Protein AF-0000000084972406 (afdb_homodimer)

Nearest PDB structures (foldseek):
  2qcx-assembly1_B  TM=9.788E-01  e=2.153E-16  Bacillus subtilis
  1to9-assembly1_A  TM=9.698E-01  e=6.486E-14  Bacillus subtilis
  2rd3-assembly1_A  TM=9.402E-01  e=2.494E-12  unclassified
  3ibx-assembly1_A-2  TM=9.305E-01  e=2.068E-12  Helicobacter pylori
  3mvu-assembly1_A  TM=9.200E-01  e=3.553E-10  Ruegeria sp. TM1040

Organism: NCBI:txid1224748

Radius of gyration: 23.1 Å; Cα contacts (8 Å, |Δi|>4): 556; chains: 2; bounding box: 61×64×55 Å

Structure (mmCIF, N/CA/C/O backbone):
data_AF-0000000084972406-model_v1
#
loop_
_entity.id
_entity.type
_entity.pdbx_description
1 polymer 'Aminopyrimidine aminohydrolase'
#
loop_
_atom_site.group_PDB
_atom_site.id
_atom_site.type_symbol
_atom_site.label_atom_id
_atom_site.label_alt_id
_atom_site.label_comp_id
_atom_site.label_asym_id
_atom_site.label_entity_id
_atom_site.label_seq_id
_atom_site.pdbx_PDB_ins_code
_atom_site.Cartn_x
_atom_site.Cartn_y
_atom_site.Cartn_z
_atom_site.occupancy
_atom_site.B_iso_or_equiv
_atom_site.auth_seq_id
_atom_site.auth_comp_id
_atom_site.auth_asym_id
_atom_site.auth_atom_id
_atom_site.pdbx_PDB_model_num
ATOM 1 N N . MET A 1 1 ? -1.334 26.547 -17.656 1 80.38 1 MET A N 1
ATOM 2 C CA . MET A 1 1 ? -1.746 25.938 -16.391 1 80.38 1 MET A CA 1
ATOM 3 C C . MET A 1 1 ? -0.605 25.125 -15.781 1 80.38 1 MET A C 1
ATOM 5 O O . MET A 1 1 ? 0.076 24.375 -16.484 1 80.38 1 MET A O 1
ATOM 9 N N . GLY A 1 2 ? -0.284 25.516 -14.562 1 92.69 2 GLY A N 1
ATOM 10 C CA . GLY A 1 2 ? 0.808 24.812 -13.906 1 92.69 2 GLY A CA 1
ATOM 11 C C . GLY A 1 2 ? 0.481 23.375 -13.57 1 92.69 2 GLY A C 1
ATOM 12 O O . GLY A 1 2 ? -0.675 22.953 -13.664 1 92.69 2 GLY A O 1
ATOM 13 N N . PHE A 1 3 ? 1.405 22.531 -13.43 1 98.12 3 PHE A N 1
ATOM 14 C CA . PHE A 1 3 ? 1.245 21.109 -13.125 1 98.12 3 PHE A CA 1
ATOM 15 C C . PHE A 1 3 ? 0.322 20.922 -11.93 1 98.12 3 PHE A C 1
ATOM 17 O O . PHE A 1 3 ? -0.568 20.062 -11.953 1 98.12 3 PHE A O 1
ATOM 24 N N . CYS A 1 4 ? 0.476 21.703 -10.914 1 98.31 4 CYS A N 1
ATOM 25 C CA . CYS A 1 4 ? -0.329 21.578 -9.703 1 98.31 4 CYS A CA 1
ATOM 26 C C . CYS A 1 4 ? -1.798 21.859 -10 1 98.31 4 CYS A C 1
ATOM 28 O O . CYS A 1 4 ? -2.68 21.172 -9.492 1 98.31 4 CYS A O 1
ATOM 30 N N . GLU A 1 5 ? -2.098 22.859 -10.766 1 97.88 5 GLU A N 1
ATOM 31 C CA . GLU A 1 5 ? -3.475 23.172 -11.141 1 97.88 5 GLU A CA 1
ATOM 32 C C . GLU A 1 5 ? -4.117 22.016 -11.891 1 97.88 5 GLU A C 1
ATOM 34 O O . GLU A 1 5 ? -5.281 21.688 -11.664 1 97.88 5 GLU A O 1
ATOM 39 N N . LYS A 1 6 ? -3.365 21.469 -12.758 1 97.94 6 LYS A N 1
ATOM 40 C CA . LYS A 1 6 ? -3.859 20.359 -13.57 1 97.94 6 LYS A CA 1
ATOM 41 C C . LYS A 1 6 ? -4.195 19.156 -12.703 1 97.94 6 LYS A C 1
ATOM 43 O O . LYS A 1 6 ? -5.293 18.594 -12.797 1 97.94 6 LYS A O 1
ATOM 48 N N . VAL A 1 7 ? -3.246 18.719 -11.891 1 98.44 7 VAL A N 1
ATOM 49 C CA . VAL A 1 7 ? -3.463 17.5 -11.109 1 98.44 7 VAL A CA 1
ATOM 50 C C . VAL A 1 7 ? -4.559 17.734 -10.078 1 98.44 7 VAL A C 1
ATOM 52 O O . VAL A 1 7 ? -5.32 16.828 -9.75 1 98.44 7 VAL A O 1
ATOM 55 N N . ARG A 1 8 ? -4.656 18.984 -9.578 1 98.31 8 ARG A N 1
ATOM 56 C CA . ARG A 1 8 ? -5.738 19.328 -8.656 1 98.31 8 ARG A CA 1
ATOM 57 C C . ARG A 1 8 ? -7.098 19.156 -9.328 1 98.31 8 ARG A C 1
ATOM 59 O O . ARG A 1 8 ? -8.031 18.609 -8.727 1 98.31 8 ARG A O 1
ATOM 66 N N . LYS A 1 9 ? -7.246 19.578 -10.469 1 97.81 9 LYS A N 1
ATOM 67 C CA . LYS A 1 9 ? -8.484 19.453 -11.227 1 97.81 9 LYS A CA 1
ATOM 68 C C . LYS A 1 9 ? -8.789 18 -11.555 1 97.81 9 LYS A C 1
ATOM 70 O O . LYS A 1 9 ? -9.93 17.547 -11.414 1 97.81 9 LYS A O 1
ATOM 75 N N . GLU A 1 10 ? -7.785 17.312 -11.938 1 97.31 10 GLU A N 1
ATOM 76 C CA . GLU A 1 10 ? -7.938 15.922 -12.359 1 97.31 10 GLU A CA 1
ATOM 77 C C . GLU A 1 10 ? -8.312 15.031 -11.18 1 97.31 10 GLU A C 1
ATOM 79 O O . GLU A 1 10 ? -8.914 13.969 -11.367 1 97.31 10 GLU A O 1
ATOM 84 N N . THR A 1 11 ? -7.949 15.414 -9.992 1 98.06 11 THR A N 1
ATOM 85 C CA . THR A 1 11 ? -8.18 14.578 -8.82 1 98.06 11 THR A CA 1
ATOM 86 C C . THR A 1 11 ? -9.273 15.18 -7.934 1 98.06 11 THR A C 1
ATOM 88 O O . THR A 1 11 ? -9.422 14.781 -6.773 1 98.06 11 THR A O 1
ATOM 91 N N . ASP A 1 12 ? -10.039 16.094 -8.438 1 97.5 12 ASP A N 1
ATOM 92 C CA . ASP A 1 12 ? -11.062 16.797 -7.68 1 97.5 12 ASP A CA 1
ATOM 93 C C . ASP A 1 12 ? -12.047 15.828 -7.039 1 97.5 12 ASP A C 1
ATOM 95 O O . ASP A 1 12 ? -12.562 16.078 -5.949 1 97.5 12 ASP A O 1
ATOM 99 N N . PHE A 1 13 ? -12.25 14.812 -7.707 1 96.06 13 PHE A N 1
ATOM 100 C CA . PHE A 1 13 ? -13.18 13.797 -7.234 1 96.06 13 PHE A CA 1
ATOM 101 C C . PHE A 1 13 ? -12.773 13.289 -5.855 1 96.06 13 PHE A C 1
ATOM 103 O O . PHE A 1 13 ? -13.617 13.18 -4.957 1 96.06 13 PHE A O 1
ATOM 110 N N . TYR A 1 14 ? -11.531 13.023 -5.629 1 97.81 14 TYR A N 1
ATOM 111 C CA . TYR A 1 14 ? -11.039 12.531 -4.344 1 97.81 14 TYR A CA 1
ATOM 112 C C . TYR A 1 14 ? -11.125 13.617 -3.277 1 97.81 14 TYR A C 1
ATOM 114 O O . TYR A 1 14 ? -11.391 13.328 -2.109 1 97.81 14 TYR A O 1
ATOM 122 N N . TRP A 1 15 ? -10.844 14.867 -3.674 1 97.75 15 TRP A N 1
ATOM 123 C CA . TRP A 1 15 ? -10.883 15.992 -2.746 1 97.75 15 TRP A CA 1
ATOM 124 C C . TRP A 1 15 ? -12.297 16.219 -2.23 1 97.75 15 TRP A C 1
ATOM 126 O O . TRP A 1 15 ? -12.516 16.328 -1.021 1 97.75 15 TRP A O 1
ATOM 136 N N . GLU A 1 16 ? -13.258 16.203 -3.152 1 97.31 16 GLU A N 1
ATOM 137 C CA . GLU A 1 16 ? -14.656 16.375 -2.771 1 97.31 16 GLU A CA 1
ATOM 138 C C . GLU A 1 16 ? -15.125 15.227 -1.881 1 97.31 16 GLU A C 1
ATOM 140 O O . GLU A 1 16 ? -15.844 15.438 -0.905 1 97.31 16 GLU A O 1
ATOM 145 N N . ALA A 1 17 ? -14.695 14.062 -2.24 1 97.38 17 ALA A N 1
ATOM 146 C CA . ALA A 1 17 ? -15.031 12.898 -1.422 1 97.38 17 ALA A CA 1
ATOM 147 C C . ALA A 1 17 ? -14.477 13.047 -0.008 1 97.38 17 ALA A C 1
ATOM 149 O O . ALA A 1 17 ? -15.094 12.594 0.958 1 97.38 17 ALA A O 1
ATOM 150 N N . SER A 1 18 ? -13.328 13.672 0.097 1 97.94 18 SER A N 1
ATOM 151 C CA . SER A 1 18 ? -12.727 13.906 1.405 1 97.94 18 SER A CA 1
ATOM 152 C C . SER A 1 18 ? -13.461 15 2.17 1 97.94 18 SER A C 1
ATOM 154 O O . SER A 1 18 ? -13.773 14.836 3.35 1 97.94 18 SER A O 1
ATOM 156 N N . PHE A 1 19 ? -13.797 16.109 1.448 1 97.56 19 PHE A N 1
ATOM 157 C CA . PHE A 1 19 ? -14.453 17.25 2.08 1 97.56 19 PHE A CA 1
ATOM 158 C C . PHE A 1 19 ? -15.781 16.828 2.697 1 97.56 19 PHE A C 1
ATOM 160 O O . PHE A 1 19 ? -16.141 17.281 3.783 1 97.56 19 PHE A O 1
ATOM 167 N N . TYR A 1 20 ? -16.438 15.93 2.051 1 96.62 20 TYR A N 1
ATOM 168 C CA . TYR A 1 20 ? -17.812 15.609 2.453 1 96.62 20 TYR A CA 1
ATOM 169 C C . TYR A 1 20 ? -17.875 14.258 3.146 1 96.62 20 TYR A C 1
ATOM 171 O O . TYR A 1 20 ? -18.953 13.734 3.412 1 96.62 20 TYR A O 1
ATOM 179 N N . HIS A 1 21 ? -16.719 13.688 3.354 1 97.56 21 HIS A N 1
ATOM 180 C CA . HIS A 1 21 ? -16.703 12.43 4.094 1 97.56 21 HIS A CA 1
ATOM 181 C C . HIS A 1 21 ? -17.312 12.602 5.484 1 97.56 21 HIS A C 1
ATOM 183 O O . HIS A 1 21 ? -17.047 13.602 6.156 1 97.56 21 HIS A O 1
ATOM 189 N N . PRO A 1 22 ? -18.094 11.664 5.957 1 97.25 22 PRO A N 1
ATOM 190 C CA . PRO A 1 22 ? -18.75 11.805 7.258 1 97.25 22 PRO A CA 1
ATOM 191 C C . PRO A 1 22 ? -17.766 11.984 8.406 1 97.25 22 PRO A C 1
ATOM 193 O O . PRO A 1 22 ? -18.062 12.656 9.391 1 97.25 22 PRO A O 1
ATOM 196 N N . PHE A 1 23 ? -16.609 11.414 8.32 1 98.19 23 PHE A N 1
ATOM 197 C CA . PHE A 1 23 ? -15.586 11.617 9.336 1 98.19 23 PHE A CA 1
ATOM 198 C C . PHE A 1 23 ? -15.203 13.086 9.438 1 98.19 23 PHE A C 1
ATOM 200 O O . PHE A 1 23 ? -15.164 13.648 10.531 1 98.19 23 PHE A O 1
ATOM 207 N N . VAL A 1 24 ? -14.898 13.727 8.297 1 98.19 24 VAL A N 1
ATOM 208 C CA . VAL A 1 24 ? -14.492 15.133 8.234 1 98.19 24 VAL A CA 1
ATOM 209 C C . VAL A 1 24 ? -15.656 16.031 8.656 1 98.19 24 VAL A C 1
ATOM 211 O O . VAL A 1 24 ? -15.484 16.953 9.445 1 98.19 24 VAL A O 1
ATOM 214 N N . GLN A 1 25 ? -16.828 15.695 8.141 1 97.5 25 GLN A N 1
ATOM 215 C CA . GLN A 1 25 ? -18.016 16.453 8.516 1 97.5 25 GLN A CA 1
ATOM 216 C C . GLN A 1 25 ? -18.312 16.328 10.008 1 97.5 25 GLN A C 1
ATOM 218 O O . GLN A 1 25 ? -18.797 17.266 10.633 1 97.5 25 GLN A O 1
ATOM 223 N N . GLY A 1 26 ? -18.078 15.133 10.547 1 97.94 26 GLY A N 1
ATOM 224 C CA . GLY A 1 26 ? -18.266 14.906 11.969 1 97.94 26 GLY A CA 1
ATOM 225 C C . GLY A 1 26 ? -17.328 15.734 12.828 1 97.94 26 GLY A C 1
ATOM 226 O O . GLY A 1 26 ? -17.688 16.141 13.938 1 97.94 26 GLY A O 1
ATOM 227 N N . ILE A 1 27 ? -16.109 15.961 12.391 1 97.88 27 ILE A N 1
ATOM 228 C CA . ILE A 1 27 ? -15.203 16.875 13.086 1 97.88 27 ILE A CA 1
ATOM 229 C C . ILE A 1 27 ? -15.797 18.281 13.094 1 97.88 27 ILE A C 1
ATOM 231 O O . ILE A 1 27 ? -15.789 18.953 14.125 1 97.88 27 ILE A O 1
ATOM 235 N N . ALA A 1 28 ? -16.312 18.688 11.969 1 97 28 ALA A N 1
ATOM 236 C CA . ALA A 1 28 ? -16.812 20.047 11.758 1 97 28 ALA A CA 1
ATOM 237 C C . ALA A 1 28 ? -18 20.328 12.68 1 97 28 ALA A C 1
ATOM 239 O O . ALA A 1 28 ? -18.125 21.438 13.211 1 97 28 ALA A O 1
ATOM 240 N N . ASP A 1 29 ? -18.875 19.375 12.852 1 97.12 29 ASP A N 1
ATOM 241 C CA . ASP A 1 29 ? -20.094 19.656 13.602 1 97.12 29 ASP A CA 1
ATOM 242 C C . ASP A 1 29 ? -20.031 19.031 14.992 1 97.12 29 ASP A C 1
ATOM 244 O O . ASP A 1 29 ? -20.984 19.156 15.773 1 97.12 29 ASP A O 1
ATOM 248 N N . GLY A 1 30 ? -18.969 18.312 15.273 1 97.75 30 GLY A N 1
ATOM 249 C CA . GLY A 1 30 ? -18.75 17.781 16.609 1 97.75 30 GLY A CA 1
ATOM 250 C C . GLY A 1 30 ? -19.422 16.453 16.844 1 97.75 30 GLY A C 1
ATOM 251 O O . GLY A 1 30 ? -19.391 15.914 17.953 1 97.75 30 GLY A O 1
ATOM 252 N N . SER A 1 31 ? -19.953 15.844 15.812 1 98.06 31 SER A N 1
ATOM 253 C CA . SER A 1 31 ? -20.719 14.617 15.977 1 98.06 31 SER A CA 1
ATOM 254 C C . SER A 1 31 ? -19.828 13.391 15.883 1 98.06 31 SER A C 1
ATOM 256 O O . SER A 1 31 ? -20.25 12.281 16.234 1 98.06 31 SER A O 1
ATOM 258 N N . LEU A 1 32 ? -18.578 13.516 15.445 1 98.06 32 LEU A N 1
ATOM 259 C CA . LEU A 1 32 ? -17.672 12.375 15.305 1 98.06 32 LEU A CA 1
ATOM 260 C C . LEU A 1 32 ? -17.359 11.773 16.672 1 98.06 32 LEU A C 1
ATOM 262 O O . LEU A 1 32 ? -16.859 12.461 17.562 1 98.06 32 LEU A O 1
ATOM 266 N N . PRO A 1 33 ? -17.672 10.484 16.812 1 97.56 33 PRO A N 1
ATOM 267 C CA . PRO A 1 33 ? -17.281 9.859 18.078 1 97.56 33 PRO A CA 1
ATOM 268 C C . PRO A 1 33 ? -15.789 9.969 18.359 1 97.56 33 PRO A C 1
ATOM 270 O O . PRO A 1 33 ? -14.969 9.805 17.453 1 97.56 33 PRO A O 1
ATOM 273 N N . LEU A 1 34 ? -15.398 10.164 19.562 1 96.25 34 LEU A N 1
ATOM 274 C CA . LEU A 1 34 ? -14 10.336 19.969 1 96.25 34 LEU A CA 1
ATOM 275 C C . LEU A 1 34 ? -13.203 9.062 19.703 1 96.25 34 LEU A C 1
ATOM 277 O O . LEU A 1 34 ? -12.008 9.125 19.406 1 96.25 34 LEU A O 1
ATOM 281 N N . GLU A 1 35 ? -13.891 7.973 19.844 1 96.38 35 GLU A N 1
ATOM 282 C CA . GLU A 1 35 ? -13.219 6.699 19.594 1 96.38 35 GLU A CA 1
ATOM 283 C C . GLU A 1 35 ? -12.695 6.609 18.172 1 96.38 35 GLU A C 1
ATOM 285 O O . GLU A 1 35 ? -11.625 6.059 17.922 1 96.38 35 GLU A O 1
ATOM 290 N N . LYS A 1 36 ? -13.414 7.062 17.219 1 97.75 36 LYS A N 1
ATOM 291 C CA . LYS A 1 36 ? -12.977 7.078 15.828 1 97.75 36 LYS A CA 1
ATOM 292 C C . LYS A 1 36 ? -11.844 8.078 15.617 1 97.75 36 LYS A C 1
ATOM 294 O O . LYS A 1 36 ? -10.922 7.82 14.836 1 97.75 36 LYS A O 1
ATOM 299 N N . PHE A 1 37 ? -11.969 9.172 16.312 1 97.69 37 PHE A N 1
ATOM 300 C CA . PHE A 1 37 ? -10.906 10.172 16.25 1 97.69 37 PHE A CA 1
ATOM 301 C C . PHE A 1 37 ? -9.617 9.625 16.859 1 97.69 37 PHE A C 1
ATOM 303 O O . PHE A 1 37 ? -8.531 9.844 16.312 1 97.69 37 PHE A O 1
ATOM 310 N N . LYS A 1 38 ? -9.766 8.953 17.953 1 96.56 38 LYS A N 1
ATOM 311 C CA . LYS A 1 38 ? -8.617 8.312 18.562 1 96.56 38 LYS A CA 1
ATOM 312 C C . LYS A 1 38 ? -7.953 7.324 17.609 1 96.56 38 LYS A C 1
ATOM 314 O O . LYS A 1 38 ? -6.73 7.301 17.484 1 96.56 38 LYS A O 1
ATOM 319 N N . PHE A 1 39 ? -8.766 6.496 16.969 1 96.94 39 PHE A N 1
ATOM 320 C CA . PHE A 1 39 ? -8.266 5.555 15.977 1 96.94 39 PHE A CA 1
ATOM 321 C C . PHE A 1 39 ? -7.5 6.281 14.883 1 96.94 39 PHE A C 1
ATOM 323 O O . PHE A 1 39 ? -6.391 5.883 14.523 1 96.94 39 PHE A O 1
ATOM 330 N N . TYR A 1 40 ? -8.039 7.348 14.438 1 97.75 40 TYR A N 1
ATOM 331 C CA . TYR A 1 40 ? -7.434 8.18 13.398 1 97.75 40 TYR A CA 1
ATOM 332 C C . TYR A 1 40 ? -6.098 8.742 13.867 1 97.75 40 TYR A C 1
ATOM 334 O O . TYR A 1 40 ? -5.102 8.672 13.148 1 97.75 40 TYR A O 1
ATOM 342 N N . MET A 1 41 ? -6.066 9.242 14.992 1 96.75 41 MET A N 1
ATOM 343 C CA . MET A 1 41 ? -4.875 9.906 15.508 1 96.75 41 MET A CA 1
ATOM 344 C C . MET A 1 41 ? -3.729 8.914 15.68 1 96.75 41 MET A C 1
ATOM 346 O O . MET A 1 41 ? -2.57 9.25 15.422 1 96.75 41 MET A O 1
ATOM 350 N N . LEU A 1 42 ? -4.051 7.754 16.156 1 96.5 42 LEU A N 1
ATOM 351 C CA . LEU A 1 42 ? -3.035 6.715 16.297 1 96.5 42 LEU A CA 1
ATOM 352 C C . LEU A 1 42 ? -2.449 6.348 14.938 1 96.5 42 LEU A C 1
ATOM 354 O O . LEU A 1 42 ? -1.231 6.211 14.797 1 96.5 42 LEU A O 1
ATOM 358 N N . GLN A 1 43 ? -3.277 6.234 13.938 1 97.5 43 GLN A N 1
ATOM 359 C CA . GLN A 1 43 ? -2.826 5.926 12.586 1 97.5 43 GLN A CA 1
ATOM 360 C C . GLN A 1 43 ? -2.051 7.09 11.984 1 97.5 43 GLN A C 1
ATOM 362 O O . GLN A 1 43 ? -1.084 6.887 11.242 1 97.5 43 GLN A O 1
ATOM 367 N N . ASP A 1 44 ? -2.492 8.305 12.305 1 96.81 44 ASP A N 1
ATOM 368 C CA . ASP A 1 44 ? -1.813 9.492 11.812 1 96.81 44 ASP A CA 1
ATOM 369 C C . ASP A 1 44 ? -0.406 9.609 12.391 1 96.81 44 ASP A C 1
ATOM 371 O O . ASP A 1 44 ? 0.519 10.055 11.711 1 96.81 44 ASP A O 1
ATOM 375 N N . ALA A 1 45 ? -0.293 9.234 13.633 1 95.69 45 ALA A N 1
ATOM 376 C CA . ALA A 1 45 ? 1.032 9.234 14.242 1 95.69 45 ALA A CA 1
ATOM 377 C C . ALA A 1 45 ? 1.972 8.281 13.516 1 95.69 45 ALA A C 1
ATOM 379 O O . ALA A 1 45 ? 3.131 8.609 13.258 1 95.69 45 ALA A O 1
ATOM 380 N N . TYR A 1 46 ? 1.477 7.156 13.211 1 96.81 46 TYR A N 1
ATOM 381 C CA . TYR A 1 46 ? 2.238 6.207 12.414 1 96.81 46 TYR A CA 1
ATOM 382 C C . TYR A 1 46 ? 2.623 6.809 11.07 1 96.81 46 TYR A C 1
ATOM 384 O O . TYR A 1 46 ? 3.775 6.707 10.641 1 96.81 46 TYR A O 1
ATOM 392 N N . TYR A 1 47 ? 1.705 7.379 10.445 1 98.12 47 TYR A N 1
ATOM 393 C CA . TYR A 1 47 ? 1.928 8 9.141 1 98.12 47 TYR A CA 1
ATOM 394 C C . TYR A 1 47 ? 3.01 9.07 9.227 1 98.12 47 TYR A C 1
ATOM 396 O O . TYR A 1 47 ? 3.924 9.102 8.398 1 98.12 47 TYR A O 1
ATOM 404 N N . LEU A 1 48 ? 2.926 9.969 10.219 1 97.88 48 LEU A N 1
ATOM 405 C CA . LEU A 1 48 ? 3.84 11.094 10.352 1 97.88 48 LEU A CA 1
ATOM 406 C C . LEU A 1 48 ? 5.258 10.617 10.648 1 97.88 48 LEU A C 1
ATOM 408 O O . LEU A 1 48 ? 6.23 11.234 10.203 1 97.88 48 LEU A O 1
ATOM 412 N N . LYS A 1 49 ? 5.348 9.555 11.391 1 97 49 LYS A N 1
ATOM 413 C CA . LYS A 1 49 ? 6.656 8.961 11.641 1 97 49 LYS A CA 1
ATOM 414 C C . LYS A 1 49 ? 7.348 8.578 10.336 1 97 49 LYS A C 1
ATOM 416 O O . LYS A 1 49 ? 8.531 8.867 10.141 1 97 49 LYS A O 1
ATOM 421 N N . HIS A 1 50 ? 6.609 7.984 9.508 1 98.19 50 HIS A N 1
ATOM 422 C CA . HIS A 1 50 ? 7.18 7.531 8.25 1 98.19 50 HIS A CA 1
ATOM 423 C C . HIS A 1 50 ? 7.262 8.672 7.234 1 98.19 50 HIS A C 1
ATOM 425 O O . HIS A 1 50 ? 8.164 8.695 6.398 1 98.19 50 HIS A O 1
ATOM 431 N N . TYR A 1 51 ? 6.332 9.609 7.312 1 98.31 51 TYR A N 1
ATOM 432 C CA . TYR A 1 51 ? 6.418 10.828 6.508 1 98.31 51 TYR A CA 1
ATOM 433 C C . TYR A 1 51 ? 7.75 11.531 6.73 1 98.31 51 TYR A C 1
ATOM 435 O O . TYR A 1 51 ? 8.398 11.961 5.773 1 98.31 51 TYR A O 1
ATOM 443 N N . THR A 1 52 ? 8.141 11.586 7.965 1 98.44 52 THR A N 1
ATOM 444 C CA . THR A 1 52 ? 9.43 12.164 8.336 1 98.44 52 THR A CA 1
ATOM 445 C C . THR A 1 52 ? 10.57 11.438 7.633 1 98.44 52 THR A C 1
ATOM 447 O O . THR A 1 52 ? 11.453 12.07 7.059 1 98.44 52 THR A O 1
ATOM 450 N N . LYS A 1 53 ? 10.516 10.164 7.652 1 98.56 53 LYS A N 1
ATOM 451 C CA . LYS A 1 53 ? 11.57 9.359 7.039 1 98.56 53 LYS A CA 1
ATOM 452 C C . LYS A 1 53 ? 11.602 9.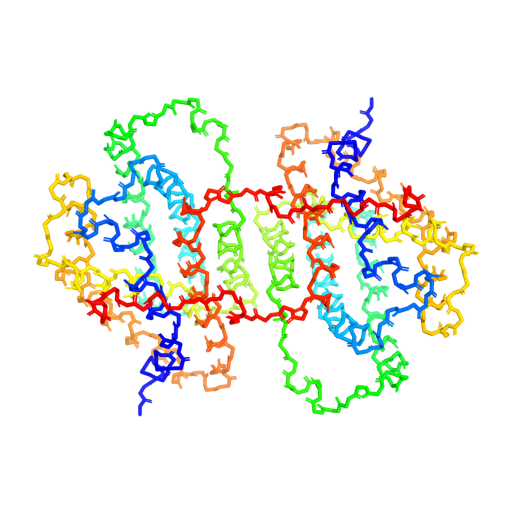555 5.523 1 98.56 53 LYS A C 1
ATOM 454 O O . LYS A 1 53 ? 12.672 9.641 4.926 1 98.56 53 LYS A O 1
ATOM 459 N N . VAL A 1 54 ? 10.477 9.625 4.91 1 98.75 54 VAL A N 1
ATOM 460 C CA . VAL A 1 54 ? 10.398 9.828 3.467 1 98.75 54 VAL A CA 1
ATOM 461 C C . VAL A 1 54 ? 10.969 11.195 3.105 1 98.75 54 VAL A C 1
ATOM 463 O O . VAL A 1 54 ? 11.688 11.336 2.113 1 98.75 54 VAL A O 1
ATOM 466 N N . LEU A 1 55 ? 10.648 12.188 3.934 1 98.75 55 LEU A N 1
ATOM 467 C CA . LEU A 1 55 ? 11.203 13.523 3.723 1 98.75 55 LEU A CA 1
ATOM 468 C C . LEU A 1 55 ? 12.727 13.492 3.832 1 98.75 55 LEU A C 1
ATOM 470 O O . LEU A 1 55 ? 13.422 14.133 3.037 1 98.75 55 LEU A O 1
ATOM 474 N N . ALA A 1 56 ? 13.219 12.789 4.801 1 98.81 56 ALA A N 1
ATOM 475 C CA . ALA A 1 56 ? 14.664 12.672 4.969 1 98.81 56 ALA A CA 1
ATOM 476 C C . ALA A 1 56 ? 15.297 11.984 3.766 1 98.81 56 ALA A C 1
ATOM 478 O O . ALA A 1 56 ? 16.359 12.391 3.297 1 98.81 56 ALA A O 1
ATOM 479 N N . LEU A 1 57 ? 14.672 10.93 3.283 1 98.81 57 LEU A N 1
ATOM 480 C CA . LEU A 1 57 ? 15.148 10.234 2.094 1 98.81 57 LEU A CA 1
ATOM 481 C C . LEU A 1 57 ? 15.102 11.148 0.875 1 98.81 57 LEU A C 1
ATOM 483 O O . LEU A 1 57 ? 16.016 11.117 0.039 1 98.81 57 LEU A O 1
ATOM 487 N N . ALA A 1 58 ? 14.055 11.977 0.779 1 98.69 58 ALA A N 1
ATOM 488 C CA . ALA A 1 58 ? 13.961 12.945 -0.31 1 98.69 58 ALA A CA 1
ATOM 489 C C . ALA A 1 58 ? 15.102 13.961 -0.242 1 98.69 58 ALA A C 1
ATOM 491 O O . ALA A 1 58 ? 15.648 14.352 -1.272 1 98.69 58 ALA A O 1
ATOM 492 N N . ALA A 1 59 ? 15.438 14.367 0.958 1 98.75 59 ALA A N 1
ATOM 493 C CA . ALA A 1 59 ? 16.578 15.266 1.139 1 98.75 59 ALA A CA 1
ATOM 494 C C . ALA A 1 59 ? 17.859 14.656 0.583 1 98.75 59 ALA A C 1
ATOM 496 O O . ALA A 1 59 ? 18.641 15.336 -0.095 1 98.75 59 ALA A O 1
ATOM 497 N N . ALA A 1 60 ? 18.062 13.406 0.869 1 98.19 60 ALA A N 1
ATOM 498 C CA . ALA A 1 60 ? 19.266 12.695 0.43 1 98.19 60 ALA A CA 1
ATOM 499 C C . ALA A 1 60 ? 19.312 12.578 -1.092 1 98.19 60 ALA A C 1
ATOM 501 O O . ALA A 1 60 ? 20.375 12.453 -1.682 1 98.19 60 ALA A O 1
ATOM 502 N N . LYS A 1 61 ? 18.172 12.68 -1.731 1 97.88 61 LYS A N 1
ATOM 503 C CA . LYS A 1 61 ? 18.094 12.523 -3.182 1 97.88 61 LYS A CA 1
ATOM 504 C C . LYS A 1 61 ? 18.078 13.883 -3.879 1 97.88 61 LYS A C 1
ATOM 506 O O . LYS A 1 61 ? 18.297 13.969 -5.09 1 97.88 61 LYS A O 1
ATOM 511 N N . ALA A 1 62 ? 17.781 14.945 -3.102 1 97.62 62 ALA A N 1
ATOM 512 C CA . ALA A 1 62 ? 17.688 16.281 -3.678 1 97.62 62 ALA A CA 1
ATOM 513 C C . ALA A 1 62 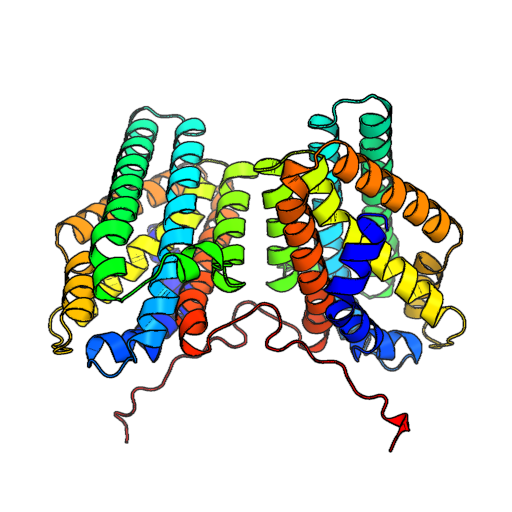? 19.016 16.719 -4.297 1 97.62 62 ALA A C 1
ATOM 515 O O . ALA A 1 62 ? 20.078 16.312 -3.83 1 97.62 62 ALA A O 1
ATOM 516 N N . THR A 1 63 ? 18.906 17.578 -5.332 1 96.25 63 THR A N 1
ATOM 517 C CA . THR A 1 63 ? 20.109 17.922 -6.086 1 96.25 63 THR A CA 1
ATOM 518 C C . THR A 1 63 ? 20.453 19.391 -5.922 1 96.25 63 THR A C 1
ATOM 520 O O . THR A 1 63 ? 21.484 19.859 -6.43 1 96.25 63 THR A O 1
ATOM 523 N N . THR A 1 64 ? 19.641 20.172 -5.254 1 97.25 64 THR A N 1
ATOM 524 C CA . THR A 1 64 ? 19.938 21.562 -4.977 1 97.25 64 THR A CA 1
ATOM 525 C C . THR A 1 64 ? 19.969 21.828 -3.473 1 97.25 64 THR A C 1
ATOM 527 O O . THR A 1 64 ? 19.25 21.172 -2.711 1 97.25 64 THR A O 1
ATOM 530 N N . ASP A 1 65 ? 20.688 22.766 -3.104 1 97.44 65 ASP A N 1
ATOM 531 C CA . ASP A 1 65 ? 20.797 23.109 -1.69 1 97.44 65 ASP A CA 1
ATOM 532 C C . ASP A 1 65 ? 19.453 23.562 -1.124 1 97.44 65 ASP A C 1
ATOM 534 O O . ASP A 1 65 ? 19.109 23.234 0.012 1 97.44 65 ASP A O 1
ATOM 538 N N . ASP A 1 66 ? 18.766 24.281 -1.861 1 97.75 66 ASP A N 1
ATOM 539 C CA . ASP A 1 66 ? 17.469 24.781 -1.414 1 97.75 66 ASP A CA 1
ATOM 540 C C . ASP A 1 66 ? 16.5 23.641 -1.125 1 97.75 66 ASP A C 1
ATOM 542 O O . ASP A 1 66 ? 15.789 23.656 -0.121 1 97.75 66 ASP A O 1
ATOM 546 N N . ASP A 1 67 ? 16.547 22.688 -2.016 1 98 67 ASP A N 1
ATOM 547 C CA . ASP A 1 67 ? 15.672 21.547 -1.815 1 98 67 ASP A CA 1
ATOM 548 C C . ASP A 1 67 ? 16.109 20.734 -0.6 1 98 67 ASP A C 1
ATOM 550 O O . ASP A 1 67 ? 15.266 20.297 0.192 1 98 67 ASP A O 1
ATOM 554 N N . VAL A 1 68 ? 17.391 20.484 -0.524 1 98.56 68 VAL A N 1
ATOM 555 C CA . VAL A 1 68 ? 17.922 19.75 0.624 1 98.56 68 VAL A CA 1
ATOM 556 C C . VAL A 1 68 ? 17.484 20.438 1.917 1 98.56 68 VAL A C 1
ATOM 558 O O . VAL A 1 68 ? 16.969 19.781 2.832 1 98.56 68 VAL A O 1
ATOM 561 N N . GLN A 1 69 ? 17.625 21.734 1.976 1 98.19 69 GLN A N 1
ATOM 562 C CA . GLN A 1 69 ? 17.25 22.5 3.16 1 98.19 69 GLN A CA 1
ATOM 563 C C . GLN A 1 69 ? 15.758 22.406 3.439 1 98.19 69 GLN A C 1
ATOM 565 O O . GLN A 1 69 ? 15.352 22.219 4.59 1 98.19 69 GLN A O 1
ATOM 570 N N . TYR A 1 70 ? 14.992 22.516 2.455 1 98 70 TYR A N 1
ATOM 571 C CA . TYR A 1 70 ? 13.539 22.422 2.609 1 98 70 TYR A CA 1
ATOM 572 C C . TYR A 1 70 ? 13.148 21.078 3.213 1 98 70 TYR A C 1
ATOM 574 O O . TYR A 1 70 ? 12.383 21.016 4.18 1 98 70 TYR A O 1
ATOM 582 N N . PHE A 1 71 ? 13.641 20 2.615 1 98.69 71 PHE A N 1
ATOM 583 C CA . PHE A 1 71 ? 13.242 18.672 3.047 1 98.69 71 PHE A CA 1
ATOM 584 C C . PHE A 1 71 ? 13.719 18.391 4.469 1 98.69 71 PHE A C 1
ATOM 586 O O . PHE A 1 71 ? 12.984 17.812 5.273 1 98.69 71 PHE A O 1
ATOM 593 N N . LEU A 1 72 ? 14.922 18.812 4.766 1 98.56 72 LEU A N 1
ATOM 594 C CA . LEU A 1 72 ? 15.445 18.594 6.105 1 98.56 72 LEU A CA 1
ATOM 595 C C . LEU A 1 72 ? 14.656 19.391 7.141 1 98.56 72 LEU A C 1
ATOM 597 O O . LEU A 1 72 ? 14.312 18.859 8.203 1 98.56 72 LEU A O 1
ATOM 601 N N . GLN A 1 73 ? 14.367 20.625 6.871 1 98.19 73 GLN A N 1
ATOM 602 C CA . GLN A 1 73 ? 13.602 21.453 7.785 1 98.19 73 GLN A CA 1
ATOM 603 C C . GLN A 1 73 ? 12.195 20.906 7.98 1 98.19 73 GLN A C 1
ATOM 605 O O . GLN A 1 73 ? 11.68 20.891 9.102 1 98.19 73 GLN A O 1
ATOM 610 N N . THR A 1 74 ? 11.617 20.547 6.926 1 98 74 THR A N 1
ATOM 611 C CA . THR A 1 74 ? 10.266 20 7 1 98 74 THR A CA 1
ATOM 612 C C . THR A 1 74 ? 10.266 18.688 7.77 1 98 74 THR A C 1
ATOM 614 O O . THR A 1 74 ? 9.367 18.438 8.586 1 98 74 THR A O 1
ATOM 617 N N . ALA A 1 75 ? 11.25 17.812 7.477 1 98.31 75 ALA A N 1
ATOM 618 C CA . ALA A 1 75 ? 11.367 16.547 8.203 1 98.31 75 ALA A CA 1
ATOM 619 C C . ALA A 1 75 ? 11.477 16.781 9.703 1 98.31 75 ALA A C 1
ATOM 621 O O . ALA A 1 75 ? 10.805 16.109 10.492 1 98.31 75 ALA A O 1
ATOM 622 N N . LYS A 1 76 ? 12.281 17.75 10.094 1 98.06 76 LYS A N 1
ATOM 623 C CA . LYS A 1 76 ? 12.445 18.094 11.508 1 98.06 76 LYS A CA 1
ATOM 624 C C . LYS A 1 76 ? 11.133 18.609 12.102 1 98.06 76 LYS A C 1
ATOM 626 O O . LYS A 1 76 ? 10.75 18.203 13.203 1 98.06 76 LYS A O 1
ATOM 631 N N . PHE A 1 77 ? 10.531 19.438 11.391 1 96.31 77 PHE A N 1
ATOM 632 C CA . PHE A 1 77 ? 9.273 20.016 11.836 1 96.31 77 PHE A CA 1
ATOM 633 C C . PHE A 1 77 ? 8.234 18.922 12.07 1 96.31 77 PHE A C 1
ATOM 635 O O . PHE A 1 77 ? 7.562 18.922 13.109 1 96.31 77 PHE A O 1
ATOM 642 N N . ILE A 1 78 ? 8.086 18.016 11.109 1 96.56 78 ILE A N 1
ATOM 643 C CA . ILE A 1 78 ? 7.105 16.938 11.195 1 96.56 78 ILE A CA 1
ATOM 644 C C . ILE A 1 78 ? 7.461 16.016 12.352 1 96.56 78 ILE A C 1
ATOM 646 O O . ILE A 1 78 ? 6.582 15.539 13.07 1 96.56 78 ILE A O 1
ATOM 650 N N . HIS A 1 79 ? 8.711 15.695 12.484 1 96.94 79 HIS A N 1
ATOM 651 C CA . HIS A 1 79 ? 9.164 14.867 13.602 1 96.94 79 HIS A CA 1
ATOM 652 C C . HIS A 1 79 ? 8.75 15.469 14.938 1 96.94 79 HIS A C 1
ATOM 654 O O . HIS A 1 79 ? 8.227 14.773 15.805 1 96.94 79 HIS A O 1
ATOM 660 N N . ASP A 1 80 ? 8.953 16.734 15.109 1 95 80 ASP A N 1
ATOM 661 C CA . ASP A 1 80 ? 8.617 17.438 16.344 1 95 80 ASP A CA 1
ATOM 662 C C . ASP A 1 80 ? 7.102 17.453 16.562 1 95 80 ASP A C 1
ATOM 664 O O . ASP A 1 80 ? 6.633 17.312 17.703 1 95 80 ASP A O 1
ATOM 668 N N . ALA A 1 81 ? 6.398 17.672 15.531 1 90.25 81 ALA A N 1
ATOM 669 C CA . ALA A 1 81 ? 4.938 17.672 15.609 1 90.25 81 ALA A CA 1
ATOM 670 C C . ALA A 1 81 ? 4.406 16.328 16.062 1 90.25 81 ALA A C 1
ATOM 672 O O . ALA A 1 81 ? 3.459 16.25 16.844 1 90.25 81 ALA A O 1
ATOM 673 N N . GLU A 1 82 ? 4.988 15.234 15.492 1 90.25 82 GLU A N 1
ATOM 674 C CA . GLU A 1 82 ? 4.59 13.883 15.867 1 90.25 82 GLU A CA 1
ATOM 675 C C . GLU A 1 82 ? 4.852 13.625 17.344 1 90.25 82 GLU A C 1
ATOM 677 O O . GLU A 1 82 ? 4.016 13.039 18.031 1 90.25 82 GLU A O 1
ATOM 682 N N . LEU A 1 83 ? 5.922 14.109 17.844 1 90.62 83 LEU A N 1
ATOM 683 C CA . LEU A 1 83 ? 6.262 13.945 19.25 1 90.62 83 LEU A CA 1
ATOM 684 C C . LEU A 1 83 ? 5.289 14.719 20.125 1 90.62 83 LEU A C 1
ATOM 686 O O . LEU A 1 83 ? 4.875 14.227 21.188 1 90.62 83 LEU A O 1
ATOM 690 N N . GLU A 1 84 ? 5 15.852 19.703 1 86.5 84 GLU A N 1
ATOM 691 C CA . GLU A 1 84 ? 4.062 16.688 20.453 1 86.5 84 GLU A CA 1
ATOM 692 C C . GLU A 1 84 ? 2.674 16.047 20.5 1 86.5 84 GLU A C 1
ATOM 694 O O . GLU A 1 84 ? 1.967 16.156 21.5 1 86.5 84 GLU A O 1
ATOM 699 N N . LEU A 1 85 ? 2.234 15.461 19.359 1 85.19 85 LEU A N 1
ATOM 700 C CA . LEU A 1 85 ? 0.976 14.727 19.312 1 85.19 85 LEU A CA 1
ATOM 701 C C . LEU A 1 85 ? 0.927 13.648 20.391 1 85.19 85 LEU A C 1
ATOM 703 O O . LEU A 1 85 ? -0.083 13.5 21.078 1 85.19 85 LEU A O 1
ATOM 707 N N . HIS A 1 86 ? 1.949 12.938 20.562 1 86.69 86 HIS A N 1
ATOM 708 C CA . HIS A 1 86 ? 2.045 11.875 21.547 1 86.69 86 HIS A CA 1
ATOM 709 C C . HIS A 1 86 ? 1.943 12.422 22.969 1 86.69 86 HIS A C 1
ATOM 711 O O . HIS A 1 86 ? 1.293 11.82 23.828 1 86.69 86 HIS A O 1
ATOM 717 N N . ARG A 1 87 ? 2.451 13.539 23.172 1 87.06 87 ARG A N 1
ATOM 718 C CA . ARG A 1 87 ? 2.545 14.117 24.5 1 87.06 87 ARG A CA 1
ATOM 719 C C . ARG A 1 87 ? 1.233 14.781 24.906 1 87.06 87 ARG A C 1
ATOM 721 O O . ARG A 1 87 ? 0.839 14.727 26.078 1 8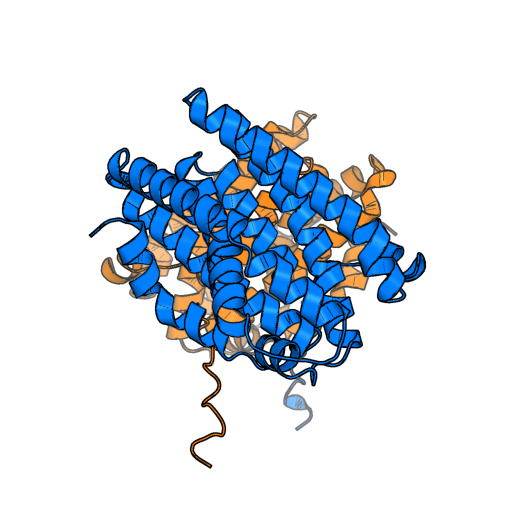7.06 87 ARG A O 1
ATOM 728 N N . THR A 1 88 ? 0.581 15.273 24 1 89.06 88 THR A N 1
ATOM 729 C CA . THR A 1 88 ? -0.56 16.109 24.359 1 89.06 88 THR A CA 1
ATOM 730 C C . THR A 1 88 ? -1.866 15.469 23.922 1 89.06 88 THR A C 1
ATOM 732 O O . THR A 1 88 ? -2.637 14.969 24.75 1 89.06 88 THR A O 1
ATOM 735 N N . THR A 1 89 ? -1.979 15.234 22.688 1 90.5 89 THR A N 1
ATOM 736 C CA . THR A 1 89 ? -3.234 14.758 22.109 1 90.5 89 THR A CA 1
ATOM 737 C C . THR A 1 89 ? -3.549 13.352 22.609 1 90.5 89 THR A C 1
ATOM 739 O O . THR A 1 89 ? -4.699 13.047 22.938 1 90.5 89 THR A O 1
ATOM 742 N N . PHE A 1 90 ? -2.562 12.461 22.656 1 93.31 90 PHE A N 1
ATOM 743 C CA . PHE A 1 90 ? -2.791 11.086 23.109 1 93.31 90 PHE A CA 1
ATOM 744 C C . PHE A 1 90 ? -3.244 11.055 24.562 1 93.31 90 PHE A C 1
ATOM 746 O O . PHE A 1 90 ? -4.105 10.258 24.922 1 93.31 90 PHE A O 1
ATOM 753 N N . LYS A 1 91 ? -2.66 11.961 25.312 1 92.38 91 LYS A N 1
ATOM 754 C CA . LYS A 1 91 ? -3.082 12.055 26.719 1 92.38 91 LYS A CA 1
ATOM 755 C C . LYS A 1 91 ? -4.543 12.484 26.812 1 92.38 91 LYS A C 1
ATOM 757 O O . LYS A 1 91 ? -5.316 11.891 27.578 1 92.38 91 LYS A O 1
ATOM 762 N N . GLU A 1 92 ? -4.863 13.422 26.094 1 92.56 92 GLU A N 1
ATOM 763 C CA . GLU A 1 92 ? -6.23 13.938 26.109 1 92.56 92 GLU A CA 1
ATOM 764 C C . GLU A 1 92 ? -7.219 12.891 25.609 1 92.56 92 GLU A C 1
ATOM 766 O O . GLU A 1 92 ? -8.359 12.828 26.078 1 92.56 92 GLU A O 1
ATOM 771 N N . LEU A 1 93 ? -6.781 12.023 24.734 1 95.25 93 LEU A N 1
ATOM 772 C CA . LEU A 1 93 ? -7.637 11.008 24.125 1 95.25 93 LEU A CA 1
ATOM 773 C C . LEU A 1 93 ? -7.656 9.742 24.984 1 95.25 93 LEU A C 1
ATOM 775 O O . LEU A 1 93 ? -8.375 8.789 24.656 1 95.25 93 LEU A O 1
ATOM 779 N N . GLY A 1 94 ? -6.816 9.727 25.953 1 94.62 94 GLY A N 1
ATOM 780 C CA . GLY A 1 94 ? -6.77 8.562 26.828 1 94.62 94 GLY A CA 1
ATOM 781 C C . GLY A 1 94 ? -6.066 7.371 26.188 1 94.62 94 GLY A C 1
ATOM 782 O O . GLY A 1 94 ? -6.441 6.223 26.438 1 94.62 94 GLY A O 1
ATOM 783 N N . VAL A 1 95 ? -5.125 7.605 25.344 1 94.88 95 VAL A N 1
ATOM 784 C CA . VAL A 1 95 ? -4.316 6.535 24.781 1 94.88 95 VAL A CA 1
ATOM 785 C C . VAL A 1 95 ? -3.432 5.918 25.859 1 94.88 95 VAL A C 1
ATOM 787 O O . VAL A 1 95 ? -2.695 6.633 26.547 1 94.88 95 VAL A O 1
ATOM 790 N N . THR A 1 96 ? -3.475 4.688 25.984 1 93.75 96 THR A N 1
ATOM 791 C CA . THR A 1 96 ? -2.732 3.99 27.031 1 93.75 96 THR A CA 1
ATOM 792 C C . THR A 1 96 ? -1.471 3.348 26.453 1 93.75 96 THR A C 1
ATOM 794 O O . THR A 1 96 ? -1.295 3.289 25.234 1 93.75 96 THR A O 1
ATOM 797 N N . ALA A 1 97 ? -0.671 2.9 27.375 1 91.62 97 ALA A N 1
ATOM 798 C CA . ALA A 1 97 ? 0.513 2.15 26.969 1 91.62 97 ALA A CA 1
ATOM 799 C C . ALA A 1 97 ? 0.124 0.877 26.219 1 91.62 97 ALA A C 1
ATOM 801 O O . ALA A 1 97 ? 0.817 0.457 25.297 1 91.62 97 ALA A O 1
ATOM 802 N N . ASP A 1 98 ? -0.937 0.361 26.656 1 93.44 98 ASP A N 1
ATOM 803 C CA . ASP A 1 98 ? -1.443 -0.844 26 1 93.44 98 ASP A CA 1
ATOM 804 C C . ASP A 1 98 ? -1.896 -0.549 24.578 1 93.44 98 ASP A C 1
ATOM 806 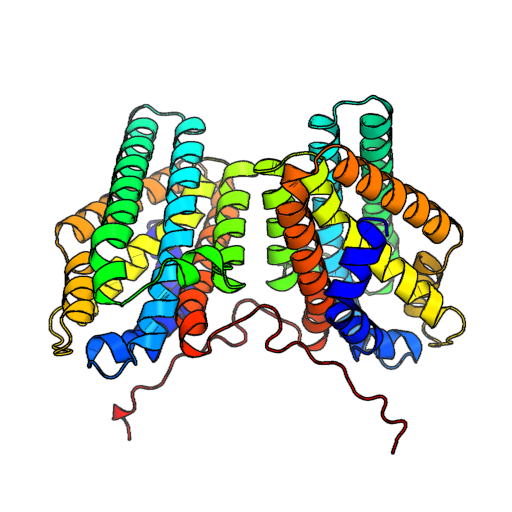O O . ASP A 1 98 ? -1.692 -1.364 23.672 1 93.44 98 ASP A O 1
ATOM 810 N N . ASP A 1 99 ? -2.506 0.569 24.359 1 93.12 99 ASP A N 1
ATOM 811 C CA . ASP A 1 99 ? -2.906 0.989 23.016 1 93.12 99 ASP A CA 1
ATOM 812 C C . ASP A 1 99 ? -1.7 1.067 22.094 1 93.12 99 ASP A C 1
ATOM 814 O O . ASP A 1 99 ? -1.767 0.622 20.938 1 93.12 99 ASP A O 1
ATOM 818 N N . LEU A 1 100 ? -0.687 1.599 22.641 1 92.06 100 LEU A N 1
ATOM 819 C CA . LEU A 1 100 ? 0.521 1.799 21.844 1 92.06 100 LEU A CA 1
ATOM 820 C C . LEU A 1 100 ? 1.228 0.472 21.594 1 92.06 100 LEU A C 1
ATOM 822 O O . LEU A 1 100 ? 1.74 0.241 20.484 1 92.06 100 LEU A O 1
ATOM 826 N N . GLU A 1 101 ? 1.239 -0.363 22.547 1 91.44 101 GLU A N 1
ATOM 827 C CA . GLU A 1 101 ? 1.887 -1.665 22.406 1 91.44 101 GLU A CA 1
ATOM 828 C C . GLU A 1 101 ? 1.149 -2.549 21.406 1 91.44 101 GLU A C 1
ATOM 830 O O . GLU A 1 101 ? 1.771 -3.328 20.688 1 91.44 101 GLU A O 1
ATOM 835 N N . GLN A 1 102 ? -0.088 -2.371 21.359 1 91.69 102 GLN A N 1
ATOM 836 C CA . GLN A 1 102 ? -0.909 -3.242 20.531 1 91.69 102 GLN A CA 1
ATOM 837 C C . GLN A 1 102 ? -1.202 -2.594 19.172 1 91.69 102 GLN A C 1
ATOM 839 O O . GLN A 1 102 ? -1.86 -3.193 18.328 1 91.69 102 GLN A O 1
ATOM 844 N N . PHE A 1 103 ? -0.676 -1.489 19.016 1 94.75 103 PHE A N 1
ATOM 845 C CA . PHE A 1 103 ? -0.979 -0.741 17.812 1 94.75 103 PHE A CA 1
ATOM 846 C C . PHE A 1 103 ? -0.481 -1.486 16.578 1 94.75 103 PHE A C 1
ATOM 848 O O . PHE A 1 103 ? 0.647 -1.983 16.547 1 94.75 103 PHE A O 1
ATOM 855 N N . GLU A 1 104 ? -1.34 -1.634 15.617 1 94.69 104 GLU A N 1
ATOM 856 C CA . GLU A 1 104 ? -1.022 -2.086 14.273 1 94.69 104 GLU A CA 1
ATOM 857 C C . GLU A 1 104 ? -1.59 -1.134 13.219 1 94.69 104 GLU A C 1
ATOM 859 O O . GLU A 1 104 ? -2.768 -0.777 13.273 1 94.69 104 GLU A O 1
ATOM 864 N N . PRO A 1 105 ? -0.686 -0.682 12.336 1 97.5 105 PRO A N 1
ATOM 865 C CA . PRO A 1 105 ? -1.269 0.15 11.281 1 97.5 105 PRO A CA 1
ATOM 866 C C . PRO A 1 105 ? -2.369 -0.568 10.508 1 97.5 105 PRO A C 1
ATOM 868 O O . PRO A 1 105 ? -2.248 -1.762 10.219 1 97.5 105 PRO A O 1
ATOM 871 N N . ALA A 1 106 ? -3.428 0.137 10.281 1 97.56 106 ALA A N 1
ATOM 872 C CA . ALA A 1 106 ? -4.488 -0.384 9.422 1 97.56 106 ALA A CA 1
ATOM 873 C C . ALA A 1 106 ? -4.039 -0.432 7.965 1 97.56 106 ALA A C 1
ATOM 875 O O . ALA A 1 106 ? -3.061 0.221 7.586 1 97.56 106 ALA A O 1
ATOM 876 N N . PRO A 1 107 ? -4.73 -1.162 7.145 1 97.38 107 PRO A N 1
ATOM 877 C CA . PRO A 1 107 ? -4.324 -1.321 5.746 1 97.38 107 PRO A CA 1
ATOM 878 C C . PRO A 1 107 ? -4.172 0.013 5.02 1 97.38 107 PRO A C 1
ATOM 880 O O . PRO A 1 107 ? -3.188 0.225 4.305 1 97.38 107 PRO A O 1
ATOM 883 N N . ALA A 1 108 ? -5.07 0.936 5.242 1 97.31 108 ALA A N 1
ATOM 884 C CA . ALA A 1 108 ? -5.035 2.211 4.531 1 97.31 108 ALA A CA 1
ATOM 885 C C . ALA A 1 108 ? -3.775 3 4.879 1 97.31 108 ALA A C 1
ATOM 887 O O . ALA A 1 108 ? -3.111 3.541 3.994 1 97.31 108 ALA A O 1
ATOM 888 N N . ALA A 1 109 ? -3.451 3.047 6.18 1 98.31 109 ALA A N 1
ATOM 889 C CA . ALA A 1 109 ? -2.258 3.764 6.621 1 98.31 109 ALA A CA 1
ATOM 890 C C . ALA A 1 109 ? -0.991 3.09 6.105 1 98.31 109 ALA A C 1
ATOM 892 O O . ALA A 1 109 ? -0.088 3.756 5.594 1 98.31 109 ALA A O 1
ATOM 893 N N . TYR A 1 110 ? -0.955 1.794 6.215 1 98.69 110 TYR A N 1
ATOM 894 C CA . TYR A 1 110 ? 0.211 1.043 5.762 1 98.69 110 TYR A CA 1
ATOM 895 C C . TYR A 1 110 ? 0.402 1.189 4.258 1 98.69 110 TYR A C 1
ATOM 897 O O . TYR A 1 110 ? 1.526 1.36 3.781 1 98.69 110 TYR A O 1
ATOM 905 N N . ASN A 1 111 ? -0.685 1.071 3.506 1 98.69 111 ASN A N 1
ATOM 906 C CA . ASN A 1 111 ? -0.624 1.206 2.055 1 98.69 111 ASN A CA 1
ATOM 907 C C . ASN A 1 111 ? -0.123 2.588 1.64 1 98.69 111 ASN A C 1
ATOM 909 O O . ASN A 1 111 ? 0.686 2.709 0.718 1 98.69 111 ASN A O 1
ATOM 913 N N . TYR A 1 112 ? -0.609 3.625 2.303 1 98.75 112 TYR A N 1
ATOM 914 C CA . TYR A 1 112 ? -0.196 4.988 1.988 1 98.75 112 TYR A CA 1
ATOM 915 C C . TYR A 1 112 ? 1.294 5.18 2.248 1 98.75 112 TYR A C 1
ATOM 917 O O . TYR A 1 112 ? 2.018 5.695 1.394 1 98.75 112 TYR A O 1
ATOM 925 N N . VAL A 1 113 ? 1.724 4.707 3.412 1 98.69 113 VAL A N 1
ATOM 926 C CA . VAL A 1 113 ? 3.133 4.797 3.777 1 98.69 113 VAL A CA 1
ATOM 927 C C . VAL A 1 113 ? 3.979 4.02 2.773 1 98.69 113 VAL A C 1
ATOM 929 O O . VAL A 1 113 ? 5.023 4.496 2.326 1 98.69 113 VAL A O 1
ATOM 932 N N . SER A 1 114 ? 3.504 2.834 2.396 1 98.75 114 SER A N 1
ATOM 933 C CA . SER A 1 114 ? 4.227 2.016 1.43 1 98.75 114 SER A CA 1
ATOM 934 C C . SER A 1 114 ? 4.297 2.699 0.069 1 98.75 114 SER A C 1
ATOM 936 O O . SER A 1 114 ? 5.301 2.588 -0.637 1 98.75 114 SER A O 1
ATOM 938 N N . HIS A 1 115 ? 3.264 3.387 -0.32 1 98.75 115 HIS A N 1
ATOM 939 C CA . HIS A 1 115 ? 3.244 4.16 -1.558 1 98.75 115 HIS A CA 1
ATOM 940 C C . HIS A 1 115 ? 4.305 5.254 -1.541 1 98.75 115 HIS A C 1
ATOM 942 O O . HIS A 1 115 ? 5.051 5.418 -2.51 1 98.75 115 HIS A O 1
ATOM 948 N N . MET A 1 116 ? 4.41 5.953 -0.447 1 98.81 116 MET A N 1
ATOM 949 C CA . MET A 1 116 ? 5.391 7.027 -0.346 1 98.81 116 MET A CA 1
ATOM 950 C C . MET A 1 116 ? 6.812 6.477 -0.405 1 98.81 116 MET A C 1
ATOM 952 O O . MET A 1 116 ? 7.672 7.035 -1.086 1 98.81 116 MET A O 1
ATOM 956 N N . TYR A 1 117 ? 6.992 5.359 0.291 1 98.75 117 TYR A N 1
ATOM 957 C CA . TYR A 1 117 ? 8.305 4.727 0.235 1 98.75 117 TYR A CA 1
ATOM 958 C C . TYR A 1 117 ? 8.617 4.242 -1.177 1 98.75 117 TYR A C 1
ATOM 960 O O . TYR A 1 117 ? 9.758 4.34 -1.633 1 98.75 117 TYR A O 1
ATOM 968 N N . ASN A 1 118 ? 7.613 3.656 -1.827 1 98.5 118 ASN A N 1
ATOM 969 C CA . ASN A 1 118 ? 7.805 3.219 -3.205 1 98.5 118 ASN A CA 1
ATOM 970 C C . ASN A 1 118 ? 8.242 4.371 -4.102 1 98.5 118 ASN A C 1
ATOM 972 O O . ASN A 1 118 ? 9.188 4.234 -4.879 1 98.5 118 ASN A O 1
ATOM 976 N N . ALA A 1 119 ? 7.645 5.512 -3.979 1 98.56 119 ALA A N 1
ATOM 977 C CA . ALA A 1 119 ? 7.938 6.684 -4.801 1 98.56 119 ALA A CA 1
ATOM 978 C C . ALA A 1 119 ? 9.352 7.199 -4.539 1 98.56 119 ALA A C 1
ATOM 980 O O . ALA A 1 119 ? 10.062 7.566 -5.477 1 98.56 119 ALA A O 1
ATOM 981 N N . VAL A 1 120 ? 9.734 7.203 -3.256 1 98.75 120 VAL A N 1
ATOM 982 C CA . VAL A 1 120 ? 11.023 7.824 -2.945 1 98.75 120 VAL A CA 1
ATOM 983 C C . VAL A 1 120 ? 12.156 6.852 -3.256 1 98.75 120 VAL A C 1
ATOM 985 O O . VAL A 1 120 ? 13.219 7.262 -3.73 1 98.75 120 VAL A O 1
ATOM 988 N N . HIS A 1 121 ? 12 5.551 -3.02 1 98.44 121 HIS A N 1
ATOM 989 C CA . HIS A 1 121 ? 13.078 4.582 -3.215 1 98.44 121 HIS A CA 1
ATOM 990 C C . HIS A 1 121 ? 13.25 4.242 -4.691 1 98.44 121 HIS A C 1
ATOM 992 O O . HIS A 1 121 ? 14.383 4.145 -5.18 1 98.44 121 HIS A O 1
ATOM 998 N N . ASN A 1 122 ? 12.156 4.074 -5.398 1 97.69 122 ASN A N 1
ATOM 999 C CA . ASN A 1 122 ? 12.234 3.596 -6.773 1 97.69 122 ASN A CA 1
ATOM 1000 C C . ASN A 1 122 ? 12.109 4.742 -7.773 1 97.69 122 ASN A C 1
ATOM 1002 O O . ASN A 1 122 ? 12.281 4.543 -8.977 1 97.69 122 ASN A O 1
ATOM 1006 N N . GLY A 1 123 ? 11.805 5.98 -7.254 1 97.81 123 GLY A N 1
ATOM 1007 C CA . GLY A 1 123 ? 11.781 7.191 -8.055 1 97.81 123 GLY A CA 1
ATOM 1008 C C . GLY A 1 123 ? 12.82 8.211 -7.637 1 97.81 123 GLY A C 1
ATOM 1009 O O . GLY A 1 123 ? 13.836 7.855 -7.027 1 97.81 123 GLY A O 1
ATOM 1010 N N . ASP A 1 124 ? 12.672 9.469 -8.07 1 97.88 124 ASP A N 1
ATOM 1011 C CA . ASP A 1 124 ? 13.555 10.562 -7.672 1 97.88 124 ASP A CA 1
ATOM 1012 C C . ASP A 1 124 ? 12.828 11.539 -6.75 1 97.88 124 ASP A C 1
ATOM 1014 O O . ASP A 1 124 ? 11.773 11.227 -6.211 1 97.88 124 ASP A O 1
ATOM 1018 N N . VAL A 1 125 ? 13.484 12.648 -6.512 1 98.38 125 VAL A N 1
ATOM 1019 C CA . VAL A 1 125 ? 12.969 13.609 -5.539 1 98.38 125 VAL A CA 1
ATOM 1020 C C . VAL A 1 125 ? 11.633 14.172 -6.027 1 98.38 125 VAL A C 1
ATOM 1022 O O . VAL A 1 125 ? 10.727 14.422 -5.227 1 98.38 125 VAL A O 1
ATOM 1025 N N . ALA A 1 126 ? 11.477 14.375 -7.336 1 98.62 126 ALA A N 1
ATOM 1026 C CA . ALA A 1 126 ? 10.227 14.883 -7.895 1 98.62 126 ALA A CA 1
ATOM 1027 C C . ALA A 1 126 ? 9.086 13.891 -7.668 1 98.62 126 ALA A C 1
ATOM 1029 O O . ALA A 1 126 ? 7.977 14.289 -7.289 1 98.62 126 ALA A O 1
ATOM 1030 N N . GLU A 1 127 ? 9.352 12.617 -7.883 1 98.75 127 GLU A N 1
ATOM 1031 C CA . GLU A 1 127 ? 8.352 11.57 -7.676 1 98.75 127 GLU A CA 1
ATOM 1032 C C . GLU A 1 127 ? 7.965 11.461 -6.203 1 98.75 127 GLU A C 1
ATOM 1034 O O . GLU A 1 127 ? 6.785 11.336 -5.875 1 98.75 127 GLU A O 1
ATOM 1039 N N . ALA A 1 128 ? 8.977 11.508 -5.375 1 98.81 128 ALA A N 1
ATOM 1040 C CA . ALA A 1 128 ? 8.703 11.5 -3.939 1 98.81 128 ALA A CA 1
ATOM 1041 C C . ALA A 1 128 ? 7.812 12.672 -3.541 1 98.81 128 ALA A C 1
ATOM 1043 O O . ALA A 1 128 ? 6.848 12.5 -2.789 1 98.81 128 ALA A O 1
ATOM 1044 N N . PHE A 1 129 ? 8.117 13.828 -4.047 1 98.81 129 PHE A N 1
ATOM 1045 C CA . PHE A 1 129 ? 7.395 15.039 -3.676 1 98.81 129 PHE A CA 1
ATOM 1046 C C . PHE A 1 129 ? 5.961 14.992 -4.191 1 98.81 129 PHE A C 1
ATOM 1048 O O . PHE A 1 129 ? 5.035 15.445 -3.512 1 98.81 129 PHE A O 1
ATOM 1055 N N . ALA A 1 130 ? 5.777 14.453 -5.379 1 98.88 130 ALA A N 1
ATOM 1056 C CA . ALA A 1 130 ? 4.434 14.289 -5.93 1 98.88 130 ALA A CA 1
ATOM 1057 C C . ALA A 1 130 ? 3.582 13.383 -5.039 1 98.88 130 ALA A C 1
ATOM 1059 O O . ALA A 1 130 ? 2.369 13.578 -4.934 1 98.88 130 ALA A O 1
ATOM 1060 N N . ALA A 1 131 ? 4.223 12.422 -4.402 1 98.81 131 ALA A N 1
ATOM 1061 C CA . ALA A 1 131 ? 3.512 11.477 -3.545 1 98.81 131 ALA A CA 1
ATOM 1062 C C . ALA A 1 131 ? 3.195 12.094 -2.188 1 98.81 131 ALA A C 1
ATOM 1064 O O . ALA A 1 131 ? 2.203 11.734 -1.55 1 98.81 131 ALA A O 1
ATOM 1065 N N . ILE A 1 132 ? 3.986 13.047 -1.734 1 98.25 132 ILE A N 1
ATOM 1066 C CA . ILE A 1 132 ? 3.834 13.484 -0.352 1 98.25 132 ILE A CA 1
ATOM 1067 C C . ILE A 1 132 ? 2.986 14.758 -0.308 1 98.25 132 ILE A C 1
ATOM 1069 O O . ILE A 1 132 ? 2.316 15.031 0.691 1 98.25 132 ILE A O 1
ATOM 1073 N N . LEU A 1 133 ? 2.889 15.547 -1.328 1 98.62 133 LEU A N 1
ATOM 1074 C CA . LEU A 1 133 ? 2.309 16.875 -1.329 1 98.62 133 LEU A CA 1
ATOM 1075 C C . LEU A 1 133 ? 0.806 16.828 -1.071 1 98.62 133 LEU A C 1
ATOM 1077 O O . LEU A 1 133 ? 0.248 17.719 -0.424 1 98.62 133 LEU A O 1
ATOM 1081 N N . PRO A 1 134 ? 0.072 15.797 -1.613 1 98.75 134 PRO A N 1
ATOM 1082 C CA . PRO A 1 134 ? -1.384 15.797 -1.454 1 98.75 134 PRO A CA 1
ATOM 1083 C C . PRO A 1 134 ? -1.817 15.859 0.009 1 98.75 134 PRO A C 1
ATOM 1085 O O . PRO A 1 134 ? -2.838 16.484 0.328 1 98.75 134 PRO A O 1
ATOM 1088 N N . CYS A 1 135 ? -1.062 15.305 0.889 1 98.56 135 CYS A N 1
ATOM 1089 C CA . CYS A 1 135 ? -1.454 15.25 2.293 1 98.56 135 CYS A CA 1
ATOM 1090 C C . CYS A 1 135 ? -1.54 16.656 2.887 1 98.56 135 CYS A C 1
ATOM 1092 O O . CYS A 1 135 ? -2.631 17.125 3.209 1 98.56 135 CYS A O 1
ATOM 1094 N N . PRO A 1 136 ? -0.448 17.422 2.973 1 98.31 136 PRO A N 1
ATOM 1095 C CA . PRO A 1 136 ? -0.583 18.766 3.562 1 98.31 136 PRO A CA 1
ATOM 1096 C C . PRO A 1 136 ? -1.527 19.672 2.771 1 98.31 136 PRO A C 1
ATOM 1098 O O . PRO A 1 136 ? -2.219 20.5 3.355 1 98.31 136 PRO A O 1
ATOM 1101 N N . TRP A 1 137 ? -1.576 19.516 1.461 1 98.62 137 TRP A N 1
ATOM 1102 C CA . TRP A 1 137 ? -2.432 20.359 0.622 1 98.62 137 TRP A CA 1
ATOM 1103 C C . TRP A 1 137 ? -3.904 20.109 0.938 1 98.62 137 TRP A C 1
ATOM 1105 O O . TRP A 1 137 ? -4.66 21.062 1.163 1 98.62 137 TRP A O 1
ATOM 1115 N N . LEU A 1 138 ? -4.301 18.891 0.971 1 98.75 138 LEU A N 1
ATOM 1116 C CA . LEU A 1 138 ? -5.684 18.531 1.277 1 98.75 138 LEU A CA 1
ATOM 1117 C C . LEU A 1 138 ? -6.062 19 2.68 1 98.75 138 LEU A C 1
ATOM 1119 O O . LEU A 1 138 ? -7.133 19.578 2.879 1 98.75 138 LEU A O 1
ATOM 1123 N N . TYR A 1 139 ? -5.227 18.75 3.654 1 98.31 139 TYR A N 1
ATOM 1124 C CA . TYR A 1 139 ? -5.516 19.109 5.039 1 98.31 139 TYR A CA 1
ATOM 1125 C C . TYR A 1 139 ? -5.641 20.625 5.203 1 98.31 139 TYR A C 1
ATOM 1127 O O . TYR A 1 139 ? -6.484 21.094 5.965 1 98.31 139 TYR A O 1
ATOM 1135 N N . GLN A 1 140 ? -4.77 21.297 4.504 1 98.06 140 GLN A N 1
ATOM 1136 C CA . GLN A 1 140 ? -4.875 22.75 4.527 1 98.06 140 GLN A CA 1
ATOM 1137 C C . GLN A 1 140 ? -6.223 23.219 3.982 1 98.06 140 GLN A C 1
ATOM 1139 O O . GLN A 1 140 ? -6.867 24.094 4.566 1 98.06 140 GLN A O 1
ATOM 1144 N N . GLU A 1 141 ? -6.672 22.703 2.867 1 98 141 GLU A N 1
ATOM 1145 C CA . GLU A 1 141 ? -7.953 23.094 2.293 1 98 141 GLU A CA 1
ATOM 1146 C C . GLU A 1 141 ? -9.117 22.703 3.203 1 98 141 GLU A C 1
ATOM 1148 O O . GLU A 1 141 ? -10.094 23.438 3.322 1 98 141 GLU A O 1
ATOM 1153 N N . ILE A 1 142 ? -9.008 21.547 3.807 1 98.19 142 ILE A N 1
ATOM 1154 C CA . ILE A 1 142 ? -10.023 21.141 4.77 1 98.19 142 ILE A CA 1
ATOM 1155 C C . ILE A 1 142 ? -10.07 22.125 5.93 1 98.19 142 ILE A C 1
ATOM 1157 O O . ILE A 1 142 ? -11.148 22.594 6.324 1 98.19 142 ILE A O 1
ATOM 1161 N N . GLY A 1 143 ? -8.883 22.438 6.488 1 97.81 143 GLY A N 1
ATOM 1162 C CA . GLY A 1 143 ? -8.82 23.422 7.555 1 97.81 143 GLY A CA 1
ATOM 1163 C C . GLY A 1 143 ? -9.477 24.75 7.188 1 97.81 143 GLY A C 1
ATOM 1164 O O . GLY A 1 143 ? -10.242 25.297 7.973 1 97.81 143 GLY A O 1
ATOM 1165 N N . GLN A 1 144 ? -9.188 25.203 6.016 1 97.12 144 GLN A N 1
ATOM 1166 C CA . GLN A 1 144 ? -9.75 26.469 5.555 1 97.12 144 GLN A CA 1
ATOM 1167 C C . GLN A 1 144 ? -11.266 26.375 5.426 1 97.12 144 GLN A C 1
ATOM 1169 O O . GLN A 1 144 ? -11.977 27.328 5.766 1 97.12 144 GLN A O 1
ATOM 1174 N N . ARG A 1 145 ? -11.781 25.312 4.938 1 96.81 145 ARG A N 1
ATOM 1175 C CA . ARG A 1 145 ? -13.219 25.125 4.75 1 96.81 145 ARG A CA 1
ATOM 1176 C C . ARG A 1 145 ? -13.938 25.062 6.094 1 96.81 145 ARG A C 1
ATOM 1178 O O . ARG A 1 145 ? -15.094 25.484 6.203 1 96.81 145 ARG A O 1
ATOM 1185 N N . LEU A 1 146 ? -13.273 24.547 7.086 1 97.81 146 LEU A N 1
ATOM 1186 C CA . LEU A 1 146 ? -13.93 24.281 8.359 1 97.81 146 LEU A CA 1
ATOM 1187 C C . LEU A 1 146 ? -13.609 25.391 9.375 1 97.81 146 LEU A C 1
ATOM 1189 O O . LEU A 1 146 ? -14.062 25.328 10.516 1 97.81 146 LEU A O 1
ATOM 1193 N N . LYS A 1 147 ? -12.891 26.391 8.992 1 96.75 147 LYS A N 1
ATOM 1194 C CA . LYS A 1 147 ? -12.297 27.359 9.906 1 96.75 147 LYS A CA 1
ATOM 1195 C C . LYS A 1 147 ? -13.375 28.062 10.727 1 96.75 147 LYS A C 1
ATOM 1197 O O . LYS A 1 147 ? -13.117 28.5 11.852 1 96.75 147 LYS A O 1
ATOM 1202 N N . ASP A 1 148 ? -14.594 28.156 10.211 1 96.5 148 ASP A N 1
ATOM 1203 C CA . ASP A 1 148 ? -15.641 28.922 10.891 1 96.5 148 ASP A CA 1
ATOM 1204 C C . ASP A 1 148 ? -16.641 27.984 11.578 1 96.5 148 ASP A C 1
ATOM 1206 O O . ASP A 1 148 ? -17.641 28.438 12.125 1 96.5 148 ASP A O 1
ATOM 1210 N N . THR A 1 149 ? -16.375 26.688 11.531 1 96.06 149 THR A N 1
ATOM 1211 C CA . THR A 1 149 ? -17.25 25.75 12.227 1 96.06 149 THR A CA 1
ATOM 1212 C C . THR A 1 149 ? -16.969 25.75 13.727 1 96.06 149 THR A C 1
ATOM 1214 O O . THR A 1 149 ? -15.93 26.234 14.164 1 96.06 149 THR A O 1
ATOM 1217 N N . CYS A 1 150 ? -17.953 25.281 14.484 1 94.88 150 CYS A N 1
ATOM 1218 C CA . CYS A 1 150 ? -17.859 25.203 15.938 1 94.88 150 CYS A CA 1
ATOM 1219 C C . CYS A 1 150 ? -18.266 23.828 16.438 1 94.88 150 CYS A C 1
ATOM 1221 O O . CYS A 1 150 ? -19.375 23.641 16.938 1 94.88 150 CYS A O 1
ATOM 1223 N N . PRO A 1 151 ? -17.391 22.922 16.391 1 96.38 151 PRO A N 1
ATOM 1224 C CA . PRO A 1 151 ? -17.703 21.547 16.812 1 96.38 151 PRO A CA 1
ATOM 1225 C C . PRO A 1 151 ? -17.984 21.438 18.312 1 96.38 151 PRO A C 1
ATOM 1227 O O . PRO A 1 151 ? -18.625 20.484 18.766 1 96.38 151 PRO A O 1
ATOM 1230 N N . ASN A 1 152 ? -17.531 22.359 19.141 1 96.69 152 ASN A N 1
ATOM 1231 C CA . ASN A 1 152 ? -17.672 22.391 20.578 1 96.69 152 ASN A CA 1
ATOM 1232 C C . ASN A 1 152 ? -17 21.188 21.25 1 96.69 152 ASN A C 1
ATOM 1234 O O . ASN A 1 152 ? -17.516 20.641 22.219 1 96.69 152 ASN A O 1
ATOM 1238 N N . ILE A 1 153 ? -16.062 20.609 20.656 1 96.38 153 ILE A N 1
ATOM 1239 C CA . ILE A 1 153 ? -15.117 19.625 21.156 1 96.38 153 ILE A CA 1
ATOM 1240 C C . ILE A 1 153 ? -13.695 20.156 21.016 1 96.38 153 ILE A C 1
ATOM 1242 O O . ILE A 1 153 ? -13.195 20.297 19.891 1 96.38 153 ILE A O 1
ATOM 1246 N N . PRO A 1 154 ? -13.062 20.422 22.047 1 95.19 154 PRO A N 1
ATOM 1247 C CA . PRO A 1 154 ? -11.766 21.109 22.016 1 95.19 154 PRO A CA 1
ATOM 1248 C C . PRO A 1 154 ? -10.758 20.422 21.094 1 95.19 154 PRO A C 1
ATOM 1250 O O . PRO A 1 154 ? -10.039 21.094 20.359 1 95.19 154 PRO A O 1
ATOM 1253 N N . LEU A 1 155 ? -10.719 19.141 21.125 1 95.31 155 LEU A N 1
ATOM 1254 C CA . LEU A 1 155 ? -9.781 18.406 20.281 1 95.31 155 LEU A CA 1
ATOM 1255 C C . LEU A 1 155 ? -10.047 18.688 18.812 1 95.31 155 LEU A C 1
ATOM 1257 O O . LEU A 1 155 ? -9.109 18.844 18.016 1 95.31 155 LEU A O 1
ATOM 1261 N N . TYR A 1 156 ? -11.281 18.719 18.406 1 97.44 156 TYR A N 1
ATOM 1262 C CA . TYR A 1 156 ? -11.648 19 17.016 1 97.44 156 TYR A CA 1
ATOM 1263 C C . TYR A 1 156 ? -11.32 20.438 16.641 1 97.44 156 TYR A C 1
ATOM 1265 O O . TYR A 1 156 ? -10.867 20.719 15.531 1 97.44 156 TYR A O 1
ATOM 1273 N N . GLU A 1 157 ? -11.531 21.328 17.547 1 96.69 157 GLU A N 1
ATOM 1274 C CA . GLU A 1 157 ? -11.219 22.75 17.312 1 96.69 157 GLU A CA 1
ATOM 1275 C C . GLU A 1 157 ? -9.727 22.953 17.094 1 96.69 157 GLU A C 1
ATOM 1277 O O . GLU A 1 157 ? -9.32 23.703 16.203 1 96.69 157 GLU A O 1
ATOM 1282 N N . GLN A 1 158 ? -8.961 22.312 17.922 1 94.06 158 GLN A N 1
ATOM 1283 C CA . GLN A 1 158 ? -7.512 22.391 17.797 1 94.06 158 GLN A CA 1
ATOM 1284 C C . GLN A 1 158 ? -7.047 21.828 16.453 1 94.06 158 GLN A C 1
ATOM 1286 O O . GLN A 1 158 ? -6.164 22.391 15.812 1 94.06 158 GLN A O 1
ATOM 1291 N N . TRP A 1 159 ? -7.586 20.672 16.109 1 95.5 159 TRP A N 1
ATOM 1292 C CA . TRP A 1 159 ? -7.27 20.016 14.852 1 95.5 159 TRP A CA 1
ATOM 1293 C C . TRP A 1 159 ? -7.574 20.938 13.672 1 95.5 159 TRP A C 1
ATOM 1295 O O . TRP A 1 159 ? -6.738 21.125 12.789 1 95.5 159 TRP A O 1
ATOM 1305 N N . ILE A 1 160 ? -8.758 21.578 13.656 1 97.44 160 ILE A N 1
ATOM 1306 C CA . ILE A 1 160 ? -9.172 22.484 12.594 1 97.44 160 ILE A CA 1
ATOM 1307 C C . ILE A 1 160 ? -8.25 23.703 12.562 1 97.44 160 ILE A C 1
ATOM 1309 O O . ILE A 1 160 ? -7.793 24.125 11.492 1 97.44 160 ILE A O 1
ATOM 1313 N N . ALA A 1 161 ? -7.957 24.234 13.672 1 95.56 161 ALA A N 1
ATOM 1314 C CA . ALA A 1 161 ? -7.141 25.438 13.773 1 95.56 161 ALA A CA 1
ATOM 1315 C C . ALA A 1 161 ? -5.746 25.219 13.203 1 95.56 161 ALA A C 1
ATOM 1317 O O . ALA A 1 161 ? -5.168 26.109 12.57 1 95.56 161 ALA A O 1
ATOM 1318 N N . LEU A 1 162 ? -5.203 24.047 13.484 1 92.5 162 LEU A N 1
ATOM 1319 C CA . LEU A 1 162 ? -3.873 23.703 12.992 1 92.5 162 LEU A CA 1
ATOM 1320 C C . LEU A 1 162 ? -3.809 23.828 11.477 1 92.5 162 LEU A C 1
ATOM 1322 O O . LEU A 1 162 ? -2.908 24.469 10.938 1 92.5 162 LEU A O 1
ATOM 1326 N N . TYR A 1 163 ? -4.766 23.312 10.781 1 95.56 163 TYR A N 1
ATOM 1327 C CA . TYR A 1 163 ? -4.703 23.219 9.32 1 95.56 163 TYR A CA 1
ATOM 1328 C C . TYR A 1 163 ? -5.293 24.469 8.672 1 95.56 163 TYR A C 1
ATOM 1330 O O . TYR A 1 163 ? -5.086 24.703 7.48 1 95.56 163 TYR A O 1
ATOM 1338 N N . ALA A 1 164 ? -5.984 25.266 9.453 1 96.12 164 ALA A N 1
ATOM 1339 C CA . ALA A 1 164 ? -6.551 26.516 8.945 1 96.12 164 ALA A CA 1
ATOM 1340 C C . ALA A 1 164 ? -5.551 27.672 9.086 1 96.12 164 ALA A C 1
ATOM 1342 O O . ALA A 1 164 ? -5.82 28.781 8.641 1 96.12 164 ALA A O 1
ATOM 1343 N N . SER A 1 165 ? -4.469 27.438 9.594 1 94.81 165 SER A N 1
ATOM 1344 C CA . SER A 1 165 ? -3.52 28.5 9.93 1 94.81 165 SER A CA 1
ATOM 1345 C C . SER A 1 165 ? -2.969 29.172 8.672 1 94.81 165 SER A C 1
ATOM 1347 O O . SER A 1 165 ? -2.879 28.531 7.617 1 94.81 165 SER A O 1
ATOM 1349 N N . GLU A 1 166 ? -2.562 30.375 8.773 1 94 166 GLU A N 1
ATOM 1350 C CA . GLU A 1 166 ? -1.934 31.125 7.684 1 94 166 GLU A CA 1
ATOM 1351 C C . GLU A 1 166 ? -0.571 30.531 7.332 1 94 166 GLU A C 1
ATOM 1353 O O . GLU A 1 166 ? -0.166 30.547 6.168 1 94 166 GLU A O 1
ATOM 1358 N N . GLU A 1 167 ? 0.077 30.109 8.344 1 93.19 167 GLU A N 1
ATOM 1359 C CA . GLU A 1 167 ? 1.371 29.469 8.133 1 93.19 167 GLU A CA 1
ATOM 1360 C C . GLU A 1 167 ? 1.247 28.266 7.184 1 93.19 167 GLU A C 1
ATOM 1362 O O . GLU A 1 167 ? 2.07 28.094 6.281 1 93.19 167 GLU A O 1
ATOM 1367 N N . MET A 1 168 ? 0.222 27.5 7.395 1 93.56 168 MET A N 1
ATOM 1368 C CA . MET A 1 168 ? -0.017 26.359 6.523 1 93.56 168 MET A CA 1
ATOM 1369 C C . MET A 1 168 ? -0.307 26.812 5.094 1 93.56 168 MET A C 1
ATOM 1371 O O . MET A 1 168 ? 0.167 26.203 4.137 1 93.56 168 MET A O 1
ATOM 1375 N N . LEU A 1 169 ? -1.076 27.844 4.969 1 94.44 169 LEU A N 1
ATOM 1376 C CA . LEU A 1 169 ? -1.421 28.375 3.654 1 94.44 169 LEU A CA 1
ATOM 1377 C C . LEU A 1 169 ? -0.169 28.797 2.896 1 94.44 169 LEU A C 1
ATOM 1379 O O . LEU A 1 169 ? -0.014 28.484 1.716 1 94.44 169 LEU A O 1
ATOM 1383 N N . GLN A 1 170 ? 0.675 29.484 3.543 1 95.5 170 GLN A N 1
ATOM 1384 C CA . GLN A 1 170 ? 1.908 29.953 2.918 1 95.5 170 GLN A CA 1
ATOM 1385 C C . GLN A 1 170 ? 2.812 28.781 2.545 1 95.5 170 GLN A C 1
ATOM 1387 O O . GLN A 1 170 ? 3.438 28.781 1.481 1 95.5 170 GLN A O 1
ATOM 1392 N N . ASN A 1 171 ? 2.867 27.828 3.408 1 95.56 171 ASN A N 1
ATOM 1393 C CA . ASN A 1 171 ? 3.688 26.641 3.162 1 95.56 171 ASN A CA 1
ATOM 1394 C C . ASN A 1 171 ? 3.215 25.875 1.928 1 95.56 171 ASN A C 1
ATOM 1396 O O . ASN A 1 171 ? 4.031 25.375 1.15 1 95.56 171 ASN A O 1
ATOM 1400 N N . ILE A 1 172 ? 1.935 25.812 1.738 1 97.56 172 ILE A N 1
ATOM 1401 C CA . ILE A 1 172 ? 1.381 25.047 0.622 1 97.56 172 ILE A CA 1
ATOM 1402 C C . ILE A 1 172 ? 1.712 25.75 -0.693 1 97.56 172 ILE A C 1
ATOM 1404 O O . ILE A 1 172 ? 1.971 25.094 -1.705 1 97.56 172 ILE A O 1
ATOM 1408 N N . GLU A 1 173 ? 1.691 27.047 -0.66 1 96.94 173 GLU A N 1
ATOM 1409 C CA . GLU A 1 173 ? 2.051 27.797 -1.866 1 96.94 173 GLU A CA 1
ATOM 1410 C C . GLU A 1 173 ? 3.498 27.516 -2.268 1 96.94 173 GLU A C 1
ATOM 1412 O O . GLU A 1 173 ? 3.801 27.375 -3.453 1 96.94 173 GLU A O 1
ATOM 1417 N N . VAL A 1 174 ? 4.328 27.484 -1.305 1 96.88 174 VAL A N 1
ATOM 1418 C CA . VAL A 1 174 ? 5.727 27.141 -1.558 1 96.88 174 VAL A CA 1
ATOM 1419 C C . VAL A 1 174 ? 5.828 25.734 -2.119 1 96.88 174 VAL A C 1
ATOM 1421 O O . VAL A 1 174 ? 6.547 25.484 -3.092 1 96.88 174 VAL A O 1
ATOM 1424 N N . GLN A 1 175 ? 5.129 24.812 -1.548 1 98.31 175 GLN A N 1
ATOM 1425 C CA . GLN A 1 175 ? 5.172 23.406 -1.959 1 98.31 175 GLN A CA 1
ATOM 1426 C C . GLN A 1 175 ? 4.621 23.234 -3.371 1 98.31 175 GLN A C 1
ATOM 1428 O O . GLN A 1 175 ? 5.184 22.484 -4.172 1 98.31 175 GLN A O 1
ATOM 1433 N N . LYS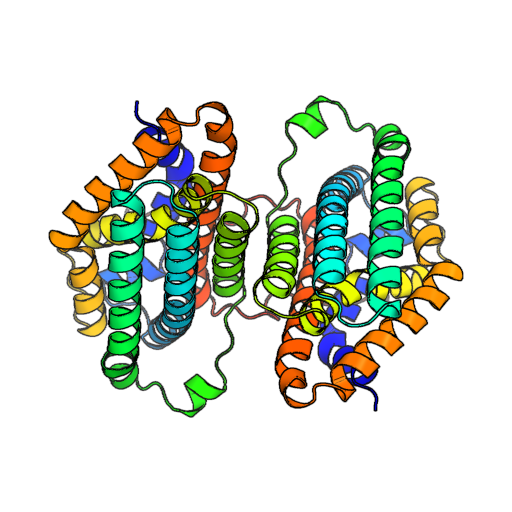 A 1 176 ? 3.533 23.938 -3.67 1 98.44 176 LYS A N 1
ATOM 1434 C CA . LYS A 1 176 ? 2.986 23.891 -5.023 1 98.44 176 LYS A CA 1
ATOM 1435 C C . LYS A 1 176 ? 4.004 24.406 -6.039 1 98.44 176 LYS A C 1
ATOM 1437 O O . LYS A 1 176 ? 4.156 23.828 -7.117 1 98.44 176 LYS A O 1
ATOM 1442 N N . SER A 1 177 ? 4.656 25.469 -5.68 1 97.94 177 SER A N 1
ATOM 1443 C CA . SER A 1 177 ? 5.664 26.031 -6.566 1 97.94 177 SER A CA 1
ATOM 1444 C C . SER A 1 177 ? 6.809 25.047 -6.797 1 97.94 177 SER A C 1
ATOM 1446 O O . SER A 1 177 ? 7.359 24.984 -7.898 1 97.94 177 SER A O 1
ATOM 1448 N N . MET A 1 178 ? 7.199 24.359 -5.773 1 98.06 178 MET A N 1
ATOM 1449 C CA . MET A 1 178 ? 8.258 23.359 -5.887 1 98.06 178 MET A CA 1
ATOM 1450 C C . MET A 1 178 ? 7.852 22.25 -6.852 1 98.06 178 MET A C 1
ATOM 1452 O O . MET A 1 178 ? 8.633 21.859 -7.727 1 98.06 178 MET A O 1
ATOM 1456 N N . LEU A 1 179 ? 6.68 21.719 -6.746 1 98.62 179 LEU A N 1
ATOM 1457 C CA . LEU A 1 179 ? 6.246 20.641 -7.617 1 98.62 179 LEU A CA 1
ATOM 1458 C C . LEU A 1 179 ? 6.105 21.125 -9.055 1 98.62 179 LEU A C 1
ATOM 1460 O O . LEU A 1 179 ? 6.434 20.391 -9.992 1 98.62 179 LEU A O 1
ATOM 1464 N N . ASP A 1 180 ? 5.59 22.328 -9.203 1 98.62 180 ASP A N 1
ATOM 1465 C CA . ASP A 1 180 ? 5.527 22.906 -10.539 1 98.62 180 ASP A CA 1
ATOM 1466 C C . ASP A 1 180 ? 6.918 23 -11.164 1 98.62 180 ASP A C 1
ATOM 1468 O O . ASP A 1 180 ? 7.09 22.75 -12.352 1 98.62 180 ASP A O 1
ATOM 1472 N N . ARG A 1 181 ? 7.859 23.422 -10.391 1 98.25 181 ARG A N 1
ATOM 1473 C CA . ARG A 1 181 ? 9.234 23.5 -10.875 1 98.25 181 ARG A CA 1
ATOM 1474 C C . ARG A 1 181 ? 9.758 22.125 -11.266 1 98.25 181 ARG A C 1
ATOM 1476 O O . ARG A 1 181 ? 10.344 21.953 -12.336 1 98.25 181 ARG A O 1
ATOM 1483 N N . TYR A 1 182 ? 9.586 21.109 -10.391 1 98.25 182 TYR A N 1
ATOM 1484 C CA . TYR A 1 182 ? 10.016 19.75 -10.695 1 98.25 182 TYR A CA 1
ATOM 1485 C C . TYR A 1 182 ? 9.406 19.266 -12.008 1 98.25 182 TYR A C 1
ATOM 1487 O O . TYR A 1 182 ? 10.094 18.656 -12.836 1 98.25 182 TYR A O 1
ATOM 1495 N N . ALA A 1 183 ? 8.133 19.531 -12.172 1 98.38 183 ALA A N 1
ATOM 1496 C CA . ALA A 1 183 ? 7.422 19.109 -13.375 1 98.38 183 ALA A CA 1
ATOM 1497 C C . ALA A 1 183 ? 7.98 19.797 -14.617 1 98.38 183 ALA A C 1
ATOM 1499 O O . ALA A 1 183 ? 8.141 19.172 -15.664 1 98.38 183 ALA A O 1
ATOM 1500 N N . LYS A 1 184 ? 8.227 21.078 -14.484 1 97.81 184 LYS A N 1
ATOM 1501 C CA . LYS A 1 184 ? 8.773 21.844 -15.594 1 97.81 184 LYS A CA 1
ATOM 1502 C C . LYS A 1 184 ? 10.164 21.344 -15.984 1 97.81 184 LYS A C 1
ATOM 1504 O O . LYS A 1 184 ? 10.5 21.281 -17.172 1 97.81 184 LYS A O 1
ATOM 1509 N N . GLU A 1 185 ? 10.906 20.969 -15.008 1 97.19 185 GLU A N 1
ATOM 1510 C CA . GLU A 1 185 ? 12.281 20.531 -15.219 1 97.19 185 GLU A CA 1
ATOM 1511 C C . GLU A 1 185 ? 12.328 19.125 -15.797 1 97.19 185 GLU A C 1
ATOM 1513 O O . GLU A 1 185 ? 13.344 18.719 -16.375 1 97.19 185 GLU A O 1
ATOM 1518 N N . GLN A 1 186 ? 11.273 18.406 -15.602 1 97 186 GLN A N 1
ATOM 1519 C CA . GLN A 1 186 ? 11.266 17.016 -16.031 1 97 186 GLN A CA 1
ATOM 1520 C C . GLN A 1 186 ? 10 16.688 -16.828 1 97 186 GLN A C 1
ATOM 1522 O O . GLN A 1 186 ? 9.195 15.852 -16.406 1 97 186 GLN A O 1
ATOM 1527 N N . PRO A 1 187 ? 9.828 17.156 -18 1 96.75 187 PRO A N 1
ATOM 1528 C CA . PRO A 1 187 ? 8.609 16.953 -18.781 1 96.75 187 PRO A CA 1
ATOM 1529 C C . PRO A 1 187 ? 8.344 15.477 -19.094 1 96.75 187 PRO A C 1
ATOM 1531 O O . PRO A 1 187 ? 7.188 15.078 -19.25 1 96.75 187 PRO A O 1
ATOM 1534 N N . ALA A 1 188 ? 9.367 14.688 -19.172 1 96.81 188 ALA A N 1
ATOM 1535 C CA . ALA A 1 188 ? 9.227 13.266 -19.469 1 96.81 188 ALA A CA 1
ATOM 1536 C C . ALA A 1 188 ? 8.594 12.516 -18.312 1 96.81 188 ALA A C 1
ATOM 1538 O O . ALA A 1 188 ? 8.109 11.391 -18.469 1 96.81 188 ALA A O 1
ATOM 1539 N N . LYS A 1 189 ? 8.461 13.156 -17.141 1 97.25 189 LYS A N 1
ATOM 1540 C CA . LYS A 1 189 ? 7.988 12.484 -15.93 1 97.25 189 LYS A CA 1
ATOM 1541 C C . LYS A 1 189 ? 6.594 12.961 -15.539 1 97.25 189 LYS A C 1
ATOM 1543 O O . LYS A 1 189 ? 6.094 12.625 -14.461 1 97.25 189 LYS A O 1
ATOM 1548 N N . LEU A 1 190 ? 6.004 13.727 -16.328 1 97.88 190 LEU A N 1
ATOM 1549 C CA . LEU A 1 190 ? 4.719 14.32 -15.969 1 97.88 190 LEU A CA 1
ATOM 1550 C C . LEU A 1 190 ? 3.693 13.234 -15.664 1 97.88 190 LEU A C 1
ATOM 1552 O O . LEU A 1 190 ? 2.947 13.336 -14.688 1 97.88 190 LEU A O 1
ATOM 1556 N N . LYS A 1 191 ? 3.715 12.195 -16.422 1 96.88 191 LYS A N 1
ATOM 1557 C CA . LYS A 1 191 ? 2.736 11.125 -16.234 1 96.88 191 LYS A CA 1
ATOM 1558 C C . LYS A 1 191 ? 2.953 10.414 -14.914 1 96.88 191 LYS A C 1
ATOM 1560 O O . LYS A 1 191 ? 1.998 10.164 -14.172 1 96.88 191 LYS A O 1
ATOM 1565 N N . VAL A 1 192 ? 4.168 10.102 -14.625 1 97.88 192 VAL A N 1
ATOM 1566 C CA . VAL A 1 192 ? 4.453 9.367 -13.398 1 97.88 192 VAL A CA 1
ATOM 1567 C C . VAL A 1 192 ? 4.211 10.258 -12.188 1 97.88 192 VAL A C 1
ATOM 1569 O O . VAL A 1 192 ? 3.754 9.781 -11.141 1 97.88 192 VAL A O 1
ATOM 1572 N N . LEU A 1 193 ? 4.531 11.562 -12.273 1 98.69 193 LEU A N 1
ATOM 1573 C CA . LEU A 1 193 ? 4.23 12.5 -11.195 1 98.69 193 LEU A CA 1
ATOM 1574 C C . LEU A 1 193 ? 2.73 12.586 -10.945 1 98.69 193 LEU A C 1
ATOM 1576 O O . LEU A 1 193 ? 2.285 12.57 -9.797 1 98.69 193 LEU A O 1
ATOM 1580 N N . GLN A 1 194 ? 2.002 12.625 -12.023 1 98.38 194 GLN A N 1
ATOM 1581 C CA . GLN A 1 194 ? 0.545 12.656 -11.953 1 98.38 194 GLN A CA 1
ATOM 1582 C C . GLN A 1 194 ? 0.001 11.398 -11.281 1 98.38 194 GLN A C 1
ATOM 1584 O O . GLN A 1 194 ? -0.915 11.477 -10.453 1 98.38 194 GLN A O 1
ATOM 1589 N N . GLU A 1 195 ? 0.534 10.312 -11.602 1 98 195 GLU A N 1
ATOM 1590 C CA . GLU A 1 195 ? 0.081 9.039 -11.047 1 98 195 GLU A CA 1
ATOM 1591 C C . GLU A 1 195 ? 0.344 8.969 -9.547 1 98 195 GLU A C 1
ATOM 1593 O O . GLU A 1 195 ? -0.515 8.523 -8.773 1 98 195 GLU A O 1
ATOM 1598 N N . HIS A 1 196 ? 1.555 9.359 -9.141 1 98.75 196 HIS A N 1
ATOM 1599 C CA . HIS A 1 196 ? 1.869 9.375 -7.719 1 98.75 196 HIS A CA 1
ATOM 1600 C C . HIS A 1 196 ? 0.922 10.289 -6.953 1 98.75 196 HIS A C 1
ATOM 1602 O O . HIS A 1 196 ? 0.418 9.922 -5.891 1 98.75 196 HIS A O 1
ATOM 1608 N N . PHE A 1 197 ? 0.7 11.492 -7.523 1 98.88 197 PHE A N 1
ATOM 1609 C CA . PHE A 1 197 ? -0.192 12.469 -6.91 1 98.88 197 PHE A CA 1
ATOM 1610 C C . PHE A 1 197 ? -1.603 11.906 -6.781 1 98.88 197 PHE A C 1
ATOM 1612 O O . PHE A 1 197 ? -2.213 11.984 -5.711 1 98.88 197 PHE A O 1
ATOM 1619 N N . LYS A 1 198 ? -2.07 11.32 -7.824 1 98.5 198 LYS A N 1
ATOM 1620 C CA . LYS A 1 198 ? -3.418 10.766 -7.863 1 98.5 198 LYS A CA 1
ATOM 1621 C C . LYS A 1 198 ? -3.576 9.641 -6.84 1 98.5 198 LYS A C 1
ATOM 1623 O O . LYS A 1 198 ? -4.574 9.586 -6.117 1 98.5 198 LYS A O 1
ATOM 1628 N N . LYS A 1 199 ? -2.656 8.711 -6.75 1 98.62 199 LYS A N 1
ATOM 1629 C CA . LYS A 1 199 ? -2.717 7.617 -5.789 1 98.62 199 LYS A CA 1
ATOM 1630 C C . LYS A 1 199 ? -2.742 8.141 -4.355 1 98.62 199 LYS A C 1
ATOM 1632 O O . LYS A 1 199 ? -3.48 7.629 -3.512 1 98.62 199 LYS A O 1
ATOM 1637 N N . SER A 1 200 ? -1.928 9.172 -4.117 1 98.81 200 SER A N 1
ATOM 1638 C CA . SER A 1 200 ? -1.917 9.758 -2.783 1 98.81 200 SER A CA 1
ATOM 1639 C C . SER A 1 200 ? -3.268 10.375 -2.441 1 98.81 200 SER A C 1
ATOM 1641 O O . SER A 1 200 ? -3.701 10.336 -1.288 1 98.81 200 SER A O 1
ATOM 1643 N N . CYS A 1 201 ? -3.941 10.992 -3.441 1 98.62 201 CYS A N 1
ATOM 1644 C CA . CYS A 1 201 ? -5.277 11.523 -3.203 1 98.62 201 CYS A CA 1
ATOM 1645 C C . CYS A 1 201 ? -6.25 10.422 -2.822 1 98.62 201 CYS A C 1
ATOM 1647 O O . CYS A 1 201 ? -7.09 10.602 -1.938 1 98.62 201 CYS A O 1
ATOM 1649 N N . TYR A 1 202 ? -6.113 9.297 -3.447 1 98.38 202 TYR A N 1
ATOM 1650 C CA . TYR A 1 202 ? -6.926 8.133 -3.119 1 98.38 202 TYR A CA 1
ATOM 1651 C C . TYR A 1 202 ? -6.664 7.672 -1.688 1 98.38 202 TYR A C 1
ATOM 1653 O O . TYR A 1 202 ? -7.605 7.402 -0.937 1 98.38 202 TYR A O 1
ATOM 1661 N N . TYR A 1 203 ? -5.449 7.59 -1.328 1 98.56 203 TYR A N 1
ATOM 1662 C CA . TYR A 1 203 ? -5.102 7.137 0.014 1 98.56 203 TYR A CA 1
ATOM 1663 C C . TYR A 1 203 ? -5.57 8.133 1.065 1 98.56 203 TYR A C 1
ATOM 1665 O O . TYR A 1 203 ? -5.941 7.746 2.176 1 98.56 203 TYR A O 1
ATOM 1673 N N . GLU A 1 204 ? -5.555 9.453 0.703 1 98.5 204 GLU A N 1
ATOM 1674 C CA . GLU A 1 204 ? -6.086 10.453 1.621 1 98.5 204 GLU A CA 1
ATOM 1675 C C . GLU A 1 204 ? -7.566 10.203 1.909 1 98.5 204 GLU A C 1
ATOM 1677 O O . GLU A 1 204 ? -8 10.297 3.057 1 98.5 204 GLU A O 1
ATOM 1682 N N . TRP A 1 205 ? -8.281 9.93 0.869 1 97.94 205 TRP A N 1
ATOM 1683 C CA . TRP A 1 205 ? -9.688 9.586 1.077 1 97.94 205 TRP A CA 1
ATOM 1684 C C . TRP A 1 205 ? -9.82 8.352 1.958 1 97.94 205 TRP A C 1
ATOM 1686 O O . TRP A 1 205 ? -10.656 8.312 2.863 1 97.94 205 TRP A O 1
ATOM 1696 N N . MET A 1 206 ? -8.969 7.344 1.719 1 97.5 206 MET A N 1
ATOM 1697 C CA . MET A 1 206 ? -9 6.113 2.506 1 97.5 206 MET A CA 1
ATOM 1698 C C . MET A 1 206 ? -8.688 6.402 3.971 1 97.5 206 MET A C 1
ATOM 1700 O O . MET A 1 206 ? -9.164 5.699 4.863 1 97.5 206 MET A O 1
ATOM 1704 N N . PHE A 1 207 ? -7.914 7.445 4.207 1 97.75 207 PHE A N 1
ATOM 1705 C CA . PHE A 1 207 ? -7.508 7.801 5.562 1 97.75 207 PHE A CA 1
ATOM 1706 C C . PHE A 1 207 ? -8.711 8.258 6.383 1 97.75 207 PHE A C 1
ATOM 1708 O O . PHE A 1 207 ? -8.703 8.156 7.609 1 97.75 207 PHE A O 1
ATOM 1715 N N . TRP A 1 208 ? -9.758 8.766 5.695 1 98.12 208 TRP A N 1
ATOM 1716 C CA . TRP A 1 208 ? -11 9.117 6.383 1 98.12 208 TRP A CA 1
ATOM 1717 C C . TRP A 1 208 ? -11.891 7.887 6.555 1 98.12 208 TRP A C 1
ATOM 1719 O O . TRP A 1 208 ? -12.516 7.707 7.602 1 98.12 208 TRP A O 1
ATOM 1729 N N . GLU A 1 209 ? -11.898 7.023 5.559 1 96.56 209 GLU A N 1
ATOM 1730 C CA . GLU A 1 209 ? -12.711 5.809 5.574 1 96.56 209 GLU A CA 1
ATOM 1731 C C . GLU A 1 209 ? -12.211 4.82 6.625 1 96.56 209 GLU A C 1
ATOM 1733 O O . GLU A 1 209 ? -13.008 4.105 7.238 1 96.56 209 GLU A O 1
ATOM 1738 N N . MET A 1 210 ? -10.945 4.816 6.848 1 97 210 MET A N 1
ATOM 1739 C CA . MET A 1 210 ? -10.25 3.875 7.723 1 97 210 MET A CA 1
ATOM 1740 C C . MET A 1 210 ? -10.773 3.973 9.156 1 97 210 MET A C 1
ATOM 1742 O O . MET A 1 210 ? -11.289 2.994 9.695 1 97 210 MET A O 1
ATOM 1746 N N . PRO A 1 211 ? -10.773 5.121 9.773 1 97.44 211 PRO A N 1
ATOM 1747 C CA . PRO A 1 211 ? -11.336 5.215 11.117 1 97.44 211 PRO A CA 1
ATOM 1748 C C . PRO A 1 211 ? -12.859 5.18 11.133 1 97.44 211 PRO A C 1
ATOM 1750 O O . PRO A 1 211 ? -13.461 4.734 12.109 1 97.44 211 PRO A O 1
ATOM 1753 N N . TRP A 1 212 ? -13.523 5.629 10.062 1 96.25 212 TRP A N 1
ATOM 1754 C CA . TRP A 1 212 ? -14.984 5.621 9.984 1 96.25 212 TRP A CA 1
ATOM 1755 C C . TRP A 1 212 ? -15.523 4.195 10.062 1 96.25 212 TRP A C 1
ATOM 1757 O O . TRP A 1 212 ? -16.531 3.943 10.727 1 96.25 212 TRP A O 1
ATOM 1767 N N . THR A 1 213 ? -14.82 3.275 9.438 1 94.44 213 THR A N 1
ATOM 1768 C CA . THR A 1 213 ? -15.266 1.888 9.391 1 94.44 213 THR A CA 1
ATOM 1769 C C . THR A 1 213 ? -14.43 1.016 10.32 1 94.44 213 THR A C 1
ATOM 1771 O O . THR A 1 213 ? -14.617 -0.202 10.375 1 94.44 213 THR A O 1
ATOM 1774 N N . LYS A 1 214 ? -13.43 1.618 10.992 1 93.44 214 LYS A N 1
ATOM 1775 C CA . LYS A 1 214 ? -12.484 0.893 11.836 1 93.44 214 LYS A CA 1
ATOM 1776 C C . LYS A 1 214 ? -11.828 -0.248 11.062 1 93.44 214 LYS A C 1
ATOM 1778 O O . LYS A 1 214 ? -11.859 -1.4 11.5 1 93.44 214 LYS A O 1
ATOM 1783 N N . GLN A 1 215 ? -11.258 0.076 10.039 1 93.75 215 GLN A N 1
ATOM 1784 C CA . GLN A 1 215 ? -10.656 -0.876 9.109 1 93.75 215 GLN A CA 1
ATOM 1785 C C . GLN A 1 215 ? -9.617 -1.747 9.812 1 93.75 215 GLN A C 1
ATOM 1787 O O . GLN A 1 215 ? -8.844 -1.258 10.641 1 93.75 215 GLN A O 1
ATOM 1792 N N . SER A 1 216 ? -9.633 -3.008 9.492 1 93.12 216 SER A N 1
ATOM 1793 C CA . SER A 1 216 ? -8.633 -3.967 9.953 1 93.12 216 SER A CA 1
ATOM 1794 C C . SER A 1 216 ? -8.195 -4.891 8.82 1 93.12 216 SER A C 1
ATOM 1796 O O . SER A 1 216 ? -8.773 -4.871 7.734 1 93.12 216 SER A O 1
ATOM 1798 N N . TRP A 1 217 ? -7.223 -5.68 9.023 1 95.12 217 TRP A N 1
ATOM 1799 C CA . TRP A 1 217 ? -6.652 -6.559 8.008 1 95.12 217 TRP A CA 1
ATOM 1800 C C . TRP A 1 217 ? -7.559 -7.762 7.762 1 95.12 217 TRP A C 1
ATOM 1802 O O . TRP A 1 217 ? -7.383 -8.484 6.781 1 95.12 217 TRP A O 1
ATOM 1812 N N . GLU A 1 218 ? -8.508 -7.941 8.555 1 91.56 218 GLU A N 1
ATOM 1813 C CA . GLU A 1 218 ? -9.359 -9.117 8.414 1 91.56 218 GLU A CA 1
ATOM 1814 C C . GLU A 1 218 ? -10.758 -8.742 7.93 1 91.56 218 GLU A C 1
ATOM 1816 O O . GLU A 1 218 ? -11.484 -9.578 7.402 1 91.56 218 GLU A O 1
ATOM 1821 N N . GLN A 1 219 ? -11.016 -7.457 8.117 1 84.88 219 GLN A N 1
ATOM 1822 C CA . GLN A 1 219 ? -12.344 -7 7.734 1 84.88 219 GLN A CA 1
ATOM 1823 C C . GLN A 1 219 ? -12.547 -7.102 6.223 1 84.88 219 GLN A C 1
ATOM 1825 O O . GLN A 1 219 ? -11.688 -6.68 5.445 1 84.88 219 GLN A O 1
ATOM 1830 N N . GLY A 1 220 ? -13.609 -7.672 5.828 1 83.38 220 GLY A N 1
ATOM 1831 C CA . GLY A 1 220 ? -13.938 -7.793 4.418 1 83.38 220 GLY A CA 1
ATOM 1832 C C . GLY A 1 220 ? -13.461 -9.094 3.801 1 83.38 220 GLY A C 1
ATOM 1833 O O . GLY A 1 220 ? -13.891 -9.461 2.705 1 83.38 220 GLY A O 1
ATOM 1834 N N . VAL A 1 221 ? -12.508 -9.766 4.531 1 86.12 221 VAL A N 1
ATOM 1835 C CA . VAL A 1 221 ? -12.07 -11.07 4.043 1 86.12 221 VAL A CA 1
ATOM 1836 C C . VAL A 1 221 ? -13.109 -12.125 4.387 1 86.12 221 VAL A C 1
ATOM 1838 O O . VAL A 1 221 ? -13.586 -12.188 5.523 1 86.12 221 VAL A O 1
ATOM 1841 N N . TYR A 1 222 ? -13.508 -12.852 3.416 1 82.06 222 TYR A N 1
ATOM 1842 C CA . TYR A 1 222 ? -14.555 -13.852 3.637 1 82.06 222 TYR A CA 1
ATOM 1843 C C . TYR A 1 222 ? -14.156 -15.188 3.033 1 82.06 222 TYR A C 1
ATOM 1845 O O . TYR A 1 222 ? -13.359 -15.242 2.094 1 82.06 222 TYR A O 1
ATOM 1853 N N . VAL A 1 223 ? -14.57 -16.188 3.709 1 79.69 223 VAL A N 1
ATOM 1854 C CA . VAL A 1 223 ? -14.43 -17.531 3.18 1 79.69 223 VAL A CA 1
ATOM 1855 C C . VAL A 1 223 ? -15.766 -18.016 2.615 1 79.69 223 VAL A C 1
ATOM 1857 O O . VAL A 1 223 ? -16.766 -18.094 3.344 1 79.69 223 VAL A O 1
ATOM 1860 N N . ASN A 1 224 ? -15.789 -18.125 1.261 1 77.12 224 ASN A N 1
ATOM 1861 C CA . ASN A 1 224 ? -17.016 -18.594 0.631 1 77.12 224 ASN A CA 1
ATOM 1862 C C . ASN A 1 224 ? -17.359 -20.016 1.048 1 77.12 224 ASN A C 1
ATOM 1864 O O . ASN A 1 224 ? -16.469 -20.844 1.217 1 77.12 224 ASN A O 1
ATOM 1868 N N . GLU A 1 225 ? -18.562 -20.25 1.698 1 65.25 225 GLU A N 1
ATOM 1869 C CA . GLU A 1 225 ? -19.031 -21.594 2.061 1 65.25 225 GLU A CA 1
ATOM 1870 C C . GLU A 1 225 ? -19.297 -22.438 0.818 1 65.25 225 GLU A C 1
ATOM 1872 O O . GLU A 1 225 ? -19.688 -21.906 -0.224 1 65.25 225 GLU A O 1
ATOM 1877 N N . SER A 1 226 ? -18.641 -23.484 0.514 1 47.19 226 SER A N 1
ATOM 1878 C CA . SER A 1 226 ? -18.969 -24.422 -0.56 1 47.19 226 SER A CA 1
ATOM 1879 C C . SER A 1 226 ? -20.469 -24.609 -0.693 1 47.19 226 SER A C 1
ATOM 1881 O O . SER A 1 226 ? -21.188 -24.719 0.31 1 47.19 226 SER A O 1
ATOM 1883 N N . ALA A 1 227 ? -21.125 -24.109 -1.802 1 40.34 227 ALA A N 1
ATOM 1884 C CA . ALA A 1 227 ? -22.516 -24.453 -2.1 1 40.34 227 ALA A CA 1
ATOM 1885 C C . ALA A 1 227 ? -22.781 -25.922 -1.801 1 40.34 227 ALA A C 1
ATOM 1887 O O . ALA A 1 227 ? -23.859 -26.438 -2.117 1 40.34 227 ALA A O 1
ATOM 1888 N N . SER A 1 228 ? -21.781 -26.688 -1.533 1 33.44 228 SER A N 1
ATOM 1889 C CA . SER A 1 228 ? -22.266 -28.062 -1.396 1 33.44 228 SER A CA 1
ATOM 1890 C C . SER A 1 228 ? -23.297 -28.172 -0.28 1 33.44 228 SER A C 1
ATOM 1892 O O . SER A 1 228 ? -23.844 -29.25 -0.034 1 33.44 228 SER A O 1
ATOM 1894 N N . ASN A 1 229 ? -23.156 -27.406 0.884 1 30.78 229 ASN A N 1
ATOM 1895 C CA . ASN A 1 229 ? -24.281 -27.766 1.738 1 30.78 229 ASN A CA 1
ATOM 1896 C C . ASN A 1 229 ? -25.594 -27.188 1.218 1 30.78 229 ASN A C 1
ATOM 1898 O O . ASN A 1 229 ? -26.547 -27.016 1.98 1 30.78 229 ASN A O 1
ATOM 1902 N N . LEU A 1 230 ? -25.625 -26.453 0.072 1 25.67 230 LEU A N 1
ATOM 1903 C CA . LEU A 1 230 ? -27.016 -26.484 -0.341 1 25.67 230 LEU A CA 1
ATOM 1904 C C . LEU A 1 230 ? -27.359 -27.797 -1.047 1 25.67 230 LEU A C 1
ATOM 1906 O O . LEU A 1 230 ? -26.547 -28.312 -1.83 1 25.67 230 LEU A O 1
ATOM 1910 N N . MET B 1 1 ? 8.312 -26.203 16.516 1 80.31 1 MET B N 1
ATOM 1911 C CA . MET B 1 1 ? 7.625 -25.766 15.312 1 80.31 1 MET B CA 1
ATOM 1912 C C . MET B 1 1 ? 8.414 -24.656 14.609 1 80.31 1 MET B C 1
ATOM 1914 O O . MET B 1 1 ? 8.898 -23.734 15.258 1 80.31 1 MET B O 1
ATOM 1918 N N . GLY B 1 2 ? 8.719 -24.953 13.352 1 92.69 2 GLY B N 1
ATOM 1919 C CA . GLY B 1 2 ? 9.492 -23.969 12.602 1 92.69 2 GLY B CA 1
ATOM 1920 C C . GLY B 1 2 ? 8.719 -22.703 12.328 1 92.69 2 GLY B C 1
ATOM 1921 O O . GLY B 1 2 ? 7.508 -22.641 12.531 1 92.69 2 GLY B O 1
ATOM 1922 N N . PHE B 1 3 ? 9.336 -21.625 12.125 1 98.12 3 PHE B N 1
ATOM 1923 C CA . PHE B 1 3 ? 8.734 -20.312 11.859 1 98.12 3 PHE B CA 1
ATOM 1924 C C . PHE B 1 3 ? 7.688 -20.422 10.758 1 98.12 3 PHE B C 1
ATOM 1926 O O . PHE B 1 3 ? 6.594 -19.859 10.883 1 98.12 3 PHE B O 1
ATOM 1933 N N . CYS B 1 4 ? 7.977 -21.125 9.719 1 98.38 4 CYS B N 1
ATOM 1934 C CA . CYS B 1 4 ? 7.062 -21.266 8.586 1 98.38 4 CYS B CA 1
ATOM 1935 C C . CYS B 1 4 ? 5.777 -21.969 9.008 1 98.38 4 CYS B C 1
ATOM 1937 O O . CYS B 1 4 ? 4.684 -21.562 8.602 1 98.38 4 CYS B O 1
ATOM 1939 N N . GLU B 1 5 ? 5.863 -23 9.789 1 97.88 5 GLU B N 1
ATOM 1940 C CA . GLU B 1 5 ? 4.684 -23.703 10.289 1 97.88 5 GLU B CA 1
ATOM 1941 C C . GLU B 1 5 ? 3.799 -22.766 11.117 1 97.88 5 GLU B C 1
ATOM 1943 O O . GLU B 1 5 ? 2.572 -22.812 11 1 97.88 5 GLU B O 1
ATOM 1948 N N . LYS B 1 6 ? 4.43 -22.016 11.922 1 97.94 6 LYS B N 1
ATOM 1949 C CA . LYS B 1 6 ? 3.709 -21.094 12.789 1 97.94 6 LYS B CA 1
ATOM 1950 C C . LYS B 1 6 ? 2.951 -20.047 11.984 1 97.94 6 LYS B C 1
ATOM 1952 O O . LYS B 1 6 ? 1.754 -19.844 12.188 1 97.94 6 LYS B O 1
ATOM 1957 N N . VAL B 1 7 ? 3.645 -19.375 11.086 1 98.44 7 VAL B N 1
ATOM 1958 C CA . VAL B 1 7 ? 3.008 -18.281 10.352 1 98.44 7 VAL B CA 1
ATOM 1959 C C . VAL B 1 7 ? 1.939 -18.859 9.414 1 98.44 7 VAL B C 1
ATOM 1961 O O . VAL B 1 7 ? 0.914 -18.203 9.172 1 98.44 7 VAL B O 1
ATOM 1964 N N . ARG B 1 8 ? 2.168 -20.078 8.906 1 98.31 8 ARG B N 1
ATOM 1965 C CA . ARG B 1 8 ? 1.149 -20.734 8.086 1 98.31 8 ARG B CA 1
ATOM 1966 C C . ARG B 1 8 ? -0.131 -20.953 8.883 1 98.31 8 ARG B C 1
ATOM 1968 O O . ARG B 1 8 ? -1.231 -20.719 8.383 1 98.31 8 ARG B O 1
ATOM 1975 N N . LYS B 1 9 ? -0.035 -21.391 10.023 1 97.81 9 LYS B N 1
ATOM 1976 C CA . LYS B 1 9 ? -1.181 -21.641 10.898 1 97.81 9 LYS B CA 1
ATOM 1977 C C . LYS B 1 9 ? -1.87 -20.328 11.273 1 97.81 9 LYS B C 1
ATOM 1979 O O . LYS B 1 9 ? -3.1 -20.234 11.25 1 97.81 9 LYS B O 1
ATOM 1984 N N . GLU B 1 10 ? -1.086 -19.375 11.578 1 97.38 10 GLU B N 1
ATOM 1985 C CA . GLU B 1 10 ? -1.604 -18.094 12.031 1 97.38 10 GLU B CA 1
ATOM 1986 C C . GLU B 1 10 ? -2.336 -17.359 10.906 1 97.38 10 GLU B C 1
ATOM 1988 O O . GLU B 1 10 ? -3.193 -16.516 11.164 1 97.38 10 GLU B O 1
ATOM 1993 N N . THR B 1 11 ? -1.99 -17.641 9.68 1 98.06 11 THR B N 1
ATOM 1994 C CA . THR B 1 11 ? -2.57 -16.922 8.547 1 98.06 11 THR B CA 1
ATOM 1995 C C . THR B 1 11 ? -3.514 -17.828 7.758 1 98.06 11 THR B C 1
ATOM 1997 O O . THR B 1 11 ? -3.877 -17.516 6.625 1 98.06 11 THR B O 1
ATOM 2000 N N . ASP B 1 12 ? -3.932 -18.922 8.312 1 97.5 12 ASP B N 1
ATOM 2001 C CA . ASP B 1 12 ? -4.766 -19.906 7.652 1 97.5 12 ASP B CA 1
ATOM 2002 C C . ASP B 1 12 ? -6.051 -19.281 7.117 1 97.5 12 ASP B C 1
ATOM 2004 O O . ASP B 1 12 ? -6.566 -19.703 6.078 1 97.5 12 ASP B O 1
ATOM 2008 N N . PHE B 1 13 ? -6.48 -18.359 7.809 1 96.19 13 PHE B N 1
ATOM 2009 C CA . PHE B 1 13 ? -7.711 -17.672 7.438 1 96.19 13 PHE B CA 1
ATOM 2010 C C . PHE B 1 13 ? -7.605 -17.094 6.031 1 96.19 13 PHE B C 1
ATOM 2012 O O . PHE B 1 13 ? -8.516 -17.25 5.219 1 96.19 13 PHE B O 1
ATOM 2019 N N . TYR B 1 14 ? -6.52 -16.469 5.703 1 97.81 14 TYR B N 1
ATOM 2020 C CA . TYR B 1 14 ? -6.309 -15.875 4.387 1 97.81 14 TYR B CA 1
ATOM 2021 C C . TYR B 1 14 ? -6.176 -16.953 3.316 1 97.81 14 TYR B C 1
ATOM 2023 O O . TYR B 1 14 ? -6.629 -16.766 2.184 1 97.81 14 TYR B O 1
ATOM 2031 N N . TRP B 1 15 ? -5.5 -18.047 3.664 1 97.81 15 TRP B N 1
ATOM 2032 C CA . TRP B 1 15 ? -5.293 -19.156 2.73 1 97.81 15 TRP B CA 1
ATOM 2033 C C . TRP B 1 15 ? -6.621 -19.797 2.348 1 97.81 15 TRP B C 1
ATOM 2035 O O . TRP B 1 15 ? -6.906 -19.984 1.163 1 97.81 15 TRP B O 1
ATOM 2045 N N . GLU B 1 16 ? -7.438 -20.062 3.359 1 97.38 16 GLU B N 1
ATOM 2046 C CA . GLU B 1 16 ? -8.758 -20.641 3.109 1 97.38 16 GLU B CA 1
ATOM 2047 C C . GLU B 1 16 ? -9.625 -19.688 2.279 1 97.38 16 GLU B C 1
ATOM 2049 O O . GLU B 1 16 ? -10.336 -20.125 1.373 1 97.38 16 GLU B O 1
ATOM 2054 N N . ALA B 1 17 ? -9.531 -18.438 2.613 1 97.44 17 ALA B N 1
ATOM 2055 C CA . ALA B 1 17 ? -10.266 -17.453 1.843 1 97.44 17 ALA B CA 1
ATOM 2056 C C . ALA B 1 17 ? -9.828 -17.453 0.382 1 97.44 17 ALA B C 1
ATOM 2058 O O . ALA B 1 17 ? -10.641 -17.219 -0.518 1 97.44 17 ALA B O 1
ATOM 2059 N N . SER B 1 18 ? -8.555 -17.719 0.156 1 98 18 SER B N 1
ATOM 2060 C CA . SER B 1 18 ? -8.031 -17.781 -1.205 1 98 18 SER B CA 1
ATOM 2061 C C . SER B 1 18 ? -8.477 -19.062 -1.909 1 98 18 SER B C 1
ATOM 2063 O O . SER B 1 18 ? -8.938 -19.016 -3.053 1 98 18 SER B O 1
ATOM 2065 N N . PHE B 1 19 ? -8.406 -20.203 -1.178 1 97.62 19 PHE B N 1
ATOM 2066 C CA . PHE B 1 19 ? -8.75 -21.484 -1.759 1 97.62 19 PHE B CA 1
ATOM 2067 C C . PHE B 1 19 ? -10.195 -21.5 -2.242 1 97.62 19 PHE B C 1
ATOM 2069 O O . PHE B 1 19 ? -10.5 -22.062 -3.295 1 97.62 19 PHE B O 1
ATOM 2076 N N . TYR B 1 20 ? -11.031 -20.828 -1.516 1 96.69 20 TYR B N 1
ATOM 2077 C CA . TYR B 1 20 ? -12.461 -20.938 -1.783 1 96.69 20 TYR B CA 1
ATOM 2078 C C . TYR B 1 20 ? -12.992 -19.672 -2.447 1 96.69 20 TYR B C 1
ATOM 2080 O O . TYR B 1 20 ? -14.203 -19.5 -2.59 1 96.69 20 TYR B O 1
ATOM 2088 N N . HIS B 1 21 ? -12.078 -18.781 -2.758 1 97.62 21 HIS B N 1
ATOM 2089 C CA . HIS B 1 21 ? -12.508 -17.594 -3.48 1 97.62 21 HIS B CA 1
ATOM 2090 C C . HIS B 1 21 ? -13.164 -17.969 -4.805 1 97.62 21 HIS B C 1
ATOM 2092 O O . HIS B 1 21 ? -12.688 -18.844 -5.516 1 97.62 21 HIS B O 1
ATOM 2098 N N . PRO B 1 22 ? -14.227 -17.297 -5.191 1 97.25 22 PRO B N 1
ATOM 2099 C CA . PRO B 1 22 ? -14.93 -17.656 -6.426 1 97.25 22 PRO B CA 1
ATOM 2100 C C . PRO B 1 22 ? -14.039 -17.547 -7.664 1 97.25 22 PRO B C 1
ATOM 2102 O O . PRO B 1 22 ? -14.219 -18.297 -8.625 1 97.25 22 PRO B O 1
ATOM 2105 N N . PHE B 1 23 ? -13.117 -16.672 -7.68 1 98.25 23 PHE B N 1
ATOM 2106 C CA . PHE B 1 23 ? -12.172 -16.562 -8.789 1 98.25 23 PHE B CA 1
ATOM 2107 C C . PHE B 1 23 ? -11.383 -17.859 -8.945 1 98.25 23 PHE B C 1
ATOM 2109 O O . PHE B 1 23 ? -11.273 -18.406 -10.055 1 98.25 23 PHE B O 1
ATOM 2116 N N . VAL B 1 24 ? -10.797 -18.359 -7.855 1 98.19 24 VAL B N 1
ATOM 2117 C CA . VAL B 1 24 ? -9.984 -19.578 -7.855 1 98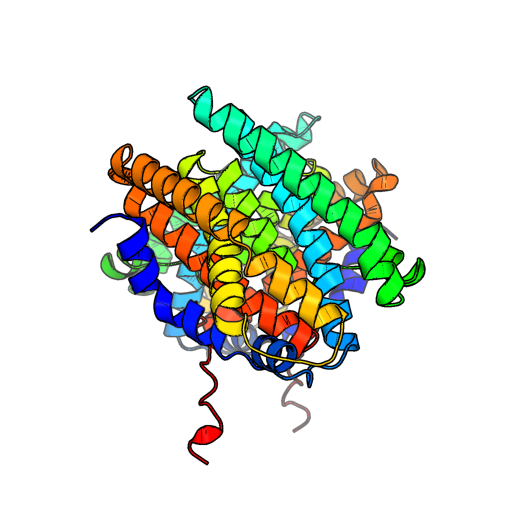.19 24 VAL B CA 1
ATOM 2118 C C . VAL B 1 24 ? -10.867 -20.781 -8.172 1 98.19 24 VAL B C 1
ATOM 2120 O O . VAL B 1 24 ? -10.5 -21.641 -8.992 1 98.19 24 VAL B O 1
ATOM 2123 N N . GLN B 1 25 ? -12.039 -20.812 -7.539 1 97.5 25 GLN B N 1
ATOM 2124 C CA . GLN B 1 25 ? -12.977 -21.906 -7.812 1 97.5 25 GLN B CA 1
ATOM 2125 C C . GLN B 1 25 ? -13.43 -21.891 -9.266 1 97.5 25 GLN B C 1
ATOM 2127 O O . GLN B 1 25 ? -13.656 -22.938 -9.867 1 97.5 25 GLN B O 1
ATOM 2132 N N . GLY B 1 26 ? -13.617 -20.688 -9.797 1 97.94 26 GLY B N 1
ATOM 2133 C CA . GLY B 1 26 ? -13.984 -20.531 -11.203 1 97.94 26 GLY B CA 1
ATOM 2134 C C . GLY B 1 26 ? -12.922 -21.062 -12.148 1 97.94 26 GLY B C 1
ATOM 2135 O O . GLY B 1 26 ? -13.25 -21.578 -13.227 1 97.94 26 GLY B O 1
ATOM 2136 N N . ILE B 1 27 ? -11.656 -20.906 -11.844 1 97.88 27 ILE B N 1
ATOM 2137 C CA . ILE B 1 27 ? -10.586 -21.516 -12.633 1 97.88 27 ILE B CA 1
ATOM 2138 C C . ILE B 1 27 ? -10.734 -23.031 -12.609 1 97.88 27 ILE B C 1
ATOM 2140 O O . ILE B 1 27 ? -10.625 -23.688 -13.648 1 97.88 27 ILE B O 1
ATOM 2144 N N . ALA B 1 28 ? -11 -23.578 -11.445 1 96.94 28 ALA B N 1
ATOM 2145 C CA . ALA B 1 28 ? -11.062 -25.016 -11.203 1 96.94 28 ALA B CA 1
ATOM 2146 C C . ALA B 1 28 ? -12.18 -25.656 -12.016 1 96.94 28 ALA B C 1
ATOM 2148 O O . ALA B 1 28 ? -12.023 -26.75 -12.547 1 96.94 28 ALA B O 1
ATOM 2149 N N . ASP B 1 29 ? -13.305 -25 -12.094 1 97.06 29 ASP B N 1
ATOM 2150 C CA . ASP B 1 29 ? -14.453 -25.641 -12.734 1 97.06 29 ASP B CA 1
ATOM 2151 C C . ASP B 1 29 ? -14.711 -25.062 -14.117 1 97.06 29 ASP B C 1
ATOM 2153 O O . ASP B 1 29 ? -15.648 -25.469 -14.805 1 97.06 29 ASP B O 1
ATOM 2157 N N . GLY B 1 30 ? -13.945 -24.062 -14.492 1 97.75 30 GLY B N 1
ATOM 2158 C CA . GLY B 1 30 ? -14.023 -23.516 -15.836 1 97.75 30 GLY B CA 1
ATOM 2159 C C . GLY B 1 30 ? -15.086 -22.438 -15.984 1 97.75 30 GLY B C 1
ATOM 2160 O O . GLY B 1 30 ? -15.312 -21.922 -17.078 1 97.75 30 GLY B O 1
ATOM 2161 N N . SER B 1 31 ? -15.664 -22 -14.898 1 98.06 31 SER B N 1
ATOM 2162 C CA . SER B 1 31 ? -16.781 -21.062 -14.977 1 98.06 31 SER B CA 1
ATOM 2163 C C . SER B 1 31 ? -16.281 -19.609 -14.953 1 98.06 31 SER B C 1
ATOM 2165 O O . SER B 1 31 ? -17.047 -18.688 -15.242 1 98.06 31 SER B O 1
ATOM 2167 N N . LEU B 1 32 ? -15.016 -19.375 -14.617 1 98.06 32 LEU B N 1
ATOM 2168 C CA . LEU B 1 32 ? -14.492 -18.016 -14.547 1 98.06 32 LEU B CA 1
ATOM 2169 C C . LEU B 1 32 ? -14.492 -17.359 -15.922 1 98.06 32 LEU B C 1
ATOM 2171 O O . LEU B 1 32 ? -13.891 -17.875 -16.859 1 98.06 32 LEU B O 1
ATOM 2175 N N . PRO B 1 33 ? -15.18 -16.219 -16.016 1 97.56 33 PRO B N 1
ATOM 2176 C CA . PRO B 1 33 ? -15.125 -15.516 -17.312 1 97.56 33 PRO B CA 1
ATOM 2177 C C . PRO B 1 33 ? -13.695 -15.18 -17.734 1 97.56 33 PRO B C 1
ATOM 2179 O O . PRO B 1 33 ? -12.883 -14.766 -16.906 1 97.56 33 PRO B O 1
ATOM 2182 N N . LEU B 1 34 ? -13.383 -15.266 -18.969 1 96.31 34 LEU B N 1
ATOM 2183 C CA . LEU B 1 34 ? -12.047 -15.016 -19.5 1 96.31 34 LEU B CA 1
ATOM 2184 C C . LEU B 1 34 ? -11.641 -13.562 -19.297 1 96.31 34 LEU B C 1
ATOM 2186 O O . LEU B 1 34 ? -10.453 -13.266 -19.109 1 96.31 34 LEU B O 1
ATOM 2190 N N . GLU B 1 35 ? -12.633 -12.727 -19.344 1 96.38 35 GLU B N 1
ATOM 2191 C CA . GLU B 1 35 ? -12.344 -11.312 -19.156 1 96.38 35 GLU B CA 1
ATOM 2192 C C . GLU B 1 35 ? -11.742 -11.047 -17.781 1 96.38 35 GLU B C 1
ATOM 2194 O O . GLU B 1 35 ? -10.867 -10.203 -17.625 1 96.38 35 GLU B O 1
ATOM 2199 N N . LYS B 1 36 ? -12.188 -11.688 -16.781 1 97.75 36 LYS B N 1
ATOM 220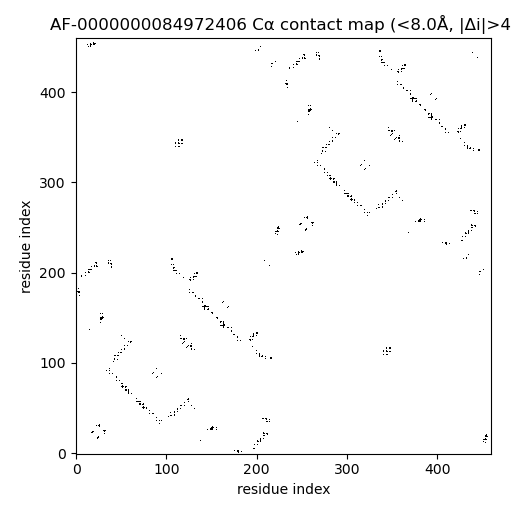0 C CA . LYS B 1 36 ? -11.641 -11.555 -15.43 1 97.75 36 LYS B CA 1
ATOM 2201 C C . LYS B 1 36 ? -10.25 -12.164 -15.336 1 97.75 36 LYS B C 1
ATOM 2203 O O . LYS B 1 36 ? -9.375 -11.633 -14.648 1 97.75 36 LYS B O 1
ATOM 2208 N N . PHE B 1 37 ? -10.117 -13.258 -16.047 1 97.69 37 PHE B N 1
ATOM 2209 C CA . PHE B 1 37 ? -8.805 -13.891 -16.094 1 97.69 37 PHE B CA 1
ATOM 2210 C C . PHE B 1 37 ? -7.793 -12.992 -16.797 1 97.69 37 PHE B C 1
ATOM 2212 O O . PHE B 1 37 ? -6.645 -12.875 -16.375 1 97.69 37 PHE B O 1
ATOM 2219 N N . LYS B 1 38 ? -8.242 -12.414 -17.859 1 96.62 38 LYS B N 1
ATOM 2220 C CA . LYS B 1 38 ? -7.391 -11.469 -18.578 1 96.62 38 LYS B CA 1
ATOM 2221 C C . LYS B 1 38 ? -6.969 -10.312 -17.688 1 96.62 38 LYS B C 1
ATOM 2223 O O . LYS B 1 38 ? -5.801 -9.93 -17.656 1 96.62 38 LYS B O 1
ATOM 2228 N N . PHE B 1 39 ? -7.926 -9.758 -16.953 1 96.94 39 PHE B N 1
ATOM 2229 C CA . PHE B 1 39 ? -7.641 -8.695 -15.992 1 96.94 39 PHE B CA 1
ATOM 2230 C C . PHE B 1 39 ? -6.594 -9.148 -14.984 1 96.94 39 PHE B C 1
ATOM 2232 O O . PHE B 1 39 ? -5.621 -8.438 -14.727 1 96.94 39 PHE B O 1
ATOM 2239 N N . TYR B 1 40 ? -6.746 -10.312 -14.508 1 97.81 40 TYR B N 1
ATOM 2240 C CA . TYR B 1 40 ? -5.828 -10.914 -13.547 1 97.81 40 TYR B CA 1
ATOM 2241 C C . TYR B 1 40 ? -4.434 -11.062 -14.141 1 97.81 40 TYR B C 1
ATOM 2243 O O . TYR B 1 40 ? -3.438 -10.695 -13.516 1 97.81 40 TYR B O 1
ATOM 2251 N N . MET B 1 41 ? -4.359 -11.555 -15.273 1 96.81 41 MET B N 1
ATOM 2252 C CA . MET B 1 41 ? -3.074 -11.836 -15.906 1 96.81 41 MET B CA 1
ATOM 2253 C C . MET B 1 41 ? -2.297 -10.555 -16.172 1 96.81 41 MET B C 1
ATOM 2255 O O . MET B 1 41 ? -1.073 -10.523 -16.031 1 96.81 41 MET B O 1
ATOM 2259 N N . LEU B 1 42 ? -2.994 -9.539 -16.594 1 96.56 42 LEU B N 1
ATOM 2260 C CA . LEU B 1 42 ? -2.35 -8.25 -16.812 1 96.56 42 LEU B CA 1
ATOM 2261 C C . LEU B 1 42 ? -1.776 -7.707 -15.508 1 96.56 42 LEU B C 1
ATOM 2263 O O . LEU B 1 42 ? -0.646 -7.215 -15.477 1 96.56 42 LEU B O 1
ATOM 2267 N N . GLN B 1 43 ? -2.5 -7.832 -14.445 1 97.56 43 GLN B N 1
ATOM 2268 C CA . GLN B 1 43 ? -2.039 -7.387 -13.133 1 97.56 43 GLN B CA 1
ATOM 2269 C C . GLN B 1 43 ? -0.898 -8.258 -12.625 1 97.56 43 GLN B C 1
ATOM 2271 O O . GLN B 1 43 ? 0.028 -7.77 -11.977 1 97.56 43 GLN B O 1
ATOM 2276 N N . ASP B 1 44 ? -0.987 -9.547 -12.922 1 96.88 44 ASP B N 1
ATOM 2277 C CA . ASP B 1 44 ? 0.06 -10.477 -12.508 1 96.88 44 ASP B CA 1
ATOM 2278 C C . ASP B 1 44 ? 1.376 -10.172 -13.219 1 96.88 44 ASP B C 1
ATOM 2280 O O . ASP B 1 44 ? 2.451 -10.312 -12.633 1 96.88 44 ASP B O 1
ATOM 2284 N N . ALA B 1 45 ? 1.246 -9.82 -14.461 1 95.81 45 ALA B N 1
ATOM 2285 C CA . ALA B 1 45 ? 2.447 -9.43 -15.195 1 95.81 45 ALA B CA 1
ATOM 2286 C C . ALA B 1 45 ? 3.121 -8.227 -14.539 1 95.81 45 ALA B C 1
ATOM 2288 O O . ALA B 1 45 ? 4.348 -8.195 -14.391 1 95.81 45 ALA B O 1
ATOM 2289 N N . TYR B 1 46 ? 2.355 -7.25 -14.188 1 96.94 46 TYR B N 1
ATOM 2290 C CA . TYR B 1 46 ? 2.869 -6.102 -13.445 1 96.94 46 TYR B CA 1
ATOM 2291 C C . TYR B 1 46 ? 3.535 -6.547 -12.148 1 96.94 46 TYR B C 1
ATOM 2293 O O . TYR B 1 46 ? 4.641 -6.098 -11.828 1 96.94 46 TYR B O 1
ATOM 2301 N N . TYR B 1 47 ? 2.891 -7.422 -11.445 1 98.19 47 TYR B N 1
ATOM 2302 C CA . TYR B 1 47 ? 3.408 -7.934 -10.18 1 98.19 47 TYR B CA 1
ATOM 2303 C C . TYR B 1 47 ? 4.746 -8.633 -10.375 1 98.19 47 TYR B C 1
ATOM 2305 O O . TYR B 1 47 ? 5.703 -8.383 -9.641 1 98.19 47 TYR B O 1
ATOM 2313 N N . LEU B 1 48 ? 4.848 -9.484 -11.375 1 97.88 48 LEU B N 1
ATOM 2314 C CA . LEU B 1 48 ? 6.043 -10.297 -11.602 1 97.88 48 LEU B CA 1
ATOM 2315 C C . LEU B 1 48 ? 7.219 -9.422 -12.023 1 97.88 48 LEU B C 1
ATOM 2317 O O . LEU B 1 48 ? 8.367 -9.711 -11.672 1 97.88 48 LEU B O 1
ATOM 2321 N N . LYS B 1 49 ? 6.914 -8.406 -12.758 1 97.06 49 LYS B N 1
ATOM 2322 C CA . LYS B 1 49 ? 7.957 -7.449 -13.117 1 97.06 49 LYS B CA 1
ATOM 2323 C C . LYS B 1 49 ? 8.617 -6.859 -11.883 1 97.06 49 LYS B C 1
ATOM 2325 O O . LYS B 1 49 ? 9.844 -6.781 -11.805 1 97.06 49 LYS B O 1
ATOM 2330 N N . HIS B 1 50 ? 7.824 -6.496 -10.984 1 98.25 50 HIS B N 1
ATOM 2331 C CA . HIS B 1 50 ? 8.352 -5.875 -9.773 1 98.25 50 HIS B CA 1
ATOM 2332 C C . HIS B 1 50 ? 8.859 -6.922 -8.789 1 98.25 50 HIS B C 1
ATOM 2334 O O . HIS B 1 50 ? 9.805 -6.668 -8.039 1 98.25 50 HIS B O 1
ATOM 2340 N N . TYR B 1 51 ? 8.25 -8.102 -8.797 1 98.38 51 TYR B N 1
ATOM 2341 C CA . TYR B 1 51 ? 8.766 -9.219 -8.016 1 98.38 51 TYR B CA 1
ATOM 2342 C C . TYR B 1 51 ? 10.219 -9.508 -8.375 1 98.38 51 TYR B C 1
ATOM 2344 O O . TYR B 1 51 ? 11.055 -9.711 -7.488 1 98.38 51 TYR B O 1
ATOM 2352 N N . THR B 1 52 ? 10.492 -9.461 -9.641 1 98.44 52 THR B N 1
ATOM 2353 C CA . THR B 1 52 ? 11.852 -9.633 -10.141 1 98.44 52 THR B CA 1
ATOM 2354 C C . THR B 1 52 ? 12.789 -8.586 -9.531 1 98.44 52 THR B C 1
ATOM 2356 O O . THR B 1 52 ? 13.875 -8.922 -9.055 1 98.44 52 THR B O 1
ATOM 2359 N N . LYS B 1 53 ? 12.359 -7.383 -9.531 1 98.56 53 LYS B N 1
ATOM 2360 C CA . LYS B 1 53 ? 13.18 -6.293 -9 1 98.56 53 LYS B CA 1
ATOM 2361 C C . LYS B 1 53 ? 13.406 -6.461 -7.496 1 98.56 53 LYS B C 1
ATOM 2363 O O . LYS B 1 53 ? 14.508 -6.211 -7 1 98.56 53 LYS B O 1
ATOM 2368 N N . VAL B 1 54 ? 12.422 -6.844 -6.785 1 98.75 54 VAL B N 1
ATOM 2369 C CA . VAL B 1 54 ? 12.539 -7.043 -5.344 1 98.75 54 VAL B CA 1
ATOM 2370 C C . VAL B 1 54 ? 13.523 -8.172 -5.059 1 98.75 54 VAL B C 1
ATOM 2372 O O . VAL B 1 54 ? 14.336 -8.078 -4.141 1 98.75 54 VAL B O 1
ATOM 2375 N N . LEU B 1 55 ? 13.43 -9.234 -5.867 1 98.75 55 LEU B N 1
ATOM 2376 C CA . LEU B 1 55 ? 14.375 -10.336 -5.73 1 98.75 55 LEU B CA 1
ATOM 2377 C C . LEU B 1 55 ? 15.797 -9.859 -5.984 1 98.75 55 LEU B C 1
ATOM 2379 O O . LEU B 1 55 ? 16.719 -10.25 -5.266 1 98.75 55 LEU B O 1
ATOM 2383 N N . ALA B 1 56 ? 15.969 -9.047 -6.984 1 98.81 56 ALA B N 1
ATOM 2384 C CA . ALA B 1 56 ? 17.281 -8.508 -7.285 1 98.81 56 ALA B CA 1
ATOM 2385 C C . ALA B 1 56 ? 17.797 -7.645 -6.133 1 98.81 56 ALA B C 1
ATOM 2387 O O . ALA B 1 56 ? 18.984 -7.711 -5.777 1 98.81 56 ALA B O 1
ATOM 2388 N N . LEU B 1 57 ? 16.938 -6.828 -5.582 1 98.81 57 LEU B N 1
ATOM 2389 C CA . LEU B 1 57 ? 17.297 -6.008 -4.43 1 98.81 57 LEU B CA 1
ATOM 2390 C C . LEU B 1 57 ? 17.641 -6.879 -3.227 1 98.81 57 LEU B C 1
ATOM 2392 O O . LEU B 1 57 ? 18.562 -6.57 -2.479 1 98.81 57 LEU B O 1
ATOM 2396 N N . ALA B 1 58 ? 16.906 -7.977 -3.047 1 98.69 58 ALA B N 1
ATOM 2397 C CA . ALA B 1 58 ? 17.203 -8.914 -1.968 1 98.69 58 ALA B CA 1
ATOM 2398 C C . ALA B 1 58 ? 18.578 -9.547 -2.158 1 98.69 58 ALA B C 1
ATOM 2400 O O . ALA B 1 58 ? 19.328 -9.734 -1.189 1 98.69 58 ALA B O 1
ATOM 2401 N N . ALA B 1 59 ? 18.906 -9.852 -3.389 1 98.75 59 ALA B N 1
ATOM 2402 C CA . ALA B 1 59 ? 20.25 -10.375 -3.688 1 98.75 59 ALA B CA 1
ATOM 2403 C C . ALA B 1 59 ? 21.328 -9.398 -3.244 1 98.75 59 ALA B C 1
ATOM 2405 O O . ALA B 1 59 ? 22.328 -9.805 -2.652 1 98.75 59 ALA B O 1
ATOM 2406 N N . ALA B 1 60 ? 21.125 -8.141 -3.531 1 98.19 60 ALA B N 1
ATOM 2407 C CA . ALA B 1 60 ? 22.078 -7.094 -3.193 1 98.19 60 ALA B CA 1
ATOM 2408 C C . ALA B 1 60 ? 22.234 -6.953 -1.681 1 98.19 60 ALA B C 1
ATOM 2410 O O . ALA B 1 60 ? 23.266 -6.512 -1.19 1 98.19 60 ALA B O 1
ATOM 2411 N N . LYS B 1 61 ? 21.25 -7.387 -0.938 1 97.88 61 LYS B N 1
ATOM 2412 C CA . LYS B 1 61 ? 21.266 -7.246 0.514 1 97.88 61 LYS B CA 1
ATOM 2413 C C . LYS B 1 61 ? 21.719 -8.531 1.189 1 97.88 61 LYS B C 1
ATOM 2415 O O . LYS B 1 61 ? 22.062 -8.531 2.373 1 97.88 61 LYS B O 1
ATOM 2420 N N . ALA B 1 62 ? 21.688 -9.648 0.428 1 97.62 62 ALA B N 1
ATOM 2421 C CA . ALA B 1 62 ? 22.047 -10.945 0.991 1 97.62 62 ALA B CA 1
ATOM 2422 C C . ALA B 1 62 ? 23.484 -10.953 1.479 1 97.62 62 ALA B C 1
ATOM 2424 O O . ALA B 1 62 ? 24.344 -10.266 0.921 1 97.62 62 ALA B O 1
ATOM 2425 N N . THR B 1 63 ? 23.734 -11.805 2.5 1 96.25 63 THR B N 1
ATOM 2426 C CA . THR B 1 63 ? 25.047 -11.758 3.137 1 96.25 63 THR B CA 1
ATOM 2427 C C . THR B 1 63 ? 25.812 -13.062 2.916 1 96.25 63 THR B C 1
ATOM 2429 O O . THR B 1 63 ? 26.969 -13.188 3.32 1 96.25 63 THR B O 1
ATOM 2432 N N . THR B 1 64 ? 25.203 -14.047 2.322 1 97.25 64 THR B N 1
ATOM 2433 C CA . THR B 1 64 ? 25.875 -15.297 1.993 1 97.25 64 THR B CA 1
ATOM 2434 C C . THR B 1 64 ? 25.844 -15.555 0.49 1 97.25 64 THR B C 1
ATOM 2436 O O . THR B 1 64 ? 24.891 -15.164 -0.19 1 97.25 64 THR B O 1
ATOM 2439 N N . ASP B 1 65 ? 26.766 -16.234 0.038 1 97.44 65 ASP B N 1
ATOM 2440 C CA . ASP B 1 65 ? 26.844 -16.547 -1.385 1 97.44 65 ASP B CA 1
ATOM 2441 C C . ASP B 1 65 ? 25.641 -17.391 -1.829 1 97.44 65 ASP B C 1
ATOM 2443 O O . ASP B 1 65 ? 25.109 -17.203 -2.924 1 97.44 65 ASP B O 1
ATOM 2447 N N . ASP B 1 66 ? 25.281 -18.281 -1.038 1 97.75 66 ASP B N 1
ATOM 2448 C CA . ASP B 1 66 ? 24.156 -19.156 -1.369 1 97.75 66 ASP B CA 1
ATOM 2449 C C . ASP B 1 66 ? 22.875 -18.359 -1.551 1 97.75 66 ASP B C 1
ATOM 2451 O O . ASP B 1 66 ? 22.109 -18.594 -2.486 1 97.75 66 ASP B O 1
ATOM 2455 N N . ASP B 1 67 ? 22.703 -17.422 -0.651 1 98 67 ASP B N 1
ATOM 2456 C CA . ASP B 1 67 ? 21.516 -16.594 -0.752 1 98 67 ASP B CA 1
ATOM 2457 C C . ASP B 1 67 ? 21.562 -15.703 -1.99 1 98 67 ASP B C 1
ATOM 2459 O O . ASP B 1 67 ? 20.578 -15.547 -2.697 1 98 67 ASP B O 1
ATOM 2463 N N . VAL B 1 68 ? 22.719 -15.094 -2.182 1 98.5 68 VAL B N 1
ATOM 2464 C CA . VAL B 1 68 ? 22.891 -14.25 -3.361 1 98.5 68 VAL B CA 1
ATOM 2465 C C . VAL B 1 68 ? 22.547 -15.047 -4.621 1 98.5 68 VAL B C 1
ATOM 2467 O O . VAL B 1 68 ? 21.797 -14.586 -5.473 1 98.5 68 VAL B O 1
ATOM 2470 N N . GLN B 1 69 ? 23.078 -16.25 -4.707 1 98.19 69 GLN B N 1
ATOM 2471 C CA . GLN B 1 69 ? 22.844 -17.109 -5.867 1 98.19 69 GLN B CA 1
ATOM 2472 C C . GLN B 1 69 ? 21.359 -17.453 -6.004 1 98.19 69 GLN B C 1
ATOM 2474 O O . GLN B 1 69 ? 20.812 -17.422 -7.105 1 98.19 69 GLN B O 1
ATOM 2479 N N . TYR B 1 70 ? 20.766 -17.781 -4.957 1 98 70 TYR B N 1
ATOM 2480 C CA . TYR B 1 70 ? 19.344 -18.125 -4.973 1 98 70 TYR B CA 1
ATOM 2481 C C . TYR B 1 70 ? 18.516 -16.969 -5.516 1 98 70 TYR B C 1
ATOM 2483 O O . TYR B 1 70 ? 17.672 -17.156 -6.406 1 98 70 TYR B O 1
ATOM 2491 N N . PHE B 1 71 ? 18.719 -15.789 -4.953 1 98.69 71 PHE B N 1
ATOM 2492 C CA . PHE B 1 71 ? 17.906 -14.633 -5.324 1 98.69 71 PHE B CA 1
ATOM 2493 C C . PHE B 1 71 ? 18.141 -14.25 -6.781 1 98.69 71 PHE B C 1
ATOM 2495 O O . PHE B 1 71 ? 17.203 -13.93 -7.504 1 98.69 71 PHE B O 1
ATOM 2502 N N . LEU B 1 72 ? 19.375 -14.297 -7.195 1 98.56 72 LEU B N 1
ATOM 2503 C CA . LEU B 1 72 ? 19.688 -13.938 -8.578 1 98.56 72 LEU B CA 1
ATOM 2504 C C . LEU B 1 72 ? 19.078 -14.945 -9.547 1 98.56 72 LEU B C 1
ATOM 2506 O O . LEU B 1 72 ? 18.5 -14.57 -10.562 1 98.56 72 LEU B O 1
ATOM 2510 N N . GLN B 1 73 ? 19.188 -16.219 -9.258 1 98.19 73 GLN B N 1
ATOM 2511 C CA . GLN B 1 73 ? 18.625 -17.25 -10.117 1 98.19 73 GLN B CA 1
ATOM 2512 C C . GLN B 1 73 ? 17.094 -17.156 -10.172 1 98.19 73 GLN B C 1
ATOM 2514 O O . GLN B 1 73 ? 16.5 -17.297 -11.242 1 98.19 73 GLN B O 1
ATOM 2519 N N . THR B 1 74 ? 16.547 -16.969 -9.062 1 98 74 THR B N 1
ATOM 2520 C CA . THR B 1 74 ? 15.094 -16.844 -9.008 1 98 74 THR B CA 1
ATOM 2521 C C . THR B 1 74 ? 14.625 -15.594 -9.758 1 98 74 THR B C 1
ATOM 2523 O O . THR B 1 74 ? 13.633 -15.641 -10.477 1 98 74 THR B O 1
ATOM 2526 N N . ALA B 1 75 ? 15.336 -14.461 -9.539 1 98.31 75 ALA B N 1
ATOM 2527 C CA . ALA B 1 75 ? 15 -13.234 -10.25 1 98.31 75 ALA B CA 1
ATOM 2528 C C . ALA B 1 75 ? 15.031 -13.445 -11.758 1 98.31 75 ALA B C 1
ATOM 2530 O O . ALA B 1 75 ? 14.125 -13.016 -12.477 1 98.31 75 ALA B O 1
ATOM 2531 N N . LYS B 1 76 ? 16.047 -14.141 -12.242 1 98.06 76 LYS B N 1
ATOM 2532 C CA . LYS B 1 76 ? 16.172 -14.43 -13.672 1 98.06 76 LYS B CA 1
ATOM 2533 C C . LYS B 1 76 ? 15.023 -15.312 -14.148 1 98.06 76 LYS B C 1
ATOM 2535 O O . LYS B 1 76 ? 14.438 -15.062 -15.203 1 98.06 76 LYS B O 1
ATOM 2540 N N . PHE B 1 77 ? 14.773 -16.297 -13.398 1 96.31 77 PHE B N 1
ATOM 2541 C CA . PHE B 1 77 ? 13.703 -17.219 -13.734 1 96.31 77 PHE B CA 1
ATOM 2542 C C . PHE B 1 77 ? 12.367 -16.5 -13.859 1 96.31 77 PHE B C 1
ATOM 2544 O O . PHE B 1 77 ? 11.633 -16.703 -14.82 1 96.31 77 PHE B O 1
ATOM 2551 N N . ILE B 1 78 ? 12.055 -15.648 -12.867 1 96.69 78 ILE B N 1
ATOM 2552 C CA . ILE B 1 78 ? 10.789 -14.922 -12.844 1 96.69 78 ILE B CA 1
ATOM 2553 C C . ILE B 1 78 ? 10.742 -13.93 -14.008 1 96.69 78 ILE B C 1
ATOM 2555 O O . ILE B 1 78 ? 9.695 -13.75 -14.633 1 96.69 78 ILE B O 1
ATOM 2559 N N . HIS B 1 79 ? 11.82 -13.273 -14.25 1 96.94 79 HIS B N 1
ATOM 2560 C CA . HIS B 1 79 ? 11.898 -12.359 -15.383 1 96.94 79 HIS B CA 1
ATOM 2561 C C . HIS B 1 79 ? 11.562 -13.078 -16.688 1 96.94 79 HIS B C 1
ATOM 2563 O O . HIS B 1 79 ? 10.773 -12.578 -17.5 1 96.94 79 HIS B O 1
ATOM 2569 N N . ASP B 1 80 ? 12.117 -14.219 -16.906 1 95.06 80 ASP B N 1
ATOM 2570 C CA . ASP B 1 80 ? 11.883 -15.008 -18.109 1 95.06 80 ASP B CA 1
ATOM 2571 C C . ASP B 1 80 ? 10.43 -15.477 -18.188 1 95.06 80 ASP B C 1
ATOM 2573 O O . ASP B 1 80 ? 9.836 -15.5 -19.266 1 95.06 80 ASP B O 1
ATOM 2577 N N . ALA B 1 81 ? 9.922 -15.883 -17.094 1 90.31 81 ALA B N 1
ATOM 2578 C CA . ALA B 1 81 ? 8.531 -16.328 -17.031 1 90.31 81 ALA B CA 1
ATOM 2579 C C . ALA B 1 81 ? 7.582 -15.195 -17.422 1 90.31 81 ALA B C 1
ATOM 2581 O O . ALA B 1 81 ? 6.586 -15.422 -18.109 1 90.31 81 ALA B O 1
ATOM 2582 N N . GLU B 1 82 ? 7.859 -13.977 -16.891 1 90.25 82 GLU B N 1
ATOM 2583 C CA . GLU B 1 82 ? 7.043 -12.812 -17.203 1 90.25 82 GLU B CA 1
ATOM 2584 C C . GLU B 1 82 ? 7.078 -12.508 -18.703 1 90.25 82 GLU B C 1
ATOM 2586 O O . GLU B 1 82 ? 6.047 -12.203 -19.297 1 90.25 82 GLU B O 1
ATOM 2591 N N . LEU B 1 83 ? 8.195 -12.664 -19.297 1 90.62 83 LEU B N 1
ATOM 2592 C CA . LEU B 1 83 ? 8.336 -12.43 -20.734 1 90.62 83 LEU B CA 1
ATOM 2593 C C . LEU B 1 83 ? 7.562 -13.469 -21.531 1 90.62 83 LEU B C 1
ATOM 2595 O O . LEU B 1 83 ? 6.926 -13.141 -22.531 1 90.62 83 LEU B O 1
ATOM 2599 N N . GLU B 1 84 ? 7.668 -14.633 -21.094 1 86.56 84 GLU B N 1
ATOM 2600 C CA . GLU B 1 84 ? 6.953 -15.711 -21.766 1 86.56 84 GLU B CA 1
ATOM 2601 C C . GLU B 1 84 ? 5.441 -15.523 -21.656 1 86.56 84 GLU B C 1
ATOM 2603 O O . GLU B 1 84 ? 4.711 -15.852 -22.594 1 86.56 84 GLU B O 1
ATOM 2608 N N . LEU B 1 85 ? 4.953 -15.07 -20.5 1 85.19 85 LEU B N 1
ATOM 2609 C CA . LEU B 1 85 ? 3.545 -14.734 -20.312 1 85.19 85 LEU B CA 1
ATOM 2610 C C . LEU B 1 85 ? 3.084 -13.734 -21.375 1 85.19 85 LEU B C 1
ATOM 2612 O O . LEU B 1 85 ? 2.016 -13.906 -21.969 1 85.19 85 LEU B O 1
ATOM 2616 N N . HIS B 1 86 ? 3.834 -12.766 -21.625 1 86.94 86 HIS B N 1
ATOM 2617 C CA . HIS B 1 86 ? 3.52 -11.727 -22.609 1 86.94 86 HIS B CA 1
ATOM 2618 C C . HIS B 1 86 ? 3.455 -12.305 -24.016 1 86.94 86 HIS B C 1
ATOM 2620 O O . HIS B 1 86 ? 2.582 -11.938 -24.812 1 86.94 86 HIS B O 1
ATOM 2626 N N . ARG B 1 87 ? 4.246 -13.234 -24.281 1 87.12 87 ARG B N 1
ATOM 2627 C CA . ARG B 1 87 ? 4.387 -13.781 -25.625 1 87.12 87 ARG B CA 1
ATOM 2628 C C . ARG B 1 87 ? 3.297 -14.805 -25.906 1 87.12 87 ARG B C 1
ATOM 2630 O O . ARG B 1 87 ? 2.797 -14.891 -27.031 1 87.12 87 ARG B O 1
ATOM 2637 N N . THR B 1 88 ? 2.908 -15.469 -24.953 1 89.12 88 THR B N 1
ATOM 2638 C CA . THR B 1 88 ? 2.037 -16.609 -25.219 1 89.12 88 THR B CA 1
ATOM 2639 C C . THR B 1 88 ? 0.647 -16.375 -24.641 1 89.12 88 THR B C 1
ATOM 2641 O O . THR B 1 88 ? -0.316 -16.156 -25.375 1 89.12 88 THR B O 1
ATOM 2644 N N . THR B 1 89 ? 0.592 -16.172 -23.391 1 90.62 89 THR B N 1
ATOM 2645 C CA . THR B 1 89 ? -0.688 -16.078 -22.703 1 90.62 89 THR B CA 1
ATOM 2646 C C . THR B 1 89 ? -1.455 -14.828 -23.141 1 90.62 89 THR B C 1
ATOM 2648 O O . THR B 1 89 ? -2.668 -14.891 -23.359 1 90.62 89 THR B O 1
ATOM 2651 N N . PHE B 1 90 ? -0.797 -13.688 -23.281 1 93.5 90 PHE B N 1
ATOM 2652 C CA . PHE B 1 90 ? -1.466 -12.461 -23.672 1 93.5 90 PHE B CA 1
ATOM 2653 C C . PHE B 1 90 ? -2.043 -12.586 -25.078 1 93.5 90 PHE B C 1
ATOM 2655 O O . PHE B 1 90 ? -3.137 -12.094 -25.359 1 93.5 90 PHE B O 1
ATOM 2662 N N . LYS B 1 91 ? -1.285 -13.281 -25.922 1 92.44 91 LYS B N 1
ATOM 2663 C CA . LYS B 1 91 ? -1.787 -13.516 -27.266 1 92.44 91 LYS B CA 1
ATOM 2664 C C . LYS B 1 91 ? -3.059 -14.359 -27.234 1 92.44 91 LYS B C 1
ATOM 2666 O O . LYS B 1 91 ? -4.039 -14.039 -27.906 1 92.44 91 LYS B O 1
ATOM 2671 N N . GLU B 1 92 ? -3.012 -15.352 -26.5 1 92.62 92 GLU B N 1
ATOM 2672 C CA . GLU B 1 92 ? -4.16 -16.25 -26.391 1 92.62 92 GLU B CA 1
ATOM 2673 C C . GLU B 1 92 ? -5.363 -15.539 -25.781 1 92.62 92 GLU B C 1
ATOM 2675 O O . GLU B 1 92 ? -6.508 -15.828 -26.141 1 92.62 92 GLU B O 1
ATOM 2680 N N . LEU B 1 93 ? -5.125 -14.562 -24.938 1 95.31 93 LEU B N 1
ATOM 2681 C CA . LEU B 1 93 ? -6.184 -13.844 -24.25 1 95.31 93 LEU B CA 1
ATOM 2682 C C . LEU B 1 93 ? -6.66 -12.648 -25.062 1 95.31 93 LEU B C 1
ATOM 2684 O O . LEU B 1 93 ? -7.598 -11.953 -24.672 1 95.31 93 LEU B O 1
ATOM 2688 N N . GLY B 1 94 ? -5.953 -12.383 -26.125 1 94.69 94 GLY B N 1
ATOM 2689 C CA . GLY B 1 94 ? -6.336 -11.266 -26.969 1 94.69 94 GLY B CA 1
ATOM 2690 C C . GLY B 1 94 ? -5.965 -9.914 -26.391 1 94.69 94 GLY B C 1
ATOM 2691 O O . GLY B 1 94 ? -6.684 -8.93 -26.578 1 94.69 94 GLY B O 1
ATOM 2692 N N . VAL B 1 95 ? -4.922 -9.852 -25.641 1 95 95 VAL B N 1
ATOM 2693 C CA . VAL B 1 95 ? -4.418 -8.578 -25.141 1 95 95 VAL B CA 1
ATOM 2694 C C . VAL B 1 95 ? -3.861 -7.746 -26.281 1 95 95 VAL B C 1
ATOM 2696 O O . VAL B 1 95 ? -3.018 -8.219 -27.047 1 95 95 VAL B O 1
ATOM 2699 N N . THR B 1 96 ? -4.281 -6.574 -26.391 1 93.88 96 THR B N 1
ATOM 2700 C CA . THR B 1 96 ? -3.881 -5.703 -27.484 1 93.88 96 THR B CA 1
ATOM 2701 C C . THR B 1 96 ? -2.816 -4.711 -27.031 1 93.88 96 THR B C 1
ATOM 2703 O O . THR B 1 96 ? -2.553 -4.582 -25.828 1 93.88 96 THR B O 1
ATOM 2706 N N . ALA B 1 97 ? -2.275 -4.059 -28.016 1 91.75 97 ALA B N 1
ATOM 2707 C CA . ALA B 1 97 ? -1.333 -2.986 -27.703 1 91.75 97 ALA B CA 1
ATOM 2708 C C . ALA B 1 97 ? -2.008 -1.873 -26.906 1 91.75 97 ALA B C 1
ATOM 2710 O O . ALA B 1 97 ? -1.385 -1.255 -26.047 1 91.75 97 ALA B O 1
ATOM 2711 N N . ASP B 1 98 ? -3.211 -1.697 -27.234 1 93.56 98 ASP B N 1
ATOM 2712 C CA . ASP B 1 98 ? -3.988 -0.688 -26.516 1 93.56 98 ASP B CA 1
ATOM 2713 C C . ASP B 1 98 ? -4.195 -1.085 -25.062 1 93.56 98 ASP B C 1
ATOM 2715 O O . ASP B 1 98 ? -4.16 -0.235 -24.172 1 93.56 98 ASP B O 1
ATOM 2719 N N . ASP B 1 99 ? -4.418 -2.334 -24.812 1 93.19 99 ASP B N 1
ATOM 2720 C CA . ASP B 1 99 ? -4.547 -2.836 -23.438 1 93.19 99 ASP B CA 1
ATOM 2721 C C . ASP B 1 99 ? -3.289 -2.541 -22.625 1 93.19 99 ASP B C 1
ATOM 2723 O O . ASP B 1 99 ? -3.377 -2.115 -21.469 1 93.19 99 ASP B O 1
ATOM 2727 N N . LEU B 1 100 ? -2.221 -2.764 -23.281 1 92.12 100 LEU B N 1
ATOM 2728 C CA . LEU B 1 100 ? -0.939 -2.586 -22.609 1 92.12 100 LEU B CA 1
ATOM 2729 C C . LEU B 1 100 ? -0.636 -1.107 -22.391 1 92.12 100 LEU B C 1
ATOM 2731 O O . LEU B 1 100 ? -0.115 -0.72 -21.344 1 92.12 100 LEU B O 1
ATOM 2735 N N . GLU B 1 101 ? -0.963 -0.317 -23.344 1 91.56 101 GLU B N 1
ATOM 2736 C CA . GLU B 1 101 ? -0.717 1.119 -23.25 1 91.56 101 GLU B CA 1
ATOM 2737 C C . GLU B 1 101 ? -1.586 1.762 -22.172 1 91.56 101 GLU B C 1
ATOM 2739 O O . GLU B 1 101 ? -1.156 2.701 -21.5 1 91.56 101 GLU B O 1
ATOM 2744 N N . GLN B 1 102 ? -2.707 1.23 -22.016 1 91.81 102 GLN B N 1
ATOM 2745 C CA . GLN B 1 102 ? -3.668 1.834 -21.094 1 91.81 102 GLN B CA 1
ATOM 2746 C C . GLN B 1 102 ? -3.631 1.151 -19.734 1 91.81 102 GLN B C 1
ATOM 2748 O O . GLN B 1 102 ? -4.352 1.548 -18.812 1 91.81 102 GLN B O 1
ATOM 2753 N N . PHE B 1 103 ? -2.785 0.248 -19.625 1 94.75 103 PHE B N 1
ATOM 2754 C CA . PHE B 1 103 ? -2.74 -0.538 -18.406 1 94.75 103 PHE B CA 1
ATOM 2755 C C . PHE B 1 103 ? -2.365 0.336 -17.219 1 94.75 103 PHE B C 1
ATOM 2757 O O . PHE B 1 103 ? -1.432 1.137 -17.297 1 94.75 103 PHE B O 1
ATOM 2764 N N . GLU B 1 104 ? -3.15 0.243 -16.188 1 94.69 104 GLU B N 1
ATOM 2765 C CA . GLU B 1 104 ? -2.852 0.786 -14.859 1 94.69 104 GLU B CA 1
ATOM 2766 C C . GLU B 1 104 ? -3.012 -0.278 -13.781 1 94.69 104 GLU B C 1
ATOM 2768 O O . GLU B 1 104 ? -4.031 -0.968 -13.727 1 94.69 104 GLU B O 1
ATOM 2773 N N . PRO B 1 105 ? -1.941 -0.424 -12.984 1 97.5 105 PRO B N 1
ATOM 2774 C CA . PRO B 1 105 ? -2.15 -1.378 -11.898 1 97.5 105 PRO B CA 1
ATOM 2775 C C . PRO B 1 105 ? -3.334 -1.007 -11.008 1 97.5 105 PRO B C 1
ATOM 2777 O O . PRO B 1 105 ? -3.543 0.172 -10.711 1 97.5 105 PRO B O 1
ATOM 2780 N N . ALA B 1 106 ? -4.105 -1.999 -10.703 1 97.62 106 ALA B N 1
ATOM 2781 C CA . ALA B 1 106 ? -5.184 -1.807 -9.734 1 97.62 106 ALA B CA 1
ATOM 2782 C C . ALA B 1 106 ? -4.637 -1.607 -8.328 1 97.62 106 ALA B C 1
ATOM 2784 O O . ALA B 1 106 ? -3.479 -1.935 -8.055 1 97.62 106 ALA B O 1
ATOM 2785 N N . PRO B 1 107 ? -5.434 -1.099 -7.434 1 97.38 107 PRO B N 1
ATOM 2786 C CA . PRO B 1 107 ? -4.965 -0.809 -6.078 1 97.38 107 PRO B CA 1
ATOM 2787 C C . PRO B 1 107 ? -4.355 -2.029 -5.387 1 97.38 107 PRO B C 1
ATOM 2789 O O . PRO B 1 107 ? -3.295 -1.93 -4.77 1 97.38 107 PRO B O 1
ATOM 2792 N N . ALA B 1 108 ? -4.961 -3.184 -5.543 1 97.31 108 ALA B N 1
ATOM 2793 C CA . ALA B 1 108 ? -4.48 -4.383 -4.859 1 97.31 108 ALA B CA 1
ATOM 2794 C C . ALA B 1 108 ? -3.082 -4.762 -5.336 1 97.31 108 ALA B C 1
ATOM 2796 O O . ALA B 1 108 ? -2.207 -5.066 -4.523 1 97.31 108 ALA B O 1
ATOM 2797 N N . ALA B 1 109 ? -2.883 -4.73 -6.66 1 98.31 109 ALA B N 1
ATOM 2798 C CA . ALA B 1 109 ? -1.575 -5.07 -7.215 1 98.31 109 ALA B CA 1
ATOM 2799 C C . ALA B 1 109 ? -0.523 -4.043 -6.812 1 98.31 109 ALA B C 1
ATOM 2801 O O . ALA B 1 109 ? 0.58 -4.402 -6.395 1 98.31 109 ALA B O 1
ATOM 2802 N N . TYR B 1 110 ? -0.881 -2.789 -6.906 1 98.69 110 TYR B N 1
ATOM 2803 C CA . TYR B 1 110 ? 0.047 -1.721 -6.555 1 98.69 110 TYR B CA 1
ATOM 2804 C C . TYR B 1 110 ? 0.41 -1.781 -5.074 1 98.69 110 TYR B C 1
ATOM 2806 O O . TYR B 1 110 ? 1.574 -1.604 -4.707 1 98.69 110 TYR B O 1
ATOM 2814 N N . ASN B 1 111 ? -0.587 -1.974 -4.223 1 98.69 111 ASN B N 1
ATOM 2815 C CA . ASN B 1 111 ? -0.354 -2.062 -2.785 1 98.69 111 ASN B CA 1
ATOM 2816 C C . ASN B 1 111 ? 0.568 -3.229 -2.439 1 98.69 111 ASN B C 1
ATOM 2818 O O . ASN B 1 111 ? 1.458 -3.092 -1.598 1 98.69 111 ASN B O 1
ATOM 2822 N N . TYR B 1 112 ? 0.347 -4.379 -3.068 1 98.75 112 TYR B N 1
ATOM 2823 C CA . TYR B 1 112 ? 1.175 -5.551 -2.812 1 98.75 112 TYR B CA 1
ATOM 2824 C C . TYR B 1 112 ? 2.623 -5.297 -3.211 1 98.75 112 TYR B C 1
ATOM 2826 O O . TYR B 1 112 ? 3.543 -5.559 -2.434 1 98.75 112 TYR B O 1
ATOM 2834 N N . VAL B 1 113 ? 2.783 -4.73 -4.406 1 98.69 113 VAL B N 1
ATOM 2835 C CA . VAL B 1 113 ? 4.117 -4.402 -4.898 1 98.69 113 VAL B CA 1
ATOM 2836 C C . VAL B 1 113 ? 4.781 -3.393 -3.967 1 98.69 113 VAL B C 1
ATOM 2838 O O . VAL B 1 113 ? 5.957 -3.533 -3.625 1 98.69 113 VAL B O 1
ATOM 2841 N N . SER B 1 114 ? 4.012 -2.395 -3.535 1 98.75 114 SER B N 1
ATOM 2842 C CA . SER B 1 114 ? 4.547 -1.385 -2.629 1 98.75 114 SER B CA 1
ATOM 2843 C C . SER B 1 114 ? 4.941 -1.997 -1.289 1 98.75 114 SER B C 1
ATOM 2845 O O . SER B 1 114 ? 5.93 -1.583 -0.678 1 98.75 114 SER B O 1
ATOM 2847 N N . HIS B 1 115 ? 4.199 -2.959 -0.82 1 98.75 115 HIS B N 1
ATOM 2848 C CA . HIS B 1 115 ? 4.527 -3.684 0.402 1 98.75 115 HIS B CA 1
ATOM 2849 C C . HIS B 1 115 ? 5.859 -4.41 0.27 1 98.75 115 HIS B C 1
ATOM 2851 O O . HIS B 1 115 ? 6.707 -4.328 1.162 1 98.75 115 HIS B O 1
ATOM 2857 N N . MET B 1 116 ? 6.062 -5.074 -0.839 1 98.81 116 MET B N 1
ATOM 2858 C CA . MET B 1 116 ? 7.305 -5.812 -1.044 1 98.81 116 MET B CA 1
ATOM 2859 C C . MET B 1 116 ? 8.492 -4.863 -1.113 1 98.81 116 MET B C 1
ATOM 2861 O O . MET B 1 116 ? 9.547 -5.129 -0.524 1 98.81 116 MET B O 1
ATOM 2865 N N . TYR B 1 117 ? 8.273 -3.744 -1.805 1 98.75 117 TYR B N 1
ATOM 2866 C CA . TYR B 1 117 ? 9.344 -2.748 -1.863 1 98.75 117 TYR B CA 1
ATOM 2867 C C . TYR B 1 117 ? 9.625 -2.174 -0.481 1 98.75 117 TYR B C 1
ATOM 2869 O O . TYR B 1 117 ? 10.781 -1.921 -0.136 1 98.75 117 TYR B O 1
ATOM 2877 N N . ASN B 1 118 ? 8.555 -1.905 0.267 1 98.5 118 ASN B N 1
ATOM 2878 C CA . ASN B 1 118 ? 8.742 -1.409 1.627 1 98.5 118 ASN B CA 1
ATOM 2879 C C . ASN B 1 118 ? 9.586 -2.367 2.465 1 98.5 118 ASN B C 1
ATOM 2881 O O . ASN B 1 118 ? 10.516 -1.945 3.146 1 98.5 118 ASN B O 1
ATOM 2885 N N . ALA B 1 119 ? 9.336 -3.633 2.381 1 98.56 119 ALA B N 1
ATOM 2886 C CA . ALA B 1 119 ? 10.039 -4.652 3.156 1 98.56 119 ALA B CA 1
ATOM 2887 C C . ALA B 1 119 ? 11.508 -4.73 2.758 1 98.56 119 ALA B C 1
ATOM 2889 O O . ALA B 1 119 ? 12.383 -4.852 3.619 1 98.56 119 ALA B O 1
ATOM 2890 N N . VAL B 1 120 ? 11.758 -4.645 1.444 1 98.75 120 VAL B N 1
ATOM 2891 C CA . VAL B 1 120 ? 13.133 -4.863 1.008 1 98.75 120 VAL B CA 1
ATOM 2892 C C . VAL B 1 120 ? 13.953 -3.592 1.224 1 98.75 120 VAL B C 1
ATOM 2894 O O . VAL B 1 120 ? 15.125 -3.658 1.59 1 98.75 120 VAL B O 1
ATOM 2897 N N . HIS B 1 121 ? 13.391 -2.391 1.021 1 98.44 121 HIS B N 1
ATOM 2898 C CA . HIS B 1 121 ? 14.141 -1.145 1.13 1 98.44 121 HIS B CA 1
ATOM 2899 C C . HIS B 1 121 ? 14.352 -0.751 2.588 1 98.44 121 HIS B C 1
ATOM 2901 O O . HIS B 1 121 ? 15.438 -0.311 2.969 1 98.44 121 HIS B O 1
ATOM 2907 N N . ASN B 1 122 ? 13.328 -0.916 3.395 1 97.69 122 ASN B N 1
ATOM 2908 C CA . ASN B 1 122 ? 13.391 -0.416 4.766 1 97.69 122 ASN B CA 1
ATOM 2909 C C . ASN B 1 122 ? 13.703 -1.533 5.754 1 97.69 122 ASN B C 1
ATOM 2911 O O . ASN B 1 122 ? 13.898 -1.275 6.945 1 97.69 122 ASN B O 1
ATOM 2915 N N . GLY B 1 123 ? 13.742 -2.805 5.258 1 97.81 123 GLY B N 1
ATOM 2916 C CA . GLY B 1 123 ? 14.141 -3.959 6.043 1 97.81 123 GLY B CA 1
ATOM 2917 C C . GLY B 1 123 ? 15.398 -4.633 5.512 1 97.81 123 GLY B C 1
ATOM 2918 O O . GLY B 1 123 ? 16.188 -4.012 4.793 1 97.81 123 GLY B O 1
ATOM 2919 N N . ASP B 1 124 ? 15.68 -5.875 5.945 1 97.94 124 ASP B N 1
ATOM 2920 C CA . ASP B 1 124 ? 16.797 -6.664 5.449 1 97.94 124 ASP B CA 1
ATOM 2921 C C . ASP B 1 124 ? 16.312 -7.824 4.582 1 97.94 124 ASP B C 1
ATOM 2923 O O . ASP B 1 124 ? 15.164 -7.848 4.156 1 97.94 124 ASP B O 1
ATOM 2927 N N . VAL B 1 125 ? 17.234 -8.688 4.262 1 98.44 125 VAL B N 1
ATOM 2928 C CA . VAL B 1 125 ? 16.938 -9.773 3.322 1 98.44 125 VAL B CA 1
ATOM 2929 C C . VAL B 1 125 ? 15.891 -10.695 3.92 1 98.44 125 VAL B C 1
ATOM 2931 O O . VAL B 1 125 ? 15.031 -11.219 3.203 1 98.44 125 VAL B O 1
ATOM 2934 N N . ALA B 1 126 ? 15.922 -10.922 5.238 1 98.62 126 ALA B N 1
ATOM 2935 C CA . ALA B 1 126 ? 14.938 -11.766 5.898 1 98.62 126 ALA B CA 1
ATOM 2936 C C . ALA B 1 126 ? 13.539 -11.164 5.797 1 98.62 126 ALA B C 1
ATOM 2938 O O . ALA B 1 126 ? 12.57 -11.875 5.52 1 98.62 126 ALA B O 1
ATOM 2939 N N . GLU B 1 127 ? 13.43 -9.867 6.012 1 98.75 127 GLU B N 1
ATOM 2940 C CA . GLU B 1 127 ? 12.156 -9.164 5.91 1 98.75 127 GLU B CA 1
ATOM 2941 C C . GLU B 1 127 ? 11.617 -9.195 4.484 1 98.75 127 GLU B C 1
ATOM 2943 O O . GLU B 1 127 ? 10.422 -9.43 4.27 1 98.75 127 GLU B O 1
ATOM 2948 N N . ALA B 1 128 ? 12.516 -8.961 3.561 1 98.81 128 ALA B N 1
ATOM 2949 C CA . ALA B 1 128 ? 12.125 -9.047 2.156 1 98.81 128 ALA B CA 1
ATOM 2950 C C . ALA B 1 128 ? 11.586 -10.43 1.823 1 98.81 128 ALA B C 1
ATOM 2952 O O . ALA B 1 128 ? 10.547 -10.562 1.169 1 98.81 128 ALA B O 1
ATOM 2953 N N . PHE B 1 129 ? 12.258 -11.438 2.285 1 98.81 129 PHE B N 1
ATOM 2954 C CA . PHE B 1 129 ? 11.891 -12.812 1.962 1 98.81 129 PHE B CA 1
ATOM 2955 C C . PHE B 1 129 ? 10.562 -13.18 2.609 1 98.81 129 PHE B C 1
ATOM 2957 O O . PHE B 1 129 ? 9.758 -13.898 2.01 1 98.81 129 PHE B O 1
ATOM 2964 N N . ALA B 1 130 ? 10.344 -12.711 3.814 1 98.88 130 ALA B N 1
ATOM 2965 C CA . ALA B 1 130 ? 9.07 -12.945 4.488 1 98.88 130 ALA B CA 1
ATOM 2966 C C . ALA B 1 130 ? 7.914 -12.352 3.697 1 98.88 130 ALA B C 1
ATOM 2968 O O . ALA B 1 130 ? 6.809 -12.898 3.699 1 98.88 130 ALA B O 1
ATOM 2969 N N . ALA B 1 131 ? 8.172 -11.25 3.031 1 98.88 131 ALA B N 1
ATOM 2970 C CA . ALA B 1 131 ? 7.137 -10.562 2.26 1 98.88 131 ALA B CA 1
ATOM 2971 C C . ALA B 1 131 ? 6.891 -11.266 0.927 1 98.88 131 ALA B C 1
ATOM 2973 O O . ALA B 1 131 ? 5.781 -11.219 0.39 1 98.88 131 ALA B O 1
ATOM 2974 N N . ILE B 1 132 ? 7.879 -11.953 0.375 1 98.25 132 ILE B N 1
ATOM 2975 C CA . ILE B 1 132 ? 7.734 -12.438 -0.993 1 98.25 132 ILE B CA 1
ATOM 2976 C C . ILE B 1 132 ? 7.305 -13.906 -0.979 1 98.25 132 ILE B C 1
ATOM 2978 O O . ILE B 1 132 ? 6.66 -14.375 -1.917 1 98.25 132 ILE B O 1
ATOM 2982 N N . LEU B 1 133 ? 7.531 -14.656 0.037 1 98.62 133 LEU B N 1
ATOM 2983 C CA . LEU B 1 133 ? 7.375 -16.109 0.072 1 98.62 133 LEU B CA 1
ATOM 2984 C C . LEU B 1 133 ? 5.906 -16.5 -0.048 1 98.62 133 LEU B C 1
ATOM 2986 O O . LEU B 1 133 ? 5.582 -17.516 -0.656 1 98.62 133 LEU B O 1
ATOM 2990 N N . PRO B 1 134 ? 4.961 -15.734 0.575 1 98.75 134 PRO B N 1
ATOM 2991 C CA . PRO B 1 134 ? 3.562 -16.172 0.55 1 98.75 134 PRO B CA 1
ATOM 2992 C C . PRO B 1 134 ? 3.035 -16.375 -0.868 1 98.75 134 PRO B C 1
ATOM 2994 O O . PRO B 1 134 ? 2.211 -17.266 -1.1 1 98.75 134 PRO B O 1
ATOM 2997 N N . CYS B 1 135 ? 3.5 -15.641 -1.804 1 98.56 135 CYS B N 1
ATOM 2998 C CA . CYS B 1 135 ? 2.982 -15.727 -3.164 1 98.56 135 CYS B CA 1
ATOM 2999 C C . CYS B 1 135 ? 3.258 -17.094 -3.766 1 98.56 135 CYS B C 1
ATOM 3001 O O . CYS B 1 135 ? 2.332 -17.875 -3.988 1 98.56 135 CYS B O 1
ATOM 3003 N N . PRO B 1 136 ? 4.523 -17.516 -3.965 1 98.31 136 PRO B N 1
ATOM 3004 C CA . PRO B 1 136 ? 4.734 -18.844 -4.559 1 98.31 136 PRO B CA 1
ATOM 3005 C C . PRO B 1 136 ? 4.176 -19.969 -3.693 1 98.31 136 PRO B C 1
ATOM 3007 O O . PRO B 1 136 ? 3.711 -20.984 -4.219 1 98.31 136 PRO B O 1
ATOM 3010 N N . TRP B 1 137 ? 4.219 -19.828 -2.377 1 98.62 137 TRP B N 1
ATOM 3011 C CA . TRP B 1 137 ? 3.73 -20.859 -1.473 1 98.62 137 TRP B CA 1
ATOM 3012 C C . TRP B 1 137 ? 2.23 -21.078 -1.645 1 98.62 137 TRP B C 1
ATOM 3014 O O . TRP B 1 137 ? 1.774 -22.219 -1.813 1 98.62 137 TRP B O 1
ATOM 3024 N N . LEU B 1 138 ? 1.486 -20.016 -1.615 1 98.75 138 LEU B N 1
ATOM 3025 C CA . LEU B 1 138 ? 0.04 -20.109 -1.785 1 98.75 138 LEU B CA 1
ATOM 3026 C C . LEU B 1 138 ? -0.313 -20.688 -3.152 1 98.75 138 LEU B C 1
ATOM 3028 O O . LEU B 1 138 ? -1.177 -21.562 -3.26 1 98.75 138 LEU B O 1
ATOM 3032 N N . TYR B 1 139 ? 0.315 -20.219 -4.199 1 98.31 139 TYR B N 1
ATOM 3033 C CA . TYR B 1 139 ? 0.017 -20.656 -5.559 1 98.31 139 TYR B CA 1
ATOM 3034 C C . TYR B 1 139 ? 0.329 -22.141 -5.73 1 98.31 139 TYR B C 1
ATOM 3036 O O . TYR B 1 139 ? -0.402 -22.859 -6.414 1 98.31 139 TYR B O 1
ATOM 3044 N N . GLN B 1 140 ? 1.43 -22.516 -5.129 1 98.06 140 GLN B N 1
ATOM 3045 C CA . GLN B 1 140 ? 1.762 -23.938 -5.164 1 98.06 140 GLN B CA 1
ATOM 3046 C C . GLN B 1 140 ? 0.671 -24.766 -4.5 1 98.06 140 GLN B C 1
ATOM 3048 O O . GLN B 1 140 ? 0.267 -25.812 -5.031 1 98.06 140 GLN B O 1
ATOM 3053 N N . GLU B 1 141 ? 0.19 -24.391 -3.34 1 98 141 GLU B N 1
ATOM 3054 C CA . GLU B 1 141 ? -0.854 -25.156 -2.652 1 98 141 GLU B CA 1
ATOM 3055 C C . GLU B 1 141 ? -2.158 -25.141 -3.445 1 98 141 GLU B C 1
ATOM 3057 O O . GLU B 1 141 ? -2.881 -26.125 -3.482 1 98 141 GLU B O 1
ATOM 3062 N N . ILE B 1 142 ? -2.465 -24 -4.027 1 98.19 142 ILE B N 1
ATOM 3063 C CA . ILE B 1 142 ? -3.643 -23.938 -4.887 1 98.19 142 ILE B CA 1
ATOM 3064 C C . ILE B 1 142 ? -3.5 -24.906 -6.047 1 98.19 142 ILE B C 1
ATOM 3066 O O . ILE B 1 142 ? -4.426 -25.672 -6.344 1 98.19 142 ILE B O 1
ATOM 3070 N N . GLY B 1 143 ? -2.338 -24.859 -6.73 1 97.81 143 GLY B N 1
ATOM 3071 C CA . GLY B 1 143 ? -2.086 -25.797 -7.812 1 97.81 143 GLY B CA 1
ATOM 3072 C C . GLY B 1 143 ? -2.273 -27.25 -7.406 1 97.81 143 GLY B C 1
ATOM 3073 O O . GLY B 1 143 ? -2.914 -28.016 -8.125 1 97.81 143 GLY B O 1
ATOM 3074 N N . GLN B 1 144 ? -1.76 -27.578 -6.266 1 97.12 144 GLN B N 1
ATOM 3075 C CA . GLN B 1 144 ? -1.867 -28.938 -5.77 1 97.12 144 GLN B CA 1
ATOM 3076 C C . GLN B 1 144 ? -3.322 -29.312 -5.5 1 97.12 144 GLN B C 1
ATOM 3078 O O . GLN B 1 144 ? -3.744 -30.438 -5.781 1 97.12 144 GLN B O 1
ATOM 3083 N N . ARG B 1 145 ? -4.078 -28.438 -4.953 1 96.81 145 ARG B N 1
ATOM 3084 C CA . ARG B 1 145 ? -5.48 -28.688 -4.629 1 96.81 145 ARG B CA 1
ATOM 3085 C C . ARG B 1 145 ? -6.312 -28.859 -5.895 1 96.81 145 ARG B C 1
ATOM 3087 O O . ARG B 1 145 ? -7.293 -29.609 -5.902 1 96.81 145 ARG B O 1
ATOM 3094 N N . LEU B 1 146 ? -5.93 -28.188 -6.938 1 97.75 146 LEU B N 1
ATOM 3095 C CA . LEU B 1 146 ? -6.746 -28.156 -8.141 1 97.75 146 LEU B CA 1
ATOM 3096 C C . LEU B 1 146 ? -6.215 -29.125 -9.195 1 97.75 146 LEU B C 1
ATOM 3098 O O . LEU B 1 146 ? -6.766 -29.219 -10.289 1 97.75 146 LEU B O 1
ATOM 3102 N N . LYS B 1 147 ? -5.195 -29.859 -8.906 1 96.69 147 LYS B N 1
ATOM 3103 C CA . LYS B 1 147 ? -4.43 -30.625 -9.883 1 96.69 147 LYS B CA 1
ATOM 3104 C C . LYS B 1 147 ? -5.316 -31.641 -10.609 1 96.69 147 LYS B C 1
ATOM 3106 O O . LYS B 1 147 ? -5.051 -31.984 -11.758 1 96.69 147 LYS B O 1
ATOM 3111 N N . ASP B 1 148 ? -6.402 -32.062 -9.984 1 96.44 148 ASP B N 1
ATOM 3112 C CA . ASP B 1 148 ? -7.23 -33.125 -10.57 1 96.44 148 ASP B CA 1
ATOM 3113 C C . ASP B 1 148 ? -8.516 -32.531 -11.156 1 96.44 148 ASP B C 1
ATOM 3115 O O . ASP B 1 148 ? -9.383 -33.281 -11.609 1 96.44 148 ASP B O 1
ATOM 3119 N N . THR B 1 149 ? -8.656 -31.234 -11.109 1 96 149 THR B N 1
ATOM 3120 C CA . THR B 1 149 ? -9.828 -30.594 -11.711 1 96 149 THR B CA 1
ATOM 3121 C C . THR B 1 149 ? -9.695 -30.531 -13.227 1 96 149 THR B C 1
ATOM 3123 O O . THR B 1 149 ? -8.602 -30.703 -13.766 1 96 149 THR B O 1
ATOM 3126 N N . CYS B 1 150 ? -10.844 -30.406 -13.883 1 94.88 150 CYS B N 1
ATOM 3127 C CA . CYS B 1 150 ? -10.891 -30.328 -15.336 1 94.88 150 CYS B CA 1
ATOM 3128 C C . CYS B 1 150 ? -11.734 -29.141 -15.789 1 94.88 150 CYS B C 1
ATOM 3130 O O . CYS B 1 150 ? -12.891 -29.297 -16.172 1 94.88 150 CYS B O 1
ATOM 3132 N N . PRO B 1 151 ? -11.195 -28 -15.805 1 96.38 151 PRO B N 1
ATOM 3133 C CA . PRO B 1 151 ? -11.93 -26.797 -16.188 1 96.38 151 PRO B CA 1
ATOM 3134 C C . PRO B 1 151 ? -12.359 -26.797 -17.656 1 96.38 151 PRO B C 1
ATOM 3136 O O . PRO B 1 151 ? -13.297 -26.094 -18.031 1 96.38 151 PRO B O 1
ATOM 3139 N N . ASN B 1 152 ? -11.727 -27.547 -18.5 1 96.69 152 ASN B N 1
ATOM 3140 C CA . ASN B 1 152 ? -11.992 -27.641 -19.938 1 96.69 152 ASN B CA 1
ATOM 3141 C C . ASN B 1 152 ? -11.766 -26.312 -20.641 1 96.69 152 ASN B C 1
ATOM 3143 O O . ASN B 1 152 ? -12.516 -25.953 -21.547 1 96.69 152 ASN B O 1
ATOM 3147 N N . ILE B 1 153 ? -10.992 -25.469 -20.141 1 96.31 153 ILE B N 1
ATOM 3148 C CA . ILE B 1 153 ? -10.43 -24.25 -20.703 1 96.31 153 ILE B CA 1
ATOM 3149 C C . ILE B 1 153 ? -8.906 -24.328 -20.703 1 96.31 153 ILE B C 1
ATOM 3151 O O . ILE B 1 153 ? -8.281 -24.297 -19.641 1 96.31 153 ILE B O 1
ATOM 3155 N N . PRO B 1 154 ? -8.328 -24.422 -21.797 1 95.19 154 PRO B N 1
ATOM 3156 C CA . PRO B 1 154 ? -6.891 -24.688 -21.906 1 95.19 154 PRO B CA 1
ATOM 3157 C C . PRO B 1 154 ? -6.055 -23.719 -21.062 1 95.19 154 PRO B C 1
ATOM 3159 O O . PRO B 1 154 ? -5.102 -24.125 -20.406 1 95.19 154 PRO B O 1
ATOM 3162 N N . LEU B 1 155 ? -6.402 -22.484 -21.078 1 95.31 155 LEU B N 1
ATOM 3163 C CA . LEU B 1 155 ? -5.656 -21.484 -20.328 1 95.31 155 LEU B CA 1
ATOM 3164 C C . LEU B 1 155 ? -5.684 -21.812 -18.828 1 95.31 155 LEU B C 1
ATOM 3166 O O . LEU B 1 155 ? -4.676 -21.672 -18.141 1 95.31 155 LEU B O 1
ATOM 3170 N N . TYR B 1 156 ? -6.809 -22.203 -18.328 1 97.38 156 TYR B N 1
ATOM 3171 C CA . TYR B 1 156 ? -6.945 -22.547 -16.906 1 97.38 156 TYR B CA 1
ATOM 3172 C C . TYR B 1 156 ? -6.172 -23.828 -16.594 1 97.38 156 TYR B C 1
ATOM 3174 O O . TYR B 1 156 ? -5.555 -23.938 -15.531 1 97.38 156 TYR B O 1
ATOM 3182 N N . GLU B 1 157 ? -6.191 -24.75 -17.484 1 96.69 157 GLU B N 1
ATOM 3183 C CA . GLU B 1 157 ? -5.457 -26 -17.297 1 96.69 157 GLU B CA 1
ATOM 3184 C C . GLU B 1 157 ? -3.953 -25.75 -17.219 1 96.69 157 GLU B C 1
ATOM 3186 O O . GLU B 1 157 ? -3.264 -26.344 -16.391 1 96.69 157 GLU B O 1
ATOM 3191 N N . GLN B 1 158 ? -3.498 -24.922 -18.109 1 94.06 158 GLN B N 1
ATOM 3192 C CA . GLN B 1 158 ? 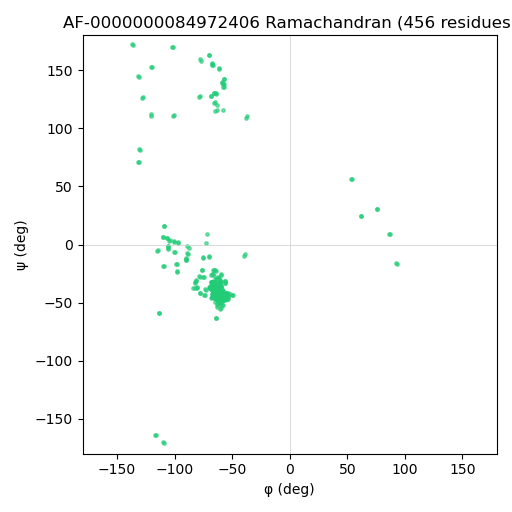-2.082 -24.578 -18.125 1 94.06 158 GLN B CA 1
ATOM 3193 C C . GLN B 1 158 ? -1.685 -23.875 -16.828 1 94.06 158 GLN B C 1
ATOM 3195 O O . GLN B 1 158 ? -0.617 -24.141 -16.266 1 94.06 158 GLN B O 1
ATOM 3200 N N . TRP B 1 159 ? -2.508 -22.922 -16.422 1 95.5 159 TRP B N 1
ATOM 3201 C CA . TRP B 1 159 ? -2.279 -22.188 -15.172 1 95.5 159 TRP B CA 1
ATOM 3202 C C . TRP B 1 159 ? -2.189 -23.156 -13.984 1 95.5 159 TRP B C 1
ATOM 3204 O O . TRP B 1 159 ? -1.255 -23.078 -13.188 1 95.5 159 TRP B O 1
ATOM 3214 N N . ILE B 1 160 ? -3.125 -24.109 -13.867 1 97.44 160 ILE B N 1
ATOM 3215 C CA . ILE B 1 160 ? -3.156 -25.094 -12.781 1 97.44 160 ILE B CA 1
ATOM 3216 C C . ILE B 1 160 ? -1.919 -25.984 -12.859 1 97.44 160 ILE B C 1
ATOM 3218 O O . ILE B 1 160 ? -1.262 -26.234 -11.844 1 97.44 160 ILE B O 1
ATOM 3222 N N . ALA B 1 161 ? -1.581 -26.406 -14 1 95.56 161 ALA B N 1
ATOM 3223 C CA . ALA B 1 161 ? -0.457 -27.328 -14.188 1 95.56 161 ALA B CA 1
ATOM 3224 C C . ALA B 1 161 ? 0.854 -26.688 -13.742 1 95.56 161 ALA B C 1
ATOM 3226 O O . ALA B 1 161 ? 1.721 -27.359 -13.18 1 95.56 161 ALA B O 1
ATOM 3227 N N . LEU B 1 162 ? 1.004 -25.422 -14.062 1 92.56 162 LEU B N 1
ATOM 3228 C CA . LEU B 1 162 ? 2.209 -24.688 -13.688 1 92.56 162 LEU B CA 1
ATOM 3229 C C . LEU B 1 162 ? 2.443 -24.766 -12.18 1 92.56 162 LEU B C 1
ATOM 3231 O O . LEU B 1 162 ? 3.539 -25.109 -11.734 1 92.56 162 LEU B O 1
ATOM 3235 N N . TYR B 1 163 ? 1.448 -24.547 -11.391 1 95.56 163 TYR B N 1
ATOM 3236 C CA . TYR B 1 163 ? 1.615 -24.406 -9.945 1 95.56 163 TYR B CA 1
ATOM 3237 C C . TYR B 1 163 ? 1.483 -25.766 -9.258 1 95.56 163 TYR B C 1
ATOM 3239 O O . TYR B 1 163 ? 1.861 -25.922 -8.094 1 95.56 163 TYR B O 1
ATOM 3247 N N . ALA B 1 164 ? 0.982 -26.75 -9.984 1 96.19 164 ALA B N 1
ATOM 3248 C CA . ALA B 1 164 ? 0.863 -28.109 -9.453 1 96.19 164 ALA B CA 1
ATOM 3249 C C . ALA B 1 164 ? 2.139 -28.906 -9.695 1 96.19 164 ALA B C 1
ATOM 3251 O O . ALA B 1 164 ? 2.258 -30.047 -9.25 1 96.19 164 ALA B O 1
ATOM 3252 N N . SER B 1 165 ? 3.061 -28.375 -10.32 1 94.88 165 SER B N 1
ATOM 3253 C CA . SER B 1 165 ? 4.246 -29.109 -10.75 1 94.88 165 SER B CA 1
ATOM 3254 C C . SER B 1 165 ? 5.09 -29.562 -9.562 1 94.88 165 SER B C 1
ATOM 3256 O O . SER B 1 165 ? 5.086 -28.906 -8.516 1 94.88 165 SER B O 1
ATOM 3258 N N . GLU B 1 166 ? 5.832 -30.594 -9.719 1 94 166 GLU B N 1
ATOM 3259 C CA . GLU B 1 166 ? 6.758 -31.094 -8.711 1 94 166 GLU B CA 1
ATOM 3260 C C . GLU B 1 166 ? 7.906 -30.109 -8.477 1 94 166 GLU B C 1
ATOM 3262 O O . GLU B 1 166 ? 8.406 -29.984 -7.359 1 94 166 GLU B O 1
ATOM 3267 N N . GLU B 1 167 ? 8.297 -29.547 -9.547 1 93.31 167 GLU B N 1
ATOM 3268 C CA . GLU B 1 167 ? 9.359 -28.547 -9.445 1 93.31 167 GLU B CA 1
ATOM 3269 C C . GLU B 1 167 ? 8.977 -27.422 -8.477 1 93.31 167 GLU B C 1
ATOM 3271 O O . GLU B 1 167 ? 9.789 -27 -7.652 1 93.31 167 GLU B O 1
ATOM 3276 N N . MET B 1 168 ? 7.742 -26.984 -8.57 1 93.62 168 MET B N 1
ATOM 3277 C CA . MET B 1 168 ? 7.254 -25.953 -7.656 1 93.62 168 MET B CA 1
ATOM 3278 C C . MET B 1 168 ? 7.25 -26.469 -6.219 1 93.62 168 MET B C 1
ATOM 3280 O O . MET B 1 168 ? 7.609 -25.719 -5.297 1 93.62 168 MET B O 1
ATOM 3284 N N . LEU B 1 169 ? 6.844 -27.672 -6.043 1 94.56 169 LEU B N 1
ATOM 3285 C CA . LEU B 1 169 ? 6.801 -28.266 -4.715 1 94.56 169 LEU B CA 1
ATOM 3286 C C . LEU B 1 169 ? 8.188 -28.281 -4.082 1 94.56 169 LEU B C 1
ATOM 3288 O O . LEU B 1 169 ? 8.352 -27.922 -2.918 1 94.56 169 LEU B O 1
ATOM 3292 N N . GLN B 1 170 ? 9.125 -28.703 -4.809 1 95.56 170 GLN B N 1
ATOM 3293 C CA . GLN B 1 170 ? 10.492 -28.766 -4.309 1 95.56 170 GLN B CA 1
ATOM 3294 C C . GLN B 1 170 ? 11.039 -27.375 -4.008 1 95.56 170 GLN B C 1
ATOM 3296 O O . GLN B 1 170 ? 11.734 -27.172 -3.008 1 95.56 170 GLN B O 1
ATOM 3301 N N . ASN B 1 171 ? 10.727 -26.453 -4.863 1 95.69 171 ASN B N 1
ATOM 3302 C CA . ASN B 1 171 ? 11.18 -25.078 -4.68 1 95.69 171 ASN B CA 1
ATOM 3303 C C . ASN B 1 171 ? 10.617 -24.484 -3.396 1 95.69 171 ASN B C 1
ATOM 3305 O O . ASN B 1 171 ? 11.32 -23.75 -2.691 1 95.69 171 ASN B O 1
ATOM 3309 N N . ILE B 1 172 ? 9.391 -24.781 -3.08 1 97.56 172 ILE B N 1
ATOM 3310 C CA . ILE B 1 172 ? 8.75 -24.219 -1.907 1 97.56 172 ILE B CA 1
ATOM 3311 C C . ILE B 1 172 ? 9.391 -24.766 -0.639 1 97.56 172 ILE B C 1
ATOM 3313 O O . ILE B 1 172 ? 9.539 -24.047 0.354 1 97.56 172 ILE B O 1
ATOM 3317 N N . GLU B 1 173 ? 9.766 -26 -0.69 1 96.94 173 GLU B N 1
ATOM 3318 C CA . GLU B 1 173 ? 10.445 -26.594 0.465 1 96.94 173 GLU B CA 1
ATOM 3319 C C . GLU B 1 173 ? 11.773 -25.891 0.734 1 96.94 173 GLU B C 1
ATOM 3321 O O . GLU B 1 173 ? 12.125 -25.641 1.888 1 96.94 173 GLU B O 1
ATOM 3326 N N . VAL B 1 174 ? 12.453 -25.625 -0.304 1 96.88 174 VAL B N 1
ATOM 3327 C CA . VAL B 1 174 ? 13.711 -24.891 -0.18 1 96.88 174 VAL B CA 1
ATOM 3328 C C . VAL B 1 174 ? 13.438 -23.5 0.393 1 96.88 174 VAL B C 1
ATOM 3330 O O . VAL B 1 174 ? 14.141 -23.047 1.295 1 96.88 174 VAL B O 1
ATOM 3333 N N . GLN B 1 175 ? 12.445 -22.844 -0.093 1 98.31 175 GLN B N 1
ATOM 3334 C CA . GLN B 1 175 ? 12.109 -21.484 0.333 1 98.31 175 GLN B CA 1
ATOM 3335 C C . GLN B 1 175 ? 11.672 -21.469 1.795 1 98.31 175 GLN B C 1
ATOM 3337 O O . GLN B 1 175 ? 12.055 -20.562 2.551 1 98.31 175 GLN B O 1
ATOM 3342 N N . LYS B 1 176 ? 10.875 -22.453 2.178 1 98.44 176 LYS B N 1
ATOM 3343 C CA . LYS B 1 176 ? 10.469 -22.562 3.578 1 98.44 176 LYS B CA 1
ATOM 3344 C C . LYS B 1 176 ? 11.688 -22.734 4.484 1 98.44 176 LYS B C 1
ATOM 3346 O O . LYS B 1 176 ? 11.766 -22.125 5.555 1 98.44 176 LYS B O 1
ATOM 3351 N N . SER B 1 177 ? 12.578 -23.562 4.051 1 98 177 SER B N 1
ATOM 3352 C CA . SER B 1 177 ? 13.789 -23.781 4.832 1 98 177 SER B CA 1
ATOM 3353 C C . SER B 1 177 ? 14.602 -22.5 4.973 1 98 177 SER B C 1
ATOM 3355 O O . SER B 1 177 ? 15.211 -22.25 6.02 1 98 177 SER B O 1
ATOM 3357 N N . MET B 1 178 ? 14.672 -21.734 3.926 1 98.12 178 MET B N 1
ATOM 3358 C CA . MET B 1 178 ? 15.391 -20.453 3.959 1 98.12 178 MET B CA 1
ATOM 3359 C C . MET B 1 178 ? 14.766 -19.5 4.973 1 98.12 178 MET B C 1
ATOM 3361 O O . MET B 1 178 ? 15.477 -18.906 5.781 1 98.12 178 MET B O 1
ATOM 3365 N N . LEU B 1 179 ? 13.492 -19.359 4.984 1 98.62 179 LEU B N 1
ATOM 3366 C CA . LEU B 1 179 ? 12.836 -18.453 5.91 1 98.62 179 LEU B CA 1
ATOM 3367 C C . LEU B 1 179 ? 12.977 -18.922 7.348 1 98.62 179 LEU B C 1
ATOM 3369 O O . LEU B 1 179 ? 13.164 -18.125 8.266 1 98.62 179 LEU B O 1
ATOM 3373 N N . ASP B 1 180 ? 12.859 -20.234 7.527 1 98.69 180 ASP B N 1
ATOM 3374 C CA . ASP B 1 180 ? 13.102 -20.781 8.852 1 98.69 180 ASP B CA 1
ATOM 3375 C C . ASP B 1 180 ? 14.508 -20.453 9.344 1 98.69 180 ASP B C 1
ATOM 3377 O O . ASP B 1 180 ? 14.703 -20.141 10.516 1 98.69 180 ASP B O 1
ATOM 3381 N N . ARG B 1 181 ? 15.453 -20.594 8.484 1 98.25 181 ARG B N 1
ATOM 3382 C CA . ARG B 1 181 ? 16.828 -20.25 8.836 1 98.25 181 ARG B CA 1
ATOM 3383 C C . ARG B 1 181 ? 16.953 -18.781 9.195 1 98.25 181 ARG B C 1
ATOM 3385 O O . ARG B 1 181 ? 17.562 -18.438 10.211 1 98.25 181 ARG B O 1
ATOM 3392 N N . TYR B 1 182 ? 16.406 -17.859 8.352 1 98.25 182 TYR B N 1
ATOM 3393 C CA . TYR B 1 182 ? 16.438 -16.422 8.641 1 98.25 182 TYR B CA 1
ATOM 3394 C C . TYR B 1 182 ? 15.844 -16.141 10.016 1 98.25 182 TYR B C 1
ATOM 3396 O O . TYR B 1 182 ? 16.391 -15.344 10.781 1 98.25 182 TYR B O 1
ATOM 3404 N N . ALA B 1 183 ? 14.727 -16.766 10.289 1 98.38 183 ALA B N 1
ATOM 3405 C CA . ALA B 1 183 ? 14.039 -16.562 11.562 1 98.38 183 ALA B CA 1
ATOM 3406 C C . ALA B 1 183 ? 14.898 -17.047 12.734 1 98.38 183 ALA B C 1
ATOM 3408 O O . ALA B 1 183 ? 14.961 -16.375 13.773 1 98.38 183 ALA B O 1
ATOM 3409 N N . LYS B 1 184 ? 15.484 -18.188 12.555 1 97.81 184 LYS B N 1
ATOM 3410 C CA . LYS B 1 184 ? 16.344 -18.734 13.594 1 97.81 184 LYS B CA 1
ATOM 3411 C C . LYS B 1 184 ? 17.547 -17.844 13.859 1 97.81 184 LYS B C 1
ATOM 3413 O O . LYS B 1 184 ? 17.969 -17.672 15.008 1 97.81 184 LYS B O 1
ATOM 3418 N N . GLU B 1 185 ? 18.062 -17.281 12.828 1 97.19 185 GLU B N 1
ATOM 3419 C CA . GLU B 1 185 ? 19.266 -16.453 12.914 1 97.19 185 GLU B CA 1
ATOM 3420 C C . GLU B 1 185 ? 18.938 -15.078 13.508 1 97.19 185 GLU B C 1
ATOM 3422 O O . GLU B 1 185 ? 19.844 -14.383 13.992 1 97.19 185 GLU B O 1
ATOM 3427 N N . GLN B 1 186 ? 17.703 -14.703 13.414 1 97 186 GLN B N 1
ATOM 3428 C CA . GLN B 1 186 ? 17.328 -13.375 13.867 1 97 186 GLN B CA 1
ATOM 3429 C C . GLN B 1 186 ? 16.109 -13.422 14.781 1 97 186 GLN B C 1
ATOM 3431 O O . GLN B 1 186 ? 15.055 -12.883 14.453 1 97 186 GLN B O 1
ATOM 3436 N N . PRO B 1 187 ? 16.188 -13.906 15.969 1 96.69 187 PRO B N 1
ATOM 3437 C CA . PRO B 1 187 ? 15.047 -14.07 16.875 1 96.69 187 PRO B CA 1
ATOM 3438 C C . PRO B 1 187 ? 14.391 -12.742 17.219 1 96.69 187 PRO B C 1
ATOM 3440 O O . PRO B 1 187 ? 13.188 -12.703 17.5 1 96.69 187 PRO B O 1
ATOM 3443 N N . ALA B 1 188 ? 15.133 -11.688 17.219 1 96.81 188 ALA B N 1
ATOM 3444 C CA . ALA B 1 188 ? 14.594 -10.367 17.562 1 96.81 188 ALA B CA 1
ATOM 3445 C C . ALA B 1 188 ? 13.664 -9.852 16.469 1 96.81 188 ALA B C 1
ATOM 3447 O O . ALA B 1 188 ? 12.883 -8.922 16.688 1 96.81 188 ALA B O 1
ATOM 3448 N N . LYS B 1 189 ? 13.617 -10.516 15.297 1 97.31 189 LYS B N 1
ATOM 3449 C CA . LYS B 1 189 ? 12.859 -10.031 14.148 1 97.31 189 LYS B CA 1
ATOM 3450 C C . LYS B 1 189 ? 11.641 -10.906 13.883 1 97.31 189 LYS B C 1
ATOM 3452 O O . LYS B 1 189 ? 10.961 -10.75 12.859 1 97.31 189 LYS B O 1
ATOM 3457 N N . LEU B 1 190 ? 11.375 -11.797 14.711 1 97.94 190 LEU B N 1
ATOM 3458 C CA . LEU B 1 190 ? 10.297 -12.742 14.461 1 97.94 190 LEU B CA 1
ATOM 3459 C C . LEU B 1 190 ? 8.969 -12.016 14.266 1 97.94 190 LEU B C 1
ATOM 3461 O O . LEU B 1 190 ? 8.203 -12.352 13.367 1 97.94 190 LEU B O 1
ATOM 3465 N N . LYS B 1 191 ? 8.75 -11.016 15.047 1 96.94 191 LYS B N 1
ATOM 3466 C CA . LYS B 1 191 ? 7.484 -10.297 14.969 1 96.94 191 LYS B CA 1
ATOM 3467 C C . LYS B 1 191 ? 7.352 -9.562 13.641 1 96.94 191 LYS B C 1
ATOM 3469 O O . LYS B 1 191 ? 6.305 -9.617 12.992 1 96.94 191 LYS B O 1
ATOM 3474 N N . VAL B 1 192 ? 8.383 -8.914 13.242 1 97.88 192 VAL B N 1
ATOM 3475 C CA . VAL B 1 192 ? 8.32 -8.133 12.008 1 97.88 192 VAL B CA 1
ATOM 3476 C C . VAL B 1 192 ? 8.242 -9.078 10.805 1 97.88 192 VAL B C 1
ATOM 3478 O O . VAL B 1 192 ? 7.57 -8.773 9.812 1 97.88 192 VAL B O 1
ATOM 3481 N N . LEU B 1 193 ? 8.945 -10.227 10.844 1 98.69 193 LEU B N 1
ATOM 3482 C CA . LEU B 1 193 ? 8.836 -11.227 9.781 1 98.69 193 LEU B CA 1
ATOM 3483 C C . LEU B 1 193 ? 7.414 -11.758 9.68 1 98.69 193 LEU B C 1
ATOM 3485 O O . LEU B 1 193 ? 6.879 -11.898 8.57 1 98.69 193 LEU B O 1
ATOM 3489 N N . GLN B 1 194 ? 6.844 -11.992 10.82 1 98.38 194 GLN B N 1
ATOM 3490 C CA . GLN B 1 194 ? 5.461 -12.461 10.875 1 98.38 194 GLN B CA 1
ATOM 3491 C C . GLN B 1 194 ? 4.504 -11.438 10.273 1 98.38 194 GLN B C 1
ATOM 3493 O O . GLN B 1 194 ? 3.582 -11.789 9.539 1 98.38 194 GLN B O 1
ATOM 3498 N N . GLU B 1 195 ? 4.715 -10.234 10.562 1 98.06 195 GLU B N 1
ATOM 3499 C CA . GLU B 1 195 ? 3.852 -9.164 10.07 1 98.06 195 GLU B CA 1
ATOM 3500 C C . GLU B 1 195 ? 3.943 -9.039 8.547 1 98.06 195 GLU B C 1
ATOM 3502 O O . GLU B 1 195 ? 2.924 -8.883 7.871 1 98.06 195 GLU B O 1
ATOM 3507 N N . HIS B 1 196 ? 5.18 -9.055 8.031 1 98.75 196 HIS B N 1
ATOM 3508 C CA . HIS B 1 196 ? 5.352 -9 6.586 1 98.75 196 HIS B CA 1
ATOM 3509 C C . HIS B 1 196 ? 4.652 -10.164 5.898 1 98.75 196 HIS B C 1
ATOM 3511 O O . HIS B 1 196 ? 3.969 -9.977 4.891 1 98.75 196 HIS B O 1
ATOM 3517 N N . PHE B 1 197 ? 4.844 -11.359 6.469 1 98.88 197 PHE B N 1
ATOM 3518 C CA . PHE B 1 197 ? 4.227 -12.57 5.922 1 98.88 197 PHE B CA 1
ATOM 3519 C C . PHE B 1 197 ? 2.709 -12.453 5.934 1 98.88 197 PHE B C 1
ATOM 3521 O O . PHE B 1 197 ? 2.053 -12.719 4.926 1 98.88 197 PHE B O 1
ATOM 3528 N N . LYS B 1 198 ? 2.191 -12.023 7.023 1 98.56 198 LYS B N 1
ATOM 3529 C CA . LYS B 1 198 ? 0.749 -11.891 7.195 1 98.56 198 LYS B CA 1
ATOM 3530 C C . LYS B 1 198 ? 0.168 -10.883 6.211 1 98.56 198 LYS B C 1
ATOM 3532 O O . LYS B 1 198 ? -0.862 -11.133 5.586 1 98.56 198 LYS B O 1
ATOM 3537 N N . LYS B 1 199 ? 0.749 -9.719 6.055 1 98.62 199 LYS B N 1
ATOM 3538 C CA . LYS B 1 199 ? 0.275 -8.703 5.121 1 98.62 199 LYS B CA 1
ATOM 3539 C C . LYS B 1 199 ? 0.274 -9.234 3.689 1 98.62 199 LYS B C 1
ATOM 3541 O O . LYS B 1 199 ? -0.658 -8.969 2.926 1 98.62 199 LYS B O 1
ATOM 3546 N N . SER B 1 200 ? 1.335 -9.977 3.363 1 98.81 200 SER B N 1
ATOM 3547 C CA . SER B 1 200 ? 1.396 -10.547 2.023 1 98.81 200 SER B CA 1
ATOM 3548 C C . SER B 1 200 ? 0.266 -11.547 1.798 1 98.81 200 SER B C 1
ATOM 3550 O O . SER B 1 200 ? -0.268 -11.648 0.691 1 98.81 200 SER B O 1
ATOM 3552 N N . CYS B 1 201 ? -0.1 -12.32 2.842 1 98.62 201 CYS B N 1
ATOM 3553 C CA . CYS B 1 201 ? -1.23 -13.234 2.719 1 98.62 201 CYS B CA 1
ATOM 3554 C C . CYS B 1 201 ? -2.521 -12.469 2.449 1 98.62 201 CYS B C 1
ATOM 3556 O O . CYS B 1 201 ? -3.348 -12.906 1.646 1 98.62 201 CYS B O 1
ATOM 3558 N N . TYR B 1 202 ? -2.658 -11.359 3.086 1 98.38 202 TYR B N 1
ATOM 3559 C CA . TYR B 1 202 ? -3.807 -10.484 2.855 1 98.38 202 TYR B CA 1
ATOM 3560 C C . TYR B 1 202 ? -3.832 -9.992 1.414 1 98.38 202 TYR B C 1
ATOM 3562 O O . TYR B 1 202 ? -4.875 -10.023 0.758 1 98.38 202 TYR B O 1
ATOM 3570 N N . TYR B 1 203 ? -2.738 -9.555 0.932 1 98.62 203 TYR B N 1
ATOM 3571 C CA . TYR B 1 203 ? -2.668 -9.031 -0.43 1 98.62 203 TYR B CA 1
ATOM 3572 C C . TYR B 1 203 ? -2.918 -10.141 -1.448 1 98.62 203 TYR B C 1
ATOM 3574 O O . TYR B 1 203 ? -3.488 -9.891 -2.514 1 98.62 203 TYR B O 1
ATOM 3582 N N . GLU B 1 204 ? -2.477 -11.383 -1.11 1 98.56 204 GLU B N 1
ATOM 3583 C CA . GLU B 1 204 ? -2.773 -12.508 -1.989 1 98.56 204 GLU B CA 1
ATOM 3584 C C . GLU B 1 204 ? -4.277 -12.711 -2.133 1 98.56 204 GLU B C 1
ATOM 3586 O O . GLU B 1 204 ? -4.777 -12.945 -3.238 1 98.56 204 GLU B O 1
ATOM 3591 N N . TRP B 1 205 ? -4.945 -12.656 -1.021 1 97.94 205 TRP B N 1
ATOM 3592 C CA . TRP B 1 205 ? -6.398 -12.742 -1.093 1 97.94 205 TRP B CA 1
ATOM 3593 C C . TRP B 1 205 ? -6.973 -11.609 -1.937 1 97.94 205 TRP B C 1
ATOM 3595 O O . TRP B 1 205 ? -7.867 -11.836 -2.758 1 97.94 205 TRP B O 1
ATOM 3605 N N . MET B 1 206 ? -6.449 -10.406 -1.754 1 97.56 206 MET B N 1
ATOM 3606 C CA . MET B 1 206 ? -6.91 -9.25 -2.518 1 97.56 206 MET B CA 1
ATOM 3607 C C . MET B 1 206 ? -6.664 -9.453 -4.008 1 97.56 206 MET B C 1
ATOM 3609 O O . MET B 1 206 ? -7.414 -8.938 -4.84 1 97.56 206 MET B O 1
ATOM 3613 N N . PHE B 1 207 ? -5.637 -10.211 -4.34 1 97.81 207 PHE B N 1
ATOM 3614 C CA . PHE B 1 207 ? -5.273 -10.453 -5.73 1 97.81 207 PHE B CA 1
ATOM 3615 C C . PHE B 1 207 ? -6.355 -11.25 -6.445 1 97.81 207 PHE B C 1
ATOM 3617 O O . PHE B 1 207 ? -6.508 -11.148 -7.664 1 97.81 207 PHE B O 1
ATOM 3624 N N . TRP B 1 208 ? -7.133 -12.062 -5.672 1 98.12 208 TRP B N 1
ATOM 3625 C CA . TRP B 1 208 ? -8.273 -12.766 -6.242 1 98.12 208 TRP B CA 1
ATOM 3626 C C . TRP B 1 208 ? -9.5 -11.867 -6.312 1 98.12 208 TRP B C 1
ATOM 3628 O O . TRP B 1 208 ? -10.242 -11.891 -7.297 1 98.12 208 TRP B O 1
ATOM 3638 N N . GLU B 1 209 ? -9.672 -11.031 -5.305 1 96.69 209 GLU B N 1
ATOM 3639 C CA . GLU B 1 209 ? -10.812 -10.117 -5.223 1 96.69 209 GLU B CA 1
ATOM 3640 C C . GLU B 1 209 ? -10.734 -9.047 -6.301 1 96.69 209 GLU B C 1
ATOM 3642 O O . GLU B 1 209 ? -11.758 -8.609 -6.824 1 96.69 209 GLU B O 1
ATOM 3647 N N . MET B 1 210 ? -9.547 -8.656 -6.648 1 97.06 210 MET B N 1
ATOM 3648 C CA . MET B 1 210 ? -9.25 -7.562 -7.57 1 97.06 210 MET B CA 1
ATOM 3649 C C . MET B 1 210 ? -9.852 -7.832 -8.945 1 97.06 210 MET B C 1
ATOM 3651 O O . MET B 1 210 ? -10.688 -7.059 -9.422 1 97.06 210 MET B O 1
ATOM 3655 N N . PRO B 1 211 ? -9.586 -8.93 -9.578 1 97.44 211 PRO B N 1
ATOM 3656 C CA . PRO B 1 211 ? -10.219 -9.203 -10.875 1 97.44 211 PRO B CA 1
ATOM 3657 C C . PRO B 1 211 ? -11.68 -9.625 -10.734 1 97.44 211 PRO B C 1
ATOM 3659 O O . PRO B 1 211 ? -12.477 -9.391 -11.641 1 97.44 211 PRO B O 1
ATOM 3662 N N . TRP B 1 212 ? -12.078 -10.234 -9.617 1 96.25 212 TRP B N 1
ATOM 3663 C CA . TRP B 1 212 ? -13.453 -10.656 -9.391 1 96.25 212 TRP B CA 1
ATOM 3664 C C . TRP B 1 212 ? -14.398 -9.461 -9.383 1 96.25 212 TRP B C 1
ATOM 3666 O O . TRP B 1 212 ? -15.492 -9.531 -9.945 1 96.25 212 TRP B O 1
ATOM 3676 N N . THR B 1 213 ? -13.938 -8.375 -8.812 1 94.5 213 THR B N 1
ATOM 3677 C CA . THR B 1 213 ? -14.766 -7.184 -8.695 1 94.5 213 THR B CA 1
ATOM 3678 C C . THR B 1 213 ? -14.328 -6.113 -9.688 1 94.5 213 THR B C 1
ATOM 3680 O O . THR B 1 213 ? -14.875 -5.008 -9.703 1 94.5 213 THR B O 1
ATOM 3683 N N . LYS B 1 214 ? -13.273 -6.383 -10.469 1 93.31 214 LYS B N 1
ATOM 3684 C CA . LYS B 1 214 ? -12.672 -5.422 -11.391 1 93.31 214 LYS B CA 1
ATOM 3685 C C . LYS B 1 214 ? -12.312 -4.125 -10.672 1 93.31 214 LYS B C 1
ATOM 3687 O O . LYS B 1 214 ? -12.727 -3.041 -11.078 1 93.31 214 LYS B O 1
ATOM 3692 N N . GLN B 1 215 ? -11.562 -4.258 -9.711 1 93.69 215 GLN B N 1
ATOM 3693 C CA . GLN B 1 215 ? -11.188 -3.156 -8.828 1 93.69 215 GLN B CA 1
ATOM 3694 C C . GLN B 1 215 ? -10.516 -2.027 -9.609 1 93.69 215 GLN B C 1
ATOM 3696 O O . GLN B 1 215 ? -9.719 -2.281 -10.516 1 93.69 215 GLN B O 1
ATOM 3701 N N . SER B 1 216 ? -10.883 -0.818 -9.281 1 93.06 216 SER B N 1
ATOM 3702 C CA . SER B 1 216 ? -10.258 0.385 -9.82 1 93.06 216 SER B CA 1
ATOM 3703 C C . SER B 1 216 ? -10.008 1.416 -8.719 1 93.06 216 SER B C 1
ATOM 3705 O O . SER B 1 216 ? -10.445 1.241 -7.586 1 93.06 216 SER B O 1
ATOM 3707 N N . TRP B 1 217 ? -9.336 2.432 -9 1 95 217 TRP B N 1
ATOM 3708 C CA . TRP B 1 217 ? -8.953 3.455 -8.031 1 95 217 TRP B CA 1
ATOM 3709 C C . TRP B 1 217 ? -10.148 4.336 -7.68 1 95 217 TRP B C 1
ATOM 3711 O O . TRP B 1 217 ? -10.109 5.082 -6.699 1 95 217 TRP B O 1
ATOM 3721 N N . GLU B 1 218 ? -11.18 4.242 -8.383 1 91.56 218 GLU B N 1
ATOM 3722 C CA . GLU B 1 218 ? -12.32 5.117 -8.148 1 91.56 218 GLU B CA 1
ATOM 3723 C C . GLU B 1 218 ? -13.492 4.348 -7.539 1 91.56 218 GLU B C 1
ATOM 3725 O O . GLU B 1 218 ? -14.391 4.941 -6.949 1 91.56 218 GLU B O 1
ATOM 3730 N N . GLN B 1 219 ? -13.383 3.037 -7.723 1 84.88 219 GLN B N 1
ATOM 3731 C CA . GLN B 1 219 ? -14.477 2.211 -7.223 1 84.88 219 GLN B CA 1
ATOM 3732 C C . GLN B 1 219 ? -14.562 2.275 -5.703 1 84.88 219 GLN B C 1
ATOM 3734 O O . GLN B 1 219 ? -13.555 2.131 -5.008 1 84.88 219 GLN B O 1
ATOM 3739 N N . GLY B 1 220 ? -15.703 2.516 -5.207 1 82.62 220 GLY B N 1
ATOM 3740 C CA . GLY B 1 220 ? -15.93 2.555 -3.77 1 82.62 220 GLY B CA 1
ATOM 3741 C C . GLY B 1 220 ? -15.781 3.945 -3.182 1 82.62 220 GLY B C 1
ATOM 3742 O O . GLY B 1 220 ? -16.172 4.184 -2.035 1 82.62 220 GLY B O 1
ATOM 3743 N N . VAL B 1 221 ? -15.141 4.848 -4 1 86.12 221 VAL B N 1
ATOM 3744 C CA . VAL B 1 221 ? -15.047 6.23 -3.537 1 86.12 221 VAL B CA 1
ATOM 3745 C C . VAL B 1 221 ? -16.375 6.945 -3.781 1 86.12 221 VAL B C 1
ATOM 3747 O O . VAL B 1 221 ? -16.953 6.855 -4.871 1 86.12 221 VAL B O 1
ATOM 3750 N N . TYR B 1 222 ? -16.891 7.52 -2.766 1 82.5 222 TYR B N 1
ATOM 3751 C CA . TYR B 1 222 ? -18.203 8.164 -2.887 1 82.5 222 TYR B CA 1
ATOM 3752 C C . TYR B 1 222 ? -18.156 9.578 -2.314 1 82.5 222 TYR B C 1
ATOM 3754 O O . TYR B 1 222 ? -17.359 9.875 -1.428 1 82.5 222 TYR B O 1
ATOM 3762 N N . VAL B 1 223 ? -18.875 10.398 -2.967 1 79.75 223 VAL B N 1
ATOM 3763 C CA . VAL B 1 223 ? -19.094 11.75 -2.447 1 79.75 223 VAL B CA 1
ATOM 3764 C C . VAL B 1 223 ? -20.469 11.828 -1.771 1 79.75 223 VAL B C 1
ATOM 3766 O O . VAL B 1 223 ? -21.5 11.594 -2.406 1 79.75 223 VAL B O 1
ATOM 3769 N N . ASN B 1 224 ? -20.422 11.977 -0.409 1 75 224 ASN B N 1
ATOM 3770 C CA . ASN B 1 224 ? -21.672 12.07 0.328 1 75 224 ASN B CA 1
ATOM 3771 C C . ASN B 1 224 ? -22.469 13.305 -0.082 1 75 224 ASN B C 1
ATOM 3773 O O . ASN B 1 224 ? -21.906 14.359 -0.352 1 75 224 ASN B O 1
ATOM 3777 N N . GLU B 1 225 ? -23.688 13.141 -0.691 1 62.94 225 GLU B N 1
ATOM 3778 C CA . GLU B 1 225 ? -24.578 14.25 -1.03 1 62.94 225 GLU B CA 1
ATOM 3779 C C . GLU B 1 225 ? -24.938 15.062 0.209 1 62.94 225 GLU B C 1
ATOM 3781 O O . GLU B 1 225 ? -25.047 14.516 1.31 1 62.94 225 GLU B O 1
ATOM 3786 N N . SER B 1 226 ? -24.625 16.266 0.404 1 45.34 226 SER B N 1
ATOM 3787 C CA . SER B 1 226 ? -25.125 17.125 1.467 1 45.34 226 SER B CA 1
ATOM 3788 C C . SER B 1 226 ? -26.594 16.859 1.741 1 45.34 226 SER B C 1
ATOM 3790 O O . SER B 1 226 ? -27.391 16.688 0.809 1 45.34 226 SER B O 1
ATOM 3792 N N . ALA B 1 227 ? -27.016 16.219 2.918 1 38.41 227 ALA B N 1
ATOM 3793 C CA . ALA B 1 227 ? -28.406 16.172 3.318 1 38.41 227 ALA B CA 1
ATOM 3794 C C . ALA B 1 227 ? -29.109 17.484 3.018 1 38.41 227 ALA B C 1
ATOM 3796 O O . ALA B 1 227 ? -30.25 17.703 3.453 1 38.41 227 ALA B O 1
ATOM 3797 N N . SER B 1 228 ? -28.484 18.5 2.635 1 31.78 228 SER B N 1
ATOM 3798 C CA . SER B 1 228 ? -29.359 19.656 2.525 1 31.78 228 SER B CA 1
ATOM 3799 C C . SER B 1 228 ? -30.5 19.406 1.545 1 31.78 228 SER B C 1
ATOM 3801 O O . SER B 1 228 ? -31.359 20.281 1.331 1 31.78 228 SER B O 1
ATOM 3803 N N . ASN B 1 229 ? -30.328 18.703 0.366 1 28.94 229 ASN B N 1
ATOM 3804 C CA . ASN B 1 229 ? -31.609 18.734 -0.332 1 28.94 229 ASN B CA 1
ATOM 3805 C C . ASN B 1 229 ? -32.656 17.844 0.362 1 28.94 229 ASN B C 1
ATOM 3807 O O . ASN B 1 229 ? -33.375 17.094 -0.295 1 28.94 229 ASN B O 1
ATOM 3811 N N . LEU B 1 230 ? -32.406 17.297 1.573 1 24 230 LEU B N 1
ATOM 3812 C CA . LEU B 1 230 ? -33.719 17.125 2.178 1 24 230 LEU B CA 1
ATOM 3813 C C . LEU B 1 230 ? -34.219 18.453 2.75 1 24 230 LEU B C 1
ATOM 3815 O O . LEU B 1 230 ? -33.469 19.203 3.346 1 24 230 LEU B O 1
#

Solvent-accessible surface area (backbone atoms only — not comparable to full-atom values): 23542 Å² total; per-residue (Å²): 131,56,58,53,60,50,53,50,62,74,39,38,67,38,51,50,20,38,63,41,25,65,53,53,44,15,42,41,63,42,69,47,57,63,68,38,49,47,50,37,49,57,42,47,46,54,43,38,57,49,48,21,51,49,28,45,52,34,25,74,56,39,89,45,69,68,51,26,50,50,25,46,52,50,21,52,51,42,45,51,50,46,53,47,41,59,66,46,54,31,54,76,66,62,62,46,72,64,53,62,72,66,58,66,76,31,57,50,52,46,43,43,51,17,47,40,44,37,28,42,74,78,45,48,41,58,34,26,47,28,29,53,48,45,56,64,48,50,45,30,51,48,10,54,74,42,59,84,52,72,27,88,38,69,70,44,52,52,56,34,48,61,29,38,30,66,68,46,54,53,49,42,54,54,50,44,51,50,52,29,48,45,41,69,76,33,65,92,43,45,66,61,31,47,48,35,29,47,53,34,34,46,36,53,35,36,56,46,49,32,29,70,69,59,52,46,86,59,64,90,67,59,63,56,74,69,66,72,84,102,130,54,58,54,58,51,52,50,61,75,39,37,67,40,51,51,19,38,64,40,25,67,52,52,45,15,42,40,62,41,70,46,56,62,68,36,49,48,50,37,49,57,43,47,44,56,43,38,56,49,50,21,50,48,28,45,52,34,24,74,56,39,90,44,68,68,52,26,51,49,25,46,52,49,20,51,51,42,46,51,51,44,52,48,41,58,66,47,54,31,55,76,67,62,62,45,72,65,53,61,73,65,58,66,77,33,58,49,51,47,43,42,51,18,48,41,44,37,28,43,72,78,44,47,39,57,33,25,46,29,29,54,48,44,57,64,48,51,45,29,53,48,9,54,72,42,58,83,52,72,28,88,38,69,68,46,50,51,55,33,51,60,29,38,30,65,68,46,54,54,51,43,54,54,52,45,51,50,51,29,48,42,39,68,76,33,66,91,43,45,65,61,30,46,49,34,30,46,53,35,36,48,37,52,34,36,57,46,49,31,32,70,68,60,54,45,85,59,65,89,67,59,63,56,73,71,68,68,86,103

Secondary structure (DSSP, 8-state):
--HHHHHHHHTHHHHHHHHT-HHHHHHHHT-S-HHHHHHHHHHHHHHHHHHHHHHHHHHHH--SHHHHHHHHHHHHHHHHHHHHIIIIIHHHTT--HHHHHT----HHHHHHHHHHHHHHHHS-HHHHHHHHTHHHHHHHHHHHHHTT---S-HHHHHHHHHHHSHHHHHHHHHHHHHHHHHHHH-GGGHHHHHHHHHHHHHHHHHHHHHHHHT--SSTT------GGG-/--HHHHHHHHTHHHHHHHHT-HHHHHHHHT-S-HHHHHHHHHHHHHHHHHHHHHHHHHHHH--SHHHHHHHHHHHHHHHHHHHHIIIIIHHHHT--HHHHHT----HHHHHHHHHHHHHHHHS-HHHHHHHHTHHHHHHHHHHHHHTT---S-HHHHHHHHHHHSHHHHHHHHHHHHHHHHHHHH-GGGHHHHHHHHHHHHHHHHHHHHHHHHT--SSTT------GGG-

Foldseek 3Di:
DFLLVVLCVVQVVLLVLQLPPVLLVCLLQQNHDLQLVLVLLLLVLVLLVLLLVLLCLLLVQDDDPVSVVVSPVVSVVSVVVSVVCVVPVCVVSVPDPVNVVPDDHFPLSVVLSVLLVCQSVVHGSLSNLLQNLLVLVSLLVSLCVSVPGCSVPVSSNVSSPVSPDVVSVVVSVVSSVVNSVVCVVCVVCSVSSSVSNNVSSVSSSVSSVCSVVVGHPCPPDDDDDPVVVD/DFLLVVLCVVQVVLLVLQLPPVLLVCLLQQNHDLQLVLVLLLLVLVLLVLLLVLLCLLLVQDDDPVSVVVSPVVSVVSVVVSVVCVVPVCVVSVPDPVNVVPDDHFPLSVVLSVLLVCQSVVHGSLSNLLQNLLVLVSQLVSLCVSVPGDSVDVSSNVSSPVSPDVVSVVVSVVSSVVNSVVCVVCVVCSVSSSVSNNVSSVSSSVSSVCSVVVGHPCPPDDDDDPVVVD

InterPro domains:
  IPR004305 Thiaminase-2/PQQC [PF03070] (9-212)
  IPR016084 Haem oxygenase-like, multi-helical [G3DSA:1.20.910.10] (1-224)
  IPR016084 Haem oxygenase-like, multi-helical [SSF48613] (1-212)
  IPR027574 Thiaminase II [TIGR04306] (14-212)
  IPR050967 Thiamine Salvage Pathway TenA [PTHR43198] (4-215)

Sequence (460 aa):
MGFCEKVRKETDFYWEASFYHPFVQGIADGSLPLEKFKFYMLQDAYYLKHYTKVLALAAAKATTDDDVQYFLQTAKFIHDAELELHRTTFKELGVTADDLEQFEPAPAAYNYVSHMYNAVHNGDVAEAFAAILPCPWLYQEIGQRLKDTCPNIPLYEQWIALYASEEMLQNIEVQKSMLDRYAKEQPAKLKVLQEHFKKSCYYEWMFWEMPWTKQSWEQGVYVNESASNLMGFCEKVRKETDFYWEASFYHPFVQGIADGSLPLEKFKFYMLQDAYYLKHYTKVLALAAAKATTDDDVQYFLQTAKFIHDAELELHRTTFKELGVTADDLEQFEPAPAAYNYVSHMYNAVHNGDVAEAFAAILPCPWLYQEIGQRLKDTCPNIPLYEQWIALYASEEMLQNIEVQKSMLDRYAKEQPAKLKVLQEHFKKSCYYEWMFWEMPWTKQSWEQGVYVNESASNL

pLDDT: mean 94.81, std 9.95, range [24.0, 98.88]